Protein AF-A0A8S3ZFC7-F1 (afdb_monomer)

Sequence (385 aa):
MPFNCRVCGNSDFSEIDGLYYCTECQTQSEDLILQEASQNDFTLLGGNEIKLSQARIESSRKKTKPSFGRPWTIYEAYQIIILAQADSLIALGARDDLKDVVFTIWANYLAKLGVAFCKHEKLVPDIVAKTKYGRFRELNRGTLNNPLNRTKRPLKEKRVSKVFFLRYSLSDREILLQAVRQGDMFLYFQSPIQGDTFLAIRSPEWMNMSKTLAVCYIGLMFTNPNFLPCDIVRFVYESKVPFLSVTHLLPEDMVLSGHDNKLFESIRLDSNALIIETNRLLAYLQLDKMPRPDLTVLVPRFVRELCLPGEIATYCLHLMKMVPFLWKNTTKTGYNKQEVVAMTYIILALKLALGLDDTSELRLSRYSRKLQKLLTPGKHSRCTV

Structure (mmCIF, N/CA/C/O backbone):
data_AF-A0A8S3ZFC7-F1
#
_entry.id   AF-A0A8S3ZFC7-F1
#
loop_
_atom_site.group_PDB
_atom_site.id
_atom_site.type_symbol
_atom_site.label_atom_id
_atom_site.label_alt_id
_atom_site.label_comp_id
_atom_site.label_asym_id
_atom_site.label_entity_id
_atom_site.label_seq_id
_atom_site.pdbx_PDB_ins_code
_atom_site.Cartn_x
_atom_site.Cartn_y
_atom_site.Cartn_z
_atom_site.occupancy
_atom_site.B_iso_or_equiv
_atom_site.auth_seq_id
_atom_site.auth_comp_id
_atom_site.auth_asym_id
_atom_site.auth_atom_id
_atom_site.pdbx_PDB_model_num
ATOM 1 N N . MET A 1 1 ? 37.857 -16.391 12.773 1.00 39.03 1 MET A N 1
ATOM 2 C CA . MET A 1 1 ? 38.566 -17.516 13.418 1.00 39.03 1 MET A CA 1
ATOM 3 C C . MET A 1 1 ? 37.570 -18.146 14.379 1.00 39.03 1 MET A C 1
ATOM 5 O O . MET A 1 1 ? 36.900 -17.360 15.037 1.00 39.03 1 MET A O 1
ATOM 9 N N . PRO A 1 2 ? 37.370 -19.474 14.400 1.00 53.56 2 PRO A N 1
ATOM 10 C CA . PRO A 1 2 ? 36.485 -20.093 15.385 1.00 53.56 2 PRO A CA 1
ATOM 11 C C . PRO A 1 2 ? 37.142 -20.017 16.772 1.00 53.56 2 PRO A C 1
ATOM 13 O O . PRO A 1 2 ? 38.352 -20.211 16.888 1.00 53.56 2 PRO A O 1
ATOM 16 N N . PHE A 1 3 ? 36.367 -19.643 17.791 1.00 67.56 3 PHE A N 1
ATOM 17 C CA . PHE A 1 3 ? 36.818 -19.622 19.181 1.00 67.56 3 PHE A CA 1
ATOM 18 C C . PHE A 1 3 ? 36.753 -21.050 19.726 1.00 67.56 3 PHE A C 1
ATOM 20 O O . PHE A 1 3 ? 35.686 -21.656 19.719 1.00 67.56 3 PHE A O 1
ATOM 27 N N . ASN A 1 4 ? 37.883 -21.579 20.192 1.00 81.12 4 ASN A N 1
ATOM 28 C CA . ASN A 1 4 ? 37.961 -22.905 20.803 1.00 81.12 4 ASN A CA 1
ATOM 29 C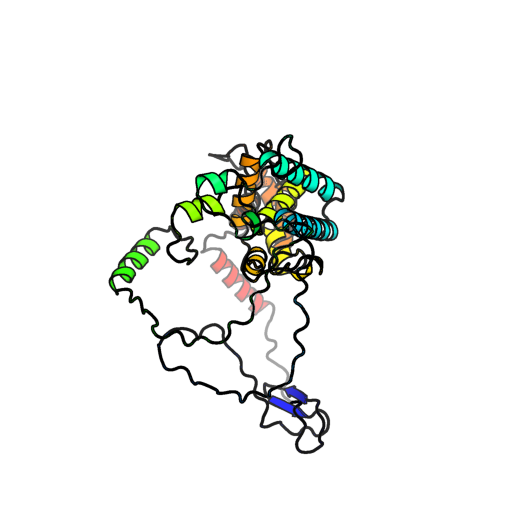 C . ASN A 1 4 ? 38.267 -22.751 22.295 1.00 81.12 4 ASN A C 1
ATOM 31 O O . ASN A 1 4 ? 39.052 -21.887 22.693 1.00 81.12 4 ASN A O 1
ATOM 35 N N . CYS A 1 5 ? 37.679 -23.608 23.127 1.00 76.56 5 CYS A N 1
ATOM 36 C CA . CYS A 1 5 ? 37.948 -23.644 24.556 1.00 76.56 5 CYS A CA 1
ATOM 37 C C . CYS A 1 5 ? 39.426 -23.953 24.827 1.00 76.56 5 CY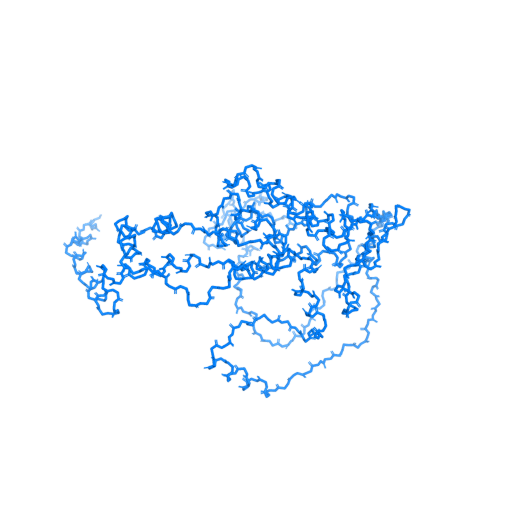S A C 1
ATOM 39 O O . CYS A 1 5 ? 39.960 -24.943 24.330 1.00 76.56 5 CYS A O 1
ATOM 41 N N . ARG A 1 6 ? 40.085 -23.144 25.667 1.00 75.00 6 ARG A N 1
ATOM 42 C CA . ARG A 1 6 ? 41.505 -23.328 26.024 1.00 75.00 6 ARG A CA 1
ATOM 43 C C . ARG A 1 6 ? 41.774 -24.607 26.831 1.00 75.00 6 ARG A C 1
ATOM 45 O O . ARG A 1 6 ? 42.925 -25.016 26.927 1.00 75.00 6 ARG A O 1
ATOM 52 N N . VAL A 1 7 ? 40.734 -25.215 27.410 1.00 78.00 7 VAL A N 1
ATOM 53 C CA . VAL A 1 7 ? 40.849 -26.396 28.281 1.00 78.00 7 VAL A CA 1
ATOM 54 C C . VAL A 1 7 ? 40.561 -27.696 27.529 1.00 78.00 7 VAL A C 1
ATOM 56 O O . VAL A 1 7 ? 41.367 -28.616 27.611 1.00 78.00 7 VAL A O 1
ATOM 59 N N . CYS A 1 8 ? 39.456 -27.787 26.779 1.00 81.81 8 CYS A N 1
ATOM 60 C CA . CYS A 1 8 ? 39.079 -29.022 26.069 1.00 81.81 8 CYS A CA 1
ATOM 61 C C . CYS A 1 8 ? 39.098 -28.917 24.535 1.00 81.81 8 CYS A C 1
ATOM 63 O O . CYS A 1 8 ? 38.911 -29.917 23.852 1.00 81.81 8 CYS A O 1
ATOM 65 N N . GLY A 1 9 ? 39.327 -27.727 23.970 1.00 77.75 9 GLY A N 1
ATOM 66 C CA . GLY A 1 9 ? 39.367 -27.515 22.520 1.00 77.75 9 GLY A CA 1
ATOM 67 C C . GLY A 1 9 ? 38.002 -27.469 21.825 1.00 77.75 9 GLY A C 1
ATOM 68 O O . GLY A 1 9 ? 37.972 -27.208 20.623 1.00 77.75 9 GLY A O 1
ATOM 69 N N . ASN A 1 10 ? 36.897 -27.666 22.552 1.00 78.56 10 ASN A N 1
ATOM 70 C CA . ASN A 1 10 ? 35.538 -27.597 22.013 1.00 78.56 10 ASN A CA 1
ATOM 71 C C . ASN A 1 10 ? 35.179 -26.173 21.537 1.00 78.56 10 ASN A C 1
ATOM 73 O O . ASN A 1 10 ? 35.587 -25.184 22.151 1.00 78.56 10 ASN A O 1
ATOM 77 N N . SER A 1 11 ? 34.424 -26.071 20.444 1.00 78.75 11 SER A N 1
ATOM 78 C CA . SER A 1 11 ? 33.964 -24.814 19.836 1.00 78.75 11 SER A CA 1
ATOM 79 C C . SER A 1 11 ? 32.604 -24.335 20.345 1.00 78.75 11 SER A C 1
ATOM 81 O O . SER A 1 11 ? 32.203 -23.213 20.037 1.00 78.75 11 SER A O 1
ATOM 83 N N . ASP A 1 12 ? 31.902 -25.168 21.113 1.00 78.38 12 ASP A N 1
ATOM 84 C CA . ASP A 1 12 ? 30.511 -24.919 21.482 1.00 78.38 12 ASP A CA 1
ATOM 85 C C . ASP A 1 12 ? 30.390 -24.342 22.901 1.00 78.38 12 ASP A C 1
ATOM 87 O O . ASP A 1 12 ? 30.773 -24.972 23.898 1.00 78.38 12 ASP A O 1
ATOM 91 N N . PHE A 1 13 ? 29.813 -23.140 22.992 1.00 83.12 13 PHE A N 1
ATOM 92 C CA . PHE A 1 13 ? 29.615 -22.383 24.232 1.00 83.12 13 PHE A CA 1
ATOM 93 C C . PHE A 1 13 ? 28.136 -22.042 24.447 1.00 83.12 13 PHE A C 1
ATOM 95 O O . PHE A 1 13 ? 27.428 -21.701 23.501 1.00 83.12 13 PHE A O 1
ATOM 102 N N . SER A 1 14 ? 27.683 -22.098 25.698 1.00 75.62 14 SER A N 1
ATOM 103 C CA . SER A 1 14 ? 26.352 -21.663 26.130 1.00 75.62 14 SER A CA 1
ATOM 104 C C . SER A 1 14 ? 26.428 -20.329 26.869 1.00 75.62 14 SER A C 1
ATOM 106 O O . SER A 1 14 ? 27.312 -20.138 27.707 1.00 75.62 14 SER A O 1
ATOM 108 N N . GLU A 1 15 ? 25.488 -19.433 26.581 1.00 80.25 15 GLU A N 1
ATOM 109 C CA . GLU A 1 15 ? 25.334 -18.148 27.268 1.00 80.25 15 GLU A CA 1
ATOM 110 C C . GLU A 1 15 ? 24.533 -18.320 28.564 1.00 80.25 15 GLU A C 1
ATOM 112 O O . GLU A 1 15 ? 23.432 -18.875 28.552 1.00 80.25 15 GLU A O 1
ATOM 117 N N . ILE A 1 16 ? 25.085 -17.834 29.677 1.00 73.50 16 ILE A N 1
ATOM 118 C CA . ILE A 1 16 ? 24.416 -17.755 30.979 1.00 73.50 16 ILE A CA 1
ATOM 119 C C . ILE A 1 16 ? 24.786 -16.401 31.599 1.00 73.50 16 ILE A C 1
ATOM 121 O O . ILE A 1 16 ? 25.965 -16.122 31.808 1.00 73.50 16 ILE A O 1
ATOM 125 N N . ASP A 1 17 ? 23.789 -15.552 31.865 1.00 68.62 17 ASP A N 1
ATOM 126 C CA . ASP A 1 17 ? 23.948 -14.229 32.499 1.00 68.62 17 ASP A CA 1
ATOM 127 C C . ASP A 1 17 ? 25.009 -13.318 31.842 1.00 68.62 17 ASP A C 1
ATOM 129 O O . ASP A 1 17 ? 25.773 -12.622 32.511 1.00 68.62 17 ASP A O 1
ATOM 133 N N . GLY A 1 18 ? 25.069 -13.319 30.505 1.00 66.31 18 GLY A N 1
ATOM 134 C CA . GLY A 1 18 ? 25.986 -12.473 29.733 1.00 66.31 18 GLY A CA 1
ATOM 135 C C . GLY A 1 18 ? 27.426 -12.997 29.634 1.00 66.31 18 GLY A C 1
ATOM 136 O O . GLY A 1 18 ? 28.275 -12.356 29.008 1.00 66.31 18 GLY A O 1
ATOM 137 N N . LEU A 1 19 ? 27.703 -14.162 30.226 1.00 69.88 19 LEU A N 1
ATOM 138 C CA . LEU A 1 19 ? 28.983 -14.862 30.180 1.00 69.88 19 LEU A CA 1
ATOM 139 C C . LEU A 1 19 ? 28.842 -16.160 29.376 1.00 69.88 19 LEU A C 1
ATOM 141 O O . LEU A 1 19 ? 27.809 -16.829 29.409 1.00 69.88 19 LEU A O 1
ATOM 145 N N . TYR A 1 20 ? 29.898 -16.531 28.655 1.00 78.69 20 TYR A N 1
ATOM 146 C CA . TYR A 1 20 ? 29.918 -17.749 27.848 1.00 78.69 20 TYR A CA 1
ATOM 147 C C . TYR A 1 20 ? 30.709 -18.856 28.547 1.00 78.69 20 TYR A C 1
ATOM 149 O O . TYR A 1 20 ? 31.849 -18.658 28.979 1.00 78.69 20 TYR A O 1
ATOM 157 N N . TYR A 1 21 ? 30.105 -20.040 28.619 1.00 80.88 21 TYR A N 1
ATOM 158 C CA . TYR A 1 21 ? 30.679 -21.231 29.243 1.00 80.88 21 TYR A CA 1
ATOM 159 C C . TYR A 1 21 ? 30.782 -22.358 28.227 1.00 80.88 21 TYR A C 1
ATOM 161 O O . TYR A 1 21 ? 29.860 -22.589 27.446 1.00 80.88 21 TYR A O 1
ATOM 169 N N . CYS A 1 22 ? 31.911 -23.065 28.217 1.00 84.44 22 CYS A N 1
ATOM 170 C CA . CYS A 1 22 ? 32.072 -24.215 27.337 1.00 84.44 22 CYS A CA 1
ATOM 171 C C . CYS A 1 22 ? 31.079 -25.321 27.719 1.00 84.44 22 CYS A C 1
ATOM 173 O O . CYS A 1 22 ? 31.007 -25.721 28.880 1.00 84.44 22 CYS A O 1
ATOM 175 N N . THR A 1 23 ? 30.363 -25.854 26.732 1.00 81.88 23 THR A N 1
ATOM 176 C CA . THR A 1 23 ? 29.335 -26.887 26.943 1.00 81.88 23 THR A CA 1
ATOM 177 C C . THR A 1 23 ? 29.887 -28.205 27.496 1.00 81.88 23 THR A C 1
ATOM 179 O O . THR A 1 23 ? 29.158 -28.938 28.160 1.00 81.88 23 THR A O 1
ATOM 182 N N . GLU A 1 24 ? 31.175 -28.492 27.282 1.00 80.00 24 GLU A N 1
ATOM 183 C CA . GLU A 1 24 ? 31.814 -29.732 27.740 1.00 80.00 24 GLU A CA 1
ATOM 184 C C . GLU A 1 24 ? 32.505 -29.603 29.101 1.00 80.00 24 GLU A C 1
ATOM 186 O O . GLU A 1 24 ? 32.298 -30.438 29.977 1.00 80.00 24 GLU A O 1
ATOM 191 N N . CYS A 1 25 ? 33.339 -28.577 29.297 1.00 83.94 25 CYS A N 1
ATOM 192 C CA . CYS A 1 25 ? 34.159 -28.450 30.509 1.00 83.94 25 CYS A CA 1
ATOM 193 C C . CYS A 1 25 ? 33.703 -27.335 31.456 1.00 83.94 25 CYS A C 1
ATOM 195 O O . CYS A 1 25 ? 34.374 -27.083 32.457 1.00 83.94 25 CYS A O 1
ATOM 197 N N . GLN A 1 26 ? 32.608 -26.635 31.128 1.00 79.88 26 GLN A N 1
ATOM 198 C CA . GLN A 1 26 ? 32.032 -25.528 31.908 1.00 79.88 26 GLN A CA 1
ATOM 199 C C . GLN A 1 26 ? 33.034 -24.411 32.241 1.00 79.88 26 GLN A C 1
ATOM 201 O O . GLN A 1 26 ? 32.820 -23.594 33.133 1.00 79.88 26 GLN A O 1
ATOM 206 N N . THR A 1 27 ? 34.151 -24.352 31.513 1.00 80.81 27 THR A N 1
ATOM 207 C CA . THR A 1 27 ? 35.146 -23.300 31.692 1.00 80.81 27 THR A CA 1
ATOM 208 C C . THR A 1 27 ? 34.622 -22.022 31.053 1.00 80.81 27 THR A C 1
ATOM 210 O O . THR A 1 27 ? 34.246 -22.023 29.877 1.00 80.81 27 THR A O 1
ATOM 213 N N . GLN A 1 28 ? 34.598 -20.947 31.839 1.00 79.56 28 GLN A N 1
ATOM 214 C CA . GLN A 1 28 ? 34.230 -19.614 31.378 1.00 79.56 28 GLN A CA 1
ATOM 215 C C . GLN A 1 28 ? 35.239 -19.127 30.334 1.00 79.56 28 GLN A C 1
ATOM 217 O O . GLN A 1 28 ? 36.450 -19.203 30.546 1.00 79.56 28 GLN A O 1
ATOM 222 N N . SER A 1 29 ? 34.756 -18.612 29.208 1.00 73.31 29 SER A N 1
ATOM 223 C CA . SER A 1 29 ? 35.624 -17.962 28.229 1.00 73.31 29 SER A CA 1
ATOM 224 C C . SER A 1 29 ? 35.947 -16.533 28.666 1.00 73.31 29 SER A C 1
ATOM 226 O O . SER A 1 29 ? 35.039 -15.731 28.868 1.00 73.31 29 SER A O 1
ATOM 228 N N . GLU A 1 30 ? 37.232 -16.194 28.747 1.00 64.31 30 GLU A N 1
ATOM 229 C CA . GLU A 1 30 ? 37.702 -14.824 29.025 1.00 64.31 30 GLU A CA 1
ATOM 230 C C . GLU A 1 30 ? 37.578 -13.892 27.802 1.00 64.31 30 GLU A C 1
ATOM 232 O O . GLU A 1 30 ? 37.567 -12.674 27.950 1.00 64.31 30 GLU A O 1
ATOM 237 N N . ASP A 1 31 ? 37.473 -14.465 26.596 1.00 61.91 31 ASP A N 1
ATOM 238 C CA . ASP A 1 31 ? 37.555 -13.734 25.321 1.00 61.91 31 ASP A CA 1
ATOM 239 C C . ASP A 1 31 ? 36.182 -13.397 24.698 1.00 61.91 31 ASP A C 1
ATOM 241 O O . ASP A 1 31 ? 36.122 -12.673 23.702 1.00 61.91 31 ASP A O 1
ATOM 245 N N . LEU A 1 32 ? 35.077 -13.921 25.246 1.00 55.75 32 LEU A N 1
ATOM 246 C CA . LEU A 1 32 ? 33.719 -13.664 24.752 1.00 55.75 32 LEU A CA 1
ATOM 247 C C . LEU A 1 32 ? 32.984 -12.744 25.733 1.00 55.75 32 LEU A C 1
ATOM 249 O O . LEU A 1 32 ? 32.604 -13.162 26.824 1.00 55.75 32 LEU A O 1
ATOM 253 N N . ILE A 1 33 ? 32.773 -11.493 25.327 1.00 54.56 33 ILE A N 1
ATOM 254 C CA . ILE A 1 33 ? 31.955 -10.508 26.045 1.00 54.56 33 ILE A CA 1
ATOM 255 C C . ILE A 1 33 ? 30.805 -10.104 25.122 1.00 54.56 33 ILE A C 1
ATOM 257 O O . ILE A 1 33 ? 31.023 -9.808 23.945 1.00 54.56 33 ILE A O 1
ATOM 261 N N . LEU A 1 34 ? 29.583 -10.062 25.653 1.00 46.59 34 LEU A N 1
ATOM 262 C CA . LEU A 1 34 ? 28.450 -9.443 24.971 1.00 46.59 34 LEU A CA 1
ATOM 263 C C . LEU A 1 34 ? 28.645 -7.927 24.919 1.00 46.59 34 LEU A C 1
ATOM 265 O O . LEU A 1 34 ? 28.568 -7.233 25.930 1.00 46.59 34 LEU A O 1
ATOM 269 N N . GLN A 1 35 ? 28.901 -7.405 23.723 1.00 45.84 35 GLN A N 1
ATOM 270 C CA . GLN A 1 35 ? 28.849 -5.971 23.476 1.00 45.84 35 GLN A CA 1
ATOM 271 C C . GLN A 1 35 ? 27.417 -5.593 23.090 1.00 45.84 35 GLN A C 1
ATOM 273 O O . GLN A 1 35 ? 27.032 -5.669 21.923 1.00 45.84 35 GLN A O 1
ATOM 278 N N . GLU A 1 36 ? 26.618 -5.179 24.071 1.00 41.03 36 GLU A N 1
ATOM 279 C CA . GLU A 1 36 ? 25.332 -4.543 23.798 1.00 41.03 36 GLU A CA 1
ATOM 280 C C . GLU A 1 36 ? 25.575 -3.161 23.174 1.00 41.03 36 GLU A C 1
ATOM 282 O O . GLU A 1 36 ? 26.013 -2.218 23.831 1.00 41.03 36 GLU A O 1
ATOM 287 N N . ALA A 1 37 ? 25.310 -3.025 21.875 1.00 40.06 37 ALA A N 1
ATOM 288 C CA . ALA A 1 37 ? 25.283 -1.725 21.217 1.00 40.06 37 ALA A CA 1
ATOM 289 C C . ALA A 1 37 ? 23.901 -1.089 21.426 1.00 40.06 37 ALA A C 1
ATOM 291 O O . ALA A 1 37 ? 22.952 -1.375 20.692 1.00 40.06 37 ALA A O 1
ATOM 292 N N . SER A 1 38 ? 23.776 -0.209 22.420 1.00 32.34 38 SER A N 1
ATOM 293 C CA . SER A 1 38 ? 22.605 0.657 22.541 1.00 32.34 38 SER A CA 1
ATOM 294 C C . SER A 1 38 ? 22.597 1.655 21.370 1.00 32.34 38 SER A C 1
ATOM 296 O O . SER A 1 38 ? 23.562 2.373 21.116 1.00 32.34 38 SER A O 1
ATOM 298 N N . GLN A 1 39 ? 21.499 1.712 20.610 1.00 42.66 39 GLN A N 1
ATOM 299 C CA . GLN A 1 39 ? 21.362 2.587 19.429 1.00 42.66 39 GLN A CA 1
ATOM 300 C C . GLN A 1 39 ? 21.326 4.099 19.749 1.00 42.66 39 GLN A C 1
ATOM 302 O O . GLN A 1 39 ? 21.139 4.904 18.837 1.00 42.66 39 GLN A O 1
ATOM 307 N N . ASN A 1 40 ? 21.528 4.507 21.007 1.00 34.34 40 ASN A N 1
ATOM 308 C CA . ASN A 1 40 ? 21.306 5.882 21.461 1.00 34.34 40 ASN A CA 1
ATOM 309 C C . ASN A 1 40 ? 22.568 6.694 21.798 1.00 34.34 40 ASN A C 1
ATOM 311 O O . ASN A 1 40 ? 22.416 7.861 22.139 1.00 34.34 40 ASN A O 1
ATOM 315 N N . ASP A 1 41 ? 23.783 6.162 21.627 1.00 29.06 41 ASP A N 1
ATOM 316 C CA . ASP A 1 41 ? 25.019 6.900 21.969 1.00 29.06 41 ASP A CA 1
ATOM 317 C C . ASP A 1 41 ? 25.801 7.480 20.778 1.00 29.06 41 ASP A C 1
ATOM 319 O O . ASP A 1 41 ? 26.918 7.971 20.935 1.00 29.06 41 ASP A O 1
ATOM 323 N N . PHE A 1 42 ? 25.214 7.544 19.577 1.00 29.97 42 PHE A N 1
ATOM 324 C CA . PHE A 1 42 ? 25.814 8.322 18.484 1.00 29.97 42 PHE A CA 1
ATOM 325 C C . PHE A 1 42 ? 25.301 9.765 18.465 1.00 29.97 42 PHE A C 1
ATOM 327 O O . PHE A 1 42 ? 24.681 10.223 17.503 1.00 29.97 42 PHE A O 1
ATOM 334 N N . THR A 1 43 ? 25.608 10.514 19.526 1.00 31.08 43 THR A N 1
ATOM 335 C CA . THR A 1 43 ? 25.620 11.977 19.453 1.00 31.08 43 THR A CA 1
ATOM 336 C C . THR A 1 43 ? 26.931 12.566 19.950 1.00 31.08 43 THR A C 1
ATOM 338 O O . THR A 1 43 ? 27.240 12.524 21.132 1.00 31.08 43 THR A O 1
ATOM 341 N N . LEU A 1 44 ? 27.575 13.255 18.999 1.00 39.09 44 LEU A N 1
ATOM 342 C CA . LEU A 1 44 ? 28.478 14.397 19.148 1.00 39.09 44 LEU A CA 1
ATOM 343 C C . LEU A 1 44 ? 29.911 14.087 19.601 1.00 39.09 44 LEU A C 1
ATOM 345 O O . LEU A 1 44 ? 30.177 13.887 20.776 1.00 39.09 44 LEU A O 1
ATOM 349 N N . LEU A 1 45 ? 30.848 14.217 18.655 1.00 31.39 45 LEU A N 1
ATOM 350 C CA . LEU A 1 45 ? 31.983 15.161 18.660 1.00 31.39 45 LEU A CA 1
ATOM 351 C C . LEU A 1 45 ? 33.067 14.641 17.700 1.00 31.39 45 LEU A C 1
ATOM 353 O O . LEU A 1 45 ? 33.383 13.457 17.667 1.00 31.39 45 LEU A O 1
ATOM 357 N N . GLY A 1 46 ? 33.604 15.530 16.862 1.00 39.12 46 GLY A N 1
ATOM 358 C CA . GLY A 1 46 ? 34.671 15.185 15.926 1.00 39.12 46 GLY A CA 1
ATOM 359 C C . GLY A 1 46 ? 35.938 14.715 16.645 1.00 39.12 46 GLY A C 1
ATOM 360 O O . GLY A 1 46 ? 36.350 15.321 17.629 1.00 39.12 46 GLY A O 1
ATOM 361 N N . GLY A 1 47 ? 36.580 13.672 16.114 1.00 28.94 47 GLY A N 1
ATOM 362 C CA . GLY A 1 47 ? 37.873 13.203 16.609 1.00 28.94 47 GLY A CA 1
ATOM 363 C C . GLY A 1 47 ? 38.383 11.947 15.899 1.00 28.94 47 GLY A C 1
ATOM 364 O O . GLY A 1 47 ? 37.950 10.850 16.206 1.00 28.94 47 GLY A O 1
ATOM 365 N N . ASN A 1 48 ? 39.324 12.157 14.973 1.00 30.59 48 ASN A N 1
ATOM 366 C CA . ASN A 1 48 ? 40.400 11.270 14.503 1.00 30.59 48 ASN A CA 1
ATOM 367 C C . ASN A 1 48 ? 40.083 9.806 14.117 1.00 30.59 48 ASN A C 1
ATOM 369 O O . ASN A 1 48 ? 40.012 8.908 14.948 1.00 30.59 48 ASN A O 1
ATOM 373 N N . GLU A 1 49 ? 40.063 9.553 12.803 1.00 34.31 49 GLU A N 1
ATOM 374 C CA . GLU A 1 49 ? 40.089 8.214 12.201 1.00 34.31 49 GLU A CA 1
ATOM 375 C C . GLU A 1 49 ? 41.374 7.440 12.563 1.00 34.31 49 GLU A C 1
ATOM 377 O O . GLU A 1 49 ? 42.487 7.858 12.226 1.00 34.31 49 GLU A O 1
ATOM 382 N N . ILE A 1 50 ? 41.226 6.262 13.174 1.00 31.45 50 ILE A N 1
ATOM 383 C CA . ILE A 1 50 ? 42.302 5.272 13.309 1.00 31.45 50 ILE A CA 1
ATOM 384 C C . ILE A 1 50 ? 42.416 4.515 11.977 1.00 31.45 50 ILE A C 1
ATOM 386 O O . ILE A 1 50 ? 41.530 3.750 11.596 1.00 31.45 50 ILE A O 1
ATOM 390 N N . LYS A 1 51 ? 43.519 4.723 11.249 1.00 35.25 51 LYS A N 1
ATOM 391 C CA . LYS A 1 51 ? 43.836 3.981 10.019 1.00 35.25 51 LYS A CA 1
ATOM 392 C C . LYS A 1 51 ? 44.385 2.596 10.360 1.00 35.25 51 LYS A C 1
ATOM 394 O O . LYS A 1 51 ? 45.550 2.467 10.722 1.00 35.25 51 LYS A O 1
ATOM 399 N N . LEU A 1 52 ? 43.578 1.559 10.162 1.00 27.91 52 LEU A N 1
ATOM 400 C CA . LEU A 1 52 ? 44.046 0.173 10.103 1.00 27.91 52 LEU A CA 1
ATOM 401 C C . LEU A 1 52 ? 44.521 -0.139 8.678 1.00 27.91 52 LEU A C 1
ATOM 403 O O . LEU A 1 52 ? 43.721 -0.315 7.760 1.00 27.91 52 LEU A O 1
ATOM 407 N N . SER A 1 53 ? 45.838 -0.198 8.478 1.00 30.20 53 SER A N 1
ATOM 408 C CA . SER A 1 53 ? 46.430 -0.702 7.240 1.00 30.20 53 SER A CA 1
ATOM 409 C C . SER A 1 53 ? 46.333 -2.227 7.212 1.00 30.20 53 SER A C 1
ATOM 411 O O . SER A 1 53 ? 47.131 -2.915 7.845 1.00 30.20 53 SER A O 1
ATOM 413 N N . GLN A 1 54 ? 45.374 -2.775 6.469 1.00 34.38 54 GLN A N 1
ATOM 414 C CA . GLN A 1 54 ? 45.403 -4.197 6.133 1.00 34.38 54 GLN A CA 1
ATOM 415 C C . GLN A 1 54 ? 46.443 -4.428 5.031 1.00 34.38 54 GLN A C 1
ATOM 417 O O . GLN A 1 54 ? 46.351 -3.865 3.937 1.00 34.38 54 GLN A O 1
ATOM 422 N N . ALA A 1 55 ? 47.451 -5.244 5.335 1.00 30.27 55 ALA A N 1
ATOM 423 C CA . ALA A 1 55 ? 48.430 -5.710 4.366 1.00 30.27 55 ALA A CA 1
ATOM 424 C C . ALA A 1 55 ? 47.718 -6.463 3.228 1.00 30.27 55 ALA A C 1
ATOM 426 O O . ALA A 1 55 ? 46.923 -7.375 3.461 1.00 30.27 55 ALA A O 1
ATOM 427 N N . ARG A 1 56 ? 47.988 -6.057 1.982 1.00 34.66 56 ARG A N 1
ATOM 428 C CA . ARG A 1 56 ? 47.473 -6.719 0.779 1.00 34.66 56 ARG A CA 1
ATOM 429 C C . ARG A 1 56 ? 48.049 -8.128 0.683 1.00 34.66 56 ARG A C 1
ATOM 431 O O . ARG A 1 56 ? 49.221 -8.289 0.366 1.00 34.66 56 ARG A O 1
ATOM 438 N N . ILE A 1 57 ? 47.199 -9.136 0.843 1.00 37.12 57 ILE A N 1
ATOM 439 C CA . ILE A 1 57 ? 47.447 -10.447 0.243 1.00 37.12 57 ILE A CA 1
ATOM 440 C C . ILE A 1 57 ? 47.102 -10.302 -1.242 1.00 37.12 57 ILE A C 1
ATOM 442 O O . ILE A 1 57 ? 45.928 -10.225 -1.618 1.00 37.12 57 ILE A O 1
ATOM 446 N N . GLU A 1 58 ? 48.126 -10.203 -2.091 1.00 37.59 58 GLU A N 1
ATOM 447 C CA . GLU A 1 58 ? 47.986 -10.276 -3.547 1.00 37.59 58 GLU A CA 1
ATOM 448 C C . GLU A 1 58 ? 47.554 -11.692 -3.950 1.00 37.59 58 GLU A C 1
ATOM 450 O O . GLU A 1 58 ? 48.346 -12.514 -4.397 1.00 37.59 58 GLU A O 1
ATOM 455 N N . SER A 1 59 ? 46.262 -11.991 -3.804 1.00 37.97 59 SER A N 1
ATOM 456 C CA . SER A 1 59 ? 45.670 -13.096 -4.549 1.00 37.97 59 SER A CA 1
ATOM 457 C C . SER A 1 59 ? 45.415 -12.616 -5.975 1.00 37.97 59 SER A C 1
ATOM 459 O O . SER A 1 59 ? 44.691 -11.647 -6.227 1.00 37.97 59 SER A O 1
ATOM 461 N N . SER A 1 60 ? 46.045 -13.293 -6.925 1.00 40.47 60 SER A N 1
ATOM 462 C CA . SER A 1 60 ? 45.856 -13.153 -8.362 1.00 40.47 60 SER A CA 1
ATOM 463 C C . SER A 1 60 ? 44.429 -13.562 -8.755 1.00 40.47 60 SER A C 1
ATOM 465 O O . SER A 1 60 ? 44.187 -14.598 -9.370 1.00 40.47 60 SER A O 1
ATOM 467 N N . ARG A 1 61 ? 43.435 -12.729 -8.418 1.00 44.56 61 ARG A N 1
ATOM 468 C CA . ARG A 1 61 ? 42.076 -12.859 -8.951 1.00 44.56 61 ARG A CA 1
ATOM 469 C C . ARG A 1 61 ? 42.145 -12.648 -10.460 1.00 44.56 61 ARG A C 1
ATOM 471 O O . ARG A 1 61 ? 42.224 -11.511 -10.935 1.00 44.56 61 ARG A O 1
ATOM 478 N N . LYS A 1 62 ? 42.098 -13.746 -11.223 1.00 37.25 62 LYS A N 1
ATOM 479 C CA . LYS A 1 62 ? 41.720 -13.721 -12.642 1.00 37.25 62 LYS A CA 1
ATOM 480 C C . LYS A 1 62 ? 40.473 -12.841 -12.747 1.00 37.25 62 LYS A C 1
ATOM 482 O O . LYS A 1 62 ? 39.447 -13.154 -12.150 1.00 37.25 62 LYS A O 1
ATOM 487 N N . LYS A 1 63 ? 40.579 -11.709 -13.450 1.00 40.03 63 LYS A N 1
ATOM 488 C CA . LYS A 1 63 ? 39.439 -10.831 -13.730 1.00 40.03 63 LYS A CA 1
ATOM 489 C C . LYS A 1 63 ? 38.461 -11.629 -14.586 1.00 40.03 63 LYS A C 1
ATOM 491 O O . LYS A 1 63 ? 38.651 -11.719 -15.798 1.00 40.03 63 LYS A O 1
ATOM 496 N N . THR A 1 64 ? 37.448 -12.230 -13.973 1.00 49.69 64 THR A N 1
ATOM 497 C CA . THR A 1 64 ? 36.276 -12.690 -14.710 1.00 49.69 64 THR A CA 1
ATOM 498 C C . THR A 1 64 ? 35.738 -11.483 -15.474 1.00 49.69 64 THR A C 1
ATOM 500 O O . THR A 1 64 ? 35.632 -10.380 -14.927 1.00 49.69 64 THR A O 1
ATOM 503 N N . LYS A 1 65 ? 35.529 -11.639 -16.788 1.00 53.88 65 LYS A N 1
ATOM 504 C CA . LYS A 1 65 ? 34.932 -10.576 -17.602 1.00 53.88 65 LYS A CA 1
ATOM 505 C C . LYS A 1 65 ? 33.606 -10.200 -16.925 1.00 53.88 65 LYS A C 1
ATOM 507 O O . LYS A 1 65 ? 32.852 -11.119 -16.610 1.00 53.88 65 LYS A O 1
ATOM 512 N N . PRO A 1 66 ? 33.334 -8.912 -16.654 1.00 59.97 66 PRO A N 1
ATOM 513 C CA . PRO A 1 66 ? 32.057 -8.529 -16.069 1.00 59.97 66 PRO A CA 1
ATOM 514 C C . PRO A 1 66 ? 30.952 -9.011 -17.011 1.00 59.97 66 PRO A C 1
ATOM 516 O O . PRO A 1 66 ? 30.960 -8.647 -18.189 1.00 59.97 66 PRO A O 1
ATOM 519 N N . SER A 1 67 ? 30.049 -9.866 -16.525 1.00 66.25 67 SER A N 1
ATOM 520 C CA . SER A 1 67 ? 28.828 -10.162 -17.263 1.00 66.25 67 SER A CA 1
ATOM 521 C C . SER A 1 67 ? 28.016 -8.872 -17.274 1.00 66.25 67 SER A C 1
ATOM 523 O O . SER A 1 67 ? 27.719 -8.288 -16.235 1.00 66.25 67 SER A O 1
ATOM 525 N N . PHE A 1 68 ? 27.734 -8.358 -18.467 1.00 69.38 68 PHE A N 1
ATOM 526 C CA . PHE A 1 68 ? 26.930 -7.149 -18.614 1.00 69.38 68 PHE A CA 1
ATOM 527 C C . PHE A 1 68 ? 25.426 -7.468 -18.656 1.00 69.38 68 PHE A C 1
ATOM 529 O O . PHE A 1 68 ? 24.622 -6.556 -18.822 1.00 69.38 68 PHE A O 1
ATOM 536 N N . GLY A 1 69 ? 25.038 -8.737 -18.485 1.00 81.75 69 GLY A N 1
ATOM 537 C CA . GLY A 1 69 ? 23.642 -9.173 -18.525 1.00 81.75 69 GLY A CA 1
ATOM 538 C C . GLY A 1 69 ? 22.955 -8.861 -19.855 1.00 81.75 69 GLY A C 1
ATOM 539 O O . GLY A 1 69 ? 23.613 -8.551 -20.852 1.00 81.75 69 GLY A O 1
ATOM 540 N N . ARG A 1 70 ? 21.622 -8.906 -19.859 1.00 86.12 70 ARG A N 1
ATOM 541 C CA . ARG A 1 70 ? 20.800 -8.409 -20.970 1.00 86.12 70 ARG A CA 1
ATOM 542 C C . ARG A 1 70 ? 20.465 -6.922 -20.779 1.00 86.12 70 ARG A C 1
ATOM 544 O O . ARG A 1 70 ? 20.481 -6.431 -19.646 1.00 86.12 70 ARG A O 1
ATOM 551 N N . PRO A 1 71 ? 20.149 -6.166 -21.846 1.00 84.62 71 PRO A N 1
ATOM 552 C CA . PRO A 1 71 ? 19.527 -4.858 -21.671 1.00 84.62 71 PRO A CA 1
ATOM 553 C C . PRO A 1 71 ? 18.164 -5.020 -20.980 1.00 84.62 71 PRO A C 1
ATOM 555 O O . PRO A 1 71 ? 17.423 -5.966 -21.258 1.00 84.62 71 PRO A O 1
ATOM 558 N N . TRP A 1 72 ? 17.849 -4.101 -20.069 1.00 87.38 72 TRP A N 1
ATOM 559 C CA . TRP A 1 72 ? 16.593 -4.093 -19.322 1.00 87.38 72 TRP A CA 1
ATOM 560 C C . TRP A 1 72 ? 16.176 -2.664 -18.963 1.00 87.38 72 TRP A C 1
ATOM 562 O O . TRP A 1 72 ? 17.022 -1.789 -18.725 1.00 87.38 72 TRP A O 1
ATOM 572 N N . THR A 1 73 ? 14.867 -2.429 -18.917 1.00 88.12 73 THR A N 1
ATOM 573 C CA . THR A 1 73 ? 14.273 -1.142 -18.530 1.00 88.12 73 THR A CA 1
ATOM 574 C C . THR A 1 73 ? 13.896 -1.109 -17.049 1.00 88.12 73 THR A C 1
ATOM 576 O O . THR A 1 73 ? 13.524 -2.122 -16.466 1.00 88.12 73 THR A O 1
ATOM 579 N N . ILE A 1 74 ? 13.905 0.075 -16.423 1.00 89.75 74 ILE A N 1
ATOM 580 C CA . ILE A 1 74 ? 13.443 0.212 -15.027 1.00 89.75 74 ILE A CA 1
ATOM 581 C C . ILE A 1 74 ? 12.009 -0.305 -14.813 1.00 89.75 74 ILE A C 1
ATOM 583 O O . ILE A 1 74 ? 11.684 -0.766 -13.724 1.00 89.75 74 ILE A O 1
ATOM 587 N N . TYR A 1 75 ? 11.164 -0.244 -15.846 1.00 92.81 75 TYR A N 1
ATOM 588 C CA . TYR A 1 75 ? 9.775 -0.685 -15.793 1.00 92.81 75 TYR A CA 1
ATOM 589 C C . TYR A 1 75 ? 9.668 -2.206 -15.742 1.00 92.81 75 TYR A C 1
ATOM 591 O O . TYR A 1 75 ? 8.819 -2.703 -15.015 1.00 92.81 75 TYR A O 1
ATOM 599 N N . GLU A 1 76 ? 10.558 -2.941 -16.415 1.00 93.19 76 GLU A N 1
ATOM 600 C CA . GLU A 1 76 ? 10.649 -4.400 -16.260 1.00 93.19 76 GLU A CA 1
ATOM 601 C C . GLU A 1 76 ? 10.985 -4.785 -14.819 1.00 93.19 76 GLU A C 1
ATOM 603 O O . GLU A 1 76 ? 10.339 -5.659 -14.250 1.00 93.19 76 GLU A O 1
ATOM 608 N N . ALA A 1 77 ? 11.955 -4.103 -14.203 1.00 94.25 77 ALA A N 1
ATOM 609 C CA . ALA A 1 77 ? 12.311 -4.369 -12.811 1.00 94.25 77 ALA A CA 1
ATOM 610 C C . ALA A 1 77 ? 11.137 -4.076 -11.864 1.00 94.25 77 ALA A C 1
ATOM 612 O O . ALA A 1 77 ? 10.795 -4.907 -11.025 1.00 94.25 77 ALA A O 1
ATOM 613 N N . TYR A 1 78 ? 10.467 -2.928 -12.030 1.00 96.12 78 TYR A N 1
ATOM 614 C CA . TYR A 1 78 ? 9.278 -2.612 -11.237 1.00 96.12 78 TYR A CA 1
ATOM 615 C C . TYR A 1 78 ? 8.123 -3.577 -11.491 1.00 96.12 78 TYR A C 1
ATOM 617 O O . TYR A 1 78 ? 7.421 -3.909 -10.546 1.00 96.12 78 TYR A O 1
ATOM 625 N N . GLN A 1 79 ? 7.940 -4.071 -12.713 1.00 97.19 79 GLN A N 1
ATOM 626 C CA . GLN A 1 79 ? 6.911 -5.061 -13.019 1.00 97.19 79 GLN A CA 1
ATOM 627 C C . GLN A 1 79 ? 7.149 -6.380 -12.275 1.00 97.19 79 GLN A C 1
ATOM 629 O O . GLN A 1 79 ? 6.203 -6.930 -11.719 1.00 97.19 79 GLN A O 1
ATOM 634 N N . ILE A 1 80 ? 8.396 -6.857 -12.212 1.00 97.50 80 ILE A N 1
ATOM 635 C CA . ILE A 1 80 ? 8.762 -8.057 -11.440 1.00 97.50 80 ILE A CA 1
ATOM 636 C C . ILE A 1 80 ? 8.447 -7.850 -9.954 1.00 97.50 80 ILE A C 1
ATOM 638 O O . ILE A 1 80 ? 7.844 -8.710 -9.315 1.00 97.50 80 ILE A O 1
ATOM 642 N N . ILE A 1 81 ? 8.790 -6.677 -9.419 1.00 97.75 81 ILE A N 1
ATOM 643 C CA . ILE A 1 81 ? 8.513 -6.311 -8.025 1.00 97.75 81 ILE A CA 1
ATOM 644 C C . ILE A 1 81 ? 7.003 -6.228 -7.759 1.00 97.75 81 ILE A C 1
ATOM 646 O O . ILE A 1 81 ? 6.537 -6.777 -6.766 1.00 97.75 81 ILE A O 1
ATOM 650 N N . ILE A 1 82 ? 6.233 -5.569 -8.630 1.00 98.38 82 ILE A N 1
ATOM 651 C CA . ILE A 1 82 ? 4.769 -5.448 -8.518 1.00 98.38 82 ILE A CA 1
ATOM 652 C C . ILE A 1 82 ? 4.121 -6.832 -8.544 1.00 98.38 82 ILE A C 1
ATOM 654 O O . ILE A 1 82 ? 3.225 -7.098 -7.746 1.00 98.38 82 ILE A O 1
ATOM 658 N N . LEU A 1 83 ? 4.584 -7.723 -9.424 1.00 97.88 83 LEU A N 1
ATOM 659 C CA . LEU A 1 83 ? 4.061 -9.082 -9.510 1.00 97.88 83 LEU A CA 1
ATOM 660 C C . LEU A 1 83 ? 4.321 -9.856 -8.213 1.00 97.88 83 LEU A C 1
ATOM 662 O O . LEU A 1 83 ? 3.381 -10.396 -7.641 1.00 97.88 83 LEU A O 1
ATOM 666 N N . ALA A 1 84 ? 5.553 -9.815 -7.697 1.00 98.06 84 ALA A N 1
ATOM 667 C CA . ALA A 1 84 ? 5.899 -10.444 -6.424 1.00 98.06 84 ALA A CA 1
ATOM 668 C C . ALA A 1 84 ? 5.108 -9.855 -5.241 1.00 98.06 84 ALA A C 1
ATOM 670 O O . ALA A 1 84 ? 4.679 -10.584 -4.351 1.00 98.06 84 ALA A O 1
ATOM 671 N N . GLN A 1 85 ? 4.871 -8.540 -5.235 1.00 98.25 85 GLN A N 1
ATOM 672 C CA . GLN A 1 85 ? 4.027 -7.883 -4.234 1.00 98.25 85 GLN A CA 1
ATOM 673 C C . GLN A 1 85 ? 2.573 -8.362 -4.320 1.00 98.25 85 GLN A C 1
ATOM 675 O O . GLN A 1 85 ? 1.979 -8.670 -3.289 1.00 98.25 85 GLN A O 1
ATOM 680 N N . ALA A 1 86 ? 2.004 -8.462 -5.524 1.00 98.12 86 ALA A N 1
ATOM 681 C CA . ALA A 1 86 ? 0.652 -8.976 -5.729 1.00 98.12 86 ALA A CA 1
ATOM 682 C C . ALA A 1 86 ? 0.530 -10.453 -5.318 1.00 98.12 86 ALA A C 1
ATOM 684 O O . ALA A 1 86 ? -0.434 -10.816 -4.650 1.00 98.12 86 ALA A O 1
ATOM 685 N N . ASP A 1 87 ? 1.527 -11.279 -5.645 1.00 98.19 87 ASP A N 1
ATOM 686 C CA . ASP A 1 87 ? 1.632 -12.676 -5.208 1.00 98.19 87 ASP A CA 1
ATOM 687 C C . ASP A 1 87 ? 1.619 -12.809 -3.684 1.00 98.19 87 ASP A C 1
ATOM 689 O O . ASP A 1 87 ? 0.806 -13.544 -3.121 1.00 98.19 87 ASP A O 1
ATOM 693 N N . SER A 1 88 ? 2.469 -12.038 -3.004 1.00 97.94 88 SER A N 1
ATOM 694 C CA . SER A 1 88 ? 2.494 -11.979 -1.543 1.00 97.94 88 SER A CA 1
ATOM 695 C C . SER A 1 88 ? 1.143 -11.572 -0.956 1.00 97.94 88 SER A C 1
ATOM 697 O O . SER A 1 88 ? 0.721 -12.125 0.054 1.00 97.94 88 SER A O 1
ATOM 699 N N . LEU A 1 89 ? 0.443 -10.616 -1.568 1.00 97.94 89 LEU A N 1
ATOM 700 C CA . LEU A 1 89 ? -0.864 -10.165 -1.085 1.00 97.94 89 LEU A CA 1
ATOM 701 C C . LEU A 1 89 ? -1.955 -11.228 -1.267 1.00 97.94 89 LEU A C 1
ATOM 703 O O . LEU A 1 89 ? -2.783 -11.398 -0.372 1.00 97.94 89 LEU A O 1
ATOM 707 N N . ILE A 1 90 ? -1.935 -11.977 -2.373 1.00 97.62 90 ILE A N 1
ATOM 708 C CA . ILE A 1 90 ? -2.827 -13.129 -2.585 1.00 97.62 90 ILE A CA 1
ATOM 709 C C . ILE A 1 90 ? -2.563 -14.201 -1.526 1.00 97.62 90 ILE A C 1
ATOM 711 O O . ILE A 1 90 ? -3.498 -14.661 -0.873 1.00 97.62 90 ILE A O 1
ATOM 715 N N . ALA A 1 91 ? -1.292 -14.512 -1.251 1.00 97.44 91 ALA A N 1
ATOM 716 C CA . ALA A 1 91 ? -0.917 -15.452 -0.192 1.00 97.44 91 ALA A CA 1
ATOM 717 C C . ALA A 1 91 ? -1.399 -15.022 1.212 1.00 97.44 91 ALA A C 1
ATOM 719 O O . ALA A 1 91 ? -1.551 -15.861 2.099 1.00 97.44 91 ALA A O 1
ATOM 720 N N . LEU A 1 92 ? -1.673 -13.729 1.419 1.00 96.31 92 LEU A N 1
ATOM 721 C CA . LEU A 1 92 ? -2.208 -13.162 2.663 1.00 96.31 92 LEU A CA 1
ATOM 722 C C . LEU A 1 92 ? -3.743 -13.059 2.692 1.00 96.31 92 LEU A C 1
ATOM 724 O O . LEU A 1 92 ? -4.297 -12.466 3.620 1.00 96.31 92 LEU A O 1
ATOM 728 N N . GLY A 1 93 ? -4.438 -13.639 1.711 1.00 94.50 93 GLY A N 1
ATOM 729 C CA . GLY A 1 93 ? -5.901 -13.696 1.660 1.00 94.50 93 GLY A CA 1
ATOM 730 C C . GLY A 1 93 ? -6.556 -12.614 0.798 1.00 94.50 93 GLY A C 1
ATOM 731 O O . GLY A 1 93 ? -7.759 -12.370 0.933 1.00 94.50 93 GLY A O 1
ATOM 732 N N . ALA A 1 94 ? -5.802 -11.943 -0.079 1.00 95.81 94 ALA A N 1
ATOM 733 C CA . ALA A 1 94 ? -6.418 -11.209 -1.181 1.00 95.81 94 ALA A CA 1
ATOM 734 C C . ALA A 1 94 ? -7.038 -12.184 -2.197 1.00 95.81 94 ALA A C 1
ATOM 736 O O . ALA A 1 94 ? -6.688 -13.359 -2.248 1.00 95.81 94 ALA A O 1
ATOM 737 N N . ARG A 1 95 ? -7.989 -11.696 -2.995 1.00 95.88 95 ARG A N 1
ATOM 738 C CA . ARG A 1 95 ? -8.634 -12.508 -4.033 1.00 95.88 95 ARG A CA 1
ATOM 739 C C . ARG A 1 95 ? -7.671 -12.766 -5.193 1.00 95.88 95 ARG A C 1
ATOM 741 O O . ARG A 1 95 ? -6.860 -11.904 -5.523 1.00 95.88 95 ARG A O 1
ATOM 748 N N . ASP A 1 96 ? -7.833 -13.906 -5.858 1.00 94.69 96 ASP A N 1
ATOM 749 C CA . ASP A 1 96 ? -6.970 -14.315 -6.975 1.00 94.69 96 ASP A CA 1
ATOM 750 C C . ASP A 1 96 ? -7.065 -13.378 -8.196 1.00 94.69 96 ASP A C 1
ATOM 752 O O . ASP A 1 96 ? -6.095 -13.225 -8.938 1.00 94.69 96 ASP A O 1
ATOM 756 N N . ASP A 1 97 ? -8.193 -12.672 -8.359 1.00 95.81 97 ASP A N 1
ATOM 757 C CA . ASP A 1 97 ? -8.402 -11.659 -9.406 1.00 95.81 97 ASP A CA 1
ATOM 758 C C . ASP A 1 97 ? -7.573 -10.375 -9.203 1.00 95.81 97 ASP A C 1
ATOM 760 O O . ASP A 1 97 ? -7.516 -9.520 -10.092 1.00 95.81 97 ASP A O 1
ATOM 764 N N . LEU A 1 98 ? -6.868 -10.236 -8.069 1.00 96.81 98 LEU A N 1
ATOM 765 C CA . LEU A 1 98 ? -5.988 -9.100 -7.790 1.00 96.81 98 LEU A CA 1
ATOM 766 C C . LEU A 1 98 ? -4.941 -8.899 -8.886 1.00 96.81 98 LEU A C 1
ATOM 768 O O . LEU A 1 98 ? -4.692 -7.761 -9.286 1.00 96.81 98 LEU A O 1
ATOM 772 N N . LYS A 1 99 ? -4.328 -9.979 -9.381 1.00 96.56 99 LYS A N 1
ATOM 773 C CA . LYS A 1 99 ? -3.278 -9.889 -10.406 1.00 96.56 99 LYS A CA 1
ATOM 774 C C . LYS A 1 99 ? -3.784 -9.266 -11.698 1.00 96.56 99 LYS A C 1
ATOM 776 O O . LYS A 1 99 ? -3.096 -8.413 -12.255 1.00 96.56 99 LYS A O 1
ATOM 781 N N . ASP A 1 100 ? -4.982 -9.635 -12.135 1.00 96.94 100 ASP A N 1
ATOM 782 C CA . ASP A 1 100 ? -5.568 -9.132 -13.378 1.00 96.94 100 ASP A CA 1
ATOM 783 C C . ASP A 1 100 ? -5.903 -7.642 -13.266 1.00 96.94 100 ASP A C 1
ATOM 785 O O . ASP A 1 100 ? -5.625 -6.848 -14.173 1.00 96.94 100 ASP A O 1
ATOM 789 N N . VAL A 1 101 ? -6.428 -7.227 -12.109 1.00 96.62 101 VAL A N 1
ATOM 790 C CA . VAL A 1 101 ? -6.713 -5.816 -11.825 1.00 96.62 101 VAL A CA 1
ATOM 791 C C . VAL A 1 101 ? -5.416 -5.008 -11.733 1.00 96.62 101 VAL A C 1
ATOM 793 O O . VAL A 1 101 ? -5.305 -3.951 -12.356 1.00 96.62 101 VAL A O 1
ATOM 796 N N . VAL A 1 102 ? -4.405 -5.507 -11.015 1.00 97.88 102 VAL A N 1
ATOM 797 C CA . VAL A 1 102 ? -3.082 -4.867 -10.906 1.00 97.88 102 VAL A CA 1
ATOM 798 C C . VAL A 1 102 ? -2.411 -4.753 -12.272 1.00 97.88 102 VAL A C 1
ATOM 800 O O . VAL A 1 102 ? -1.884 -3.689 -12.598 1.00 97.88 102 VAL A O 1
ATOM 803 N N . PHE A 1 103 ? -2.476 -5.799 -13.097 1.00 97.38 103 PHE A N 1
ATOM 804 C CA . PHE A 1 103 ? -1.965 -5.771 -14.464 1.00 97.38 103 PHE A CA 1
ATOM 805 C C . PHE A 1 103 ? -2.678 -4.713 -15.306 1.00 97.38 103 PHE A C 1
ATOM 807 O O . PHE A 1 103 ? -2.016 -3.931 -15.983 1.00 97.38 103 PHE A O 1
ATOM 814 N N . THR A 1 104 ? -4.005 -4.620 -15.213 1.00 96.44 104 THR A N 1
ATOM 815 C CA . THR A 1 104 ? -4.790 -3.603 -15.928 1.00 96.44 104 THR A CA 1
ATOM 816 C C . THR A 1 104 ? -4.379 -2.186 -15.514 1.00 96.44 104 THR A C 1
ATOM 818 O O . THR A 1 104 ? -4.152 -1.324 -16.364 1.00 96.44 104 THR A O 1
ATOM 821 N N . ILE A 1 105 ? -4.212 -1.940 -14.210 1.00 96.75 105 ILE A N 1
ATOM 822 C CA . ILE A 1 105 ? -3.743 -0.651 -13.677 1.00 96.75 105 ILE A CA 1
ATOM 823 C C . ILE A 1 105 ? -2.324 -0.344 -14.180 1.00 96.75 105 ILE A C 1
ATOM 825 O O . ILE A 1 105 ? -2.055 0.774 -14.626 1.00 96.75 105 ILE A O 1
ATOM 829 N N . TRP A 1 106 ? -1.424 -1.328 -14.136 1.00 97.81 106 TRP A N 1
ATOM 830 C CA . TRP A 1 106 ? -0.040 -1.197 -14.589 1.00 97.81 106 TRP A CA 1
ATOM 831 C C . TRP A 1 106 ? 0.064 -0.935 -16.097 1.00 97.81 106 TRP A C 1
ATOM 833 O O . TRP A 1 106 ? 0.780 -0.027 -16.519 1.00 97.81 106 TRP A O 1
ATOM 843 N N . ALA A 1 107 ? -0.692 -1.666 -16.915 1.00 96.88 107 ALA A N 1
ATOM 844 C CA . ALA A 1 107 ? -0.744 -1.476 -18.360 1.00 96.88 107 ALA A CA 1
ATOM 845 C C . ALA A 1 107 ? -1.281 -0.082 -18.718 1.00 96.88 107 ALA A C 1
ATOM 847 O O . ALA A 1 107 ? -0.670 0.618 -19.526 1.00 96.88 107 ALA A O 1
ATOM 848 N N . ASN A 1 108 ? -2.349 0.371 -18.051 1.00 96.00 108 ASN A N 1
ATOM 849 C CA . ASN A 1 108 ? -2.885 1.725 -18.217 1.00 96.00 108 ASN A CA 1
ATOM 850 C C . ASN A 1 108 ? -1.867 2.801 -17.813 1.00 96.00 108 ASN A C 1
ATOM 852 O O . ASN A 1 108 ? -1.737 3.822 -18.490 1.00 96.00 108 ASN A O 1
ATOM 856 N N . TYR A 1 109 ? -1.113 2.569 -16.735 1.00 96.88 109 TYR A N 1
ATOM 857 C CA . TYR A 1 109 ? -0.031 3.454 -16.314 1.00 96.88 109 TYR A CA 1
ATOM 858 C C . TYR A 1 109 ? 1.064 3.569 -17.382 1.00 96.88 109 TYR A C 1
ATOM 860 O O . TYR A 1 109 ? 1.437 4.680 -17.765 1.00 96.88 109 TYR A O 1
ATOM 868 N N . LEU A 1 110 ? 1.541 2.439 -17.912 1.00 95.50 110 LEU A N 1
ATOM 869 C CA . LEU A 1 110 ? 2.566 2.410 -18.957 1.00 95.50 110 LEU A CA 1
ATOM 870 C C . LEU A 1 110 ? 2.086 3.016 -20.287 1.00 95.50 110 LEU A C 1
ATOM 872 O O . LEU A 1 110 ? 2.856 3.729 -20.937 1.00 95.50 110 LEU A O 1
ATOM 876 N N . ALA A 1 111 ? 0.820 2.788 -20.654 1.00 95.06 111 ALA A N 1
ATOM 877 C CA . ALA A 1 111 ? 0.171 3.403 -21.813 1.00 95.06 111 ALA A CA 1
ATOM 878 C C . ALA A 1 111 ? 0.136 4.926 -21.692 1.00 95.06 111 ALA A C 1
ATOM 880 O O . ALA A 1 111 ? 0.487 5.638 -22.634 1.00 95.06 111 ALA A O 1
ATOM 881 N N . LYS A 1 112 ? -0.228 5.434 -20.509 1.00 94.25 112 LYS A N 1
ATOM 882 C CA . LYS A 1 112 ? -0.304 6.873 -20.240 1.00 94.25 112 LYS A CA 1
ATOM 883 C C . LYS A 1 112 ? 1.067 7.541 -20.185 1.00 94.25 112 LYS A C 1
ATOM 885 O O . LYS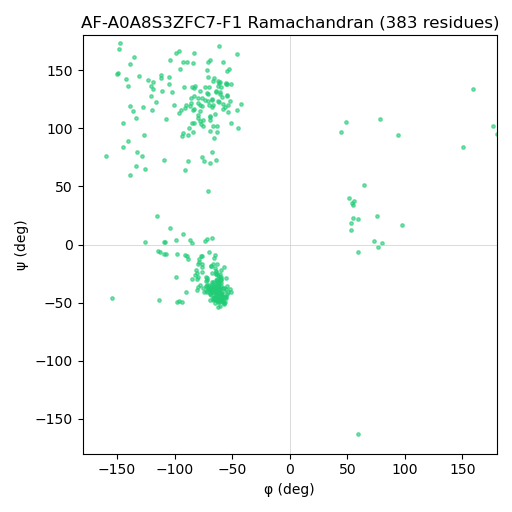 A 1 112 ? 1.212 8.669 -20.650 1.00 94.25 112 LYS A O 1
ATOM 890 N N . LEU A 1 113 ? 2.077 6.833 -19.679 1.00 92.50 113 LEU A N 1
ATOM 891 C CA . LEU A 1 113 ? 3.474 7.252 -19.782 1.00 92.50 113 LEU A CA 1
ATOM 892 C C . LEU A 1 113 ? 3.979 7.289 -21.233 1.00 92.50 113 LEU A C 1
ATOM 894 O O . LEU A 1 113 ? 4.918 8.024 -21.535 1.00 92.50 113 LEU A O 1
ATOM 898 N N . GLY A 1 114 ? 3.374 6.499 -22.123 1.00 91.19 114 GLY A N 1
ATOM 899 C CA . GLY A 1 114 ? 3.830 6.312 -23.496 1.00 91.19 114 GLY A CA 1
ATOM 900 C C . GLY A 1 114 ? 5.051 5.400 -23.606 1.00 91.19 114 GLY A C 1
ATOM 901 O O . GLY A 1 114 ? 5.806 5.534 -24.559 1.00 91.19 114 GLY A O 1
ATOM 902 N N . VAL A 1 115 ? 5.283 4.508 -22.636 1.00 88.81 115 VAL A N 1
ATOM 903 C CA . VAL A 1 115 ? 6.448 3.597 -22.631 1.00 88.81 115 VAL A CA 1
ATOM 904 C C . VAL A 1 115 ? 6.093 2.199 -23.144 1.00 88.81 115 VAL A C 1
ATOM 906 O O . VAL A 1 115 ? 6.935 1.513 -23.703 1.00 88.81 115 VAL A O 1
ATOM 909 N N . ALA A 1 116 ? 4.846 1.764 -22.985 1.00 90.19 116 ALA A N 1
ATOM 910 C CA . ALA A 1 116 ? 4.343 0.519 -23.565 1.00 90.19 116 ALA A CA 1
ATOM 911 C C . ALA A 1 116 ? 2.853 0.674 -23.885 1.00 90.19 116 ALA A C 1
ATOM 913 O O . ALA A 1 116 ? 2.247 1.657 -23.475 1.00 90.19 116 ALA A O 1
ATOM 914 N N . PHE A 1 117 ? 2.269 -0.261 -24.641 1.00 92.19 117 PHE A N 1
ATOM 915 C CA . PHE A 1 117 ? 0.841 -0.247 -25.009 1.00 92.19 117 PHE A CA 1
ATOM 916 C C . PHE A 1 117 ? 0.373 1.059 -25.689 1.00 92.19 117 PHE A C 1
ATOM 918 O O . PHE A 1 117 ? -0.758 1.506 -25.509 1.00 92.19 117 PHE A O 1
ATOM 925 N N . CYS A 1 118 ? 1.246 1.692 -26.476 1.00 90.69 118 CYS A N 1
ATOM 926 C CA . CYS A 1 118 ? 0.973 2.946 -27.177 1.00 90.69 118 CYS A CA 1
ATOM 927 C C . CYS A 1 118 ? 1.467 2.885 -28.632 1.00 90.69 118 CYS A C 1
ATOM 929 O O . CYS A 1 118 ? 2.285 2.041 -28.987 1.00 90.69 118 CYS A O 1
ATOM 931 N N . LYS A 1 119 ? 0.962 3.783 -29.492 1.00 89.19 119 LYS A N 1
ATOM 932 C CA . LYS A 1 119 ? 1.332 3.821 -30.923 1.00 89.19 119 LYS A CA 1
ATOM 933 C C . LYS A 1 119 ? 2.798 4.201 -31.153 1.00 89.19 119 LYS A C 1
ATOM 935 O O . LYS A 1 119 ? 3.406 3.740 -32.113 1.00 89.19 119 LYS A O 1
ATOM 940 N N . HIS A 1 120 ? 3.339 5.063 -30.296 1.00 86.50 120 HIS A N 1
ATOM 941 C CA . HIS A 1 120 ? 4.702 5.575 -30.392 1.00 86.50 120 HIS A CA 1
ATOM 942 C C . HIS A 1 120 ? 5.363 5.496 -29.019 1.00 86.50 120 HIS A C 1
ATOM 944 O O . HIS A 1 120 ? 4.996 6.254 -28.120 1.00 86.50 120 HIS A O 1
ATOM 950 N N . GLU A 1 121 ? 6.319 4.577 -28.871 1.00 86.81 121 GLU A N 1
ATOM 951 C CA . GLU A 1 121 ? 7.063 4.406 -27.624 1.00 86.81 121 GLU A CA 1
ATOM 952 C C . GLU A 1 121 ? 8.017 5.584 -27.393 1.00 86.81 121 GLU A C 1
ATOM 954 O O . GLU A 1 121 ? 8.825 5.956 -28.249 1.00 86.81 121 GLU A O 1
ATOM 959 N N . LYS A 1 122 ? 7.943 6.146 -26.190 1.00 84.62 122 LYS A N 1
ATOM 960 C CA . LYS A 1 122 ? 8.869 7.139 -25.664 1.00 84.62 122 LYS A CA 1
ATOM 961 C C . LYS A 1 122 ? 9.983 6.435 -24.897 1.00 84.62 122 LYS A C 1
ATOM 963 O O . LYS A 1 122 ? 9.746 5.588 -24.036 1.00 84.62 122 LYS A O 1
ATOM 968 N N . LEU A 1 123 ? 11.220 6.866 -25.136 1.00 75.25 123 LEU A N 1
ATOM 969 C CA . LEU A 1 123 ? 12.373 6.390 -24.364 1.00 75.25 123 LEU A CA 1
ATOM 970 C C . LEU A 1 123 ? 12.314 6.842 -22.899 1.00 75.25 123 LEU A C 1
ATOM 972 O O . LEU A 1 123 ? 12.774 6.120 -22.011 1.00 75.25 123 LEU A O 1
ATOM 976 N N . VAL A 1 124 ? 11.748 8.024 -22.647 1.00 78.62 124 VAL A N 1
ATOM 977 C CA . VAL A 1 124 ? 11.733 8.666 -21.334 1.00 78.62 124 VAL A CA 1
ATOM 978 C C . VAL A 1 124 ? 10.386 9.371 -21.111 1.00 78.62 124 VAL A C 1
ATOM 980 O O . VAL A 1 124 ? 9.862 9.945 -22.068 1.00 78.62 124 VAL A O 1
ATOM 983 N N . PRO A 1 125 ? 9.823 9.357 -19.887 1.00 82.88 125 PRO A N 1
ATOM 984 C CA . PRO A 1 125 ? 8.609 10.106 -19.561 1.00 82.88 125 PRO A CA 1
ATOM 985 C C . PRO A 1 125 ? 8.713 11.616 -19.795 1.00 82.88 125 PRO A C 1
ATOM 987 O O . PRO A 1 125 ? 9.794 12.206 -19.700 1.00 82.88 125 PRO A O 1
ATOM 990 N N . ASP A 1 126 ? 7.561 12.264 -19.984 1.00 85.81 126 ASP A N 1
ATOM 991 C CA . ASP A 1 126 ? 7.473 13.708 -20.229 1.00 85.81 126 ASP A CA 1
ATOM 992 C C . ASP A 1 126 ? 8.032 14.529 -19.059 1.00 85.81 126 ASP A C 1
ATOM 994 O O . ASP A 1 126 ? 8.630 15.585 -19.274 1.00 85.81 126 ASP A O 1
ATOM 998 N N . ILE A 1 127 ? 7.894 14.047 -17.818 1.00 84.31 127 ILE A N 1
ATOM 999 C CA . ILE A 1 127 ? 8.468 14.705 -16.641 1.00 84.31 127 ILE A CA 1
ATOM 1000 C C . ILE A 1 127 ? 9.983 14.879 -16.751 1.00 84.31 127 ILE A C 1
ATOM 1002 O O . ILE A 1 127 ? 10.487 15.930 -16.368 1.00 84.31 127 ILE A O 1
ATOM 1006 N N . VAL A 1 128 ? 10.704 13.910 -17.318 1.00 82.38 128 VAL A N 1
ATOM 1007 C CA . VAL A 1 128 ? 12.165 13.990 -17.455 1.00 82.38 128 VAL A CA 1
ATOM 1008 C C . VAL A 1 128 ? 12.553 15.035 -18.494 1.00 82.38 128 VAL A C 1
ATOM 1010 O O . VAL A 1 128 ? 13.507 15.783 -18.290 1.00 82.38 128 VAL A O 1
ATOM 1013 N N . ALA A 1 129 ? 11.786 15.139 -19.583 1.00 79.56 129 ALA A N 1
ATOM 1014 C CA . ALA A 1 129 ? 11.982 16.189 -20.577 1.00 79.56 129 ALA A CA 1
ATOM 1015 C C . ALA A 1 129 ? 11.717 17.586 -19.984 1.00 79.56 129 ALA A C 1
ATOM 1017 O O . ALA A 1 129 ? 12.467 18.523 -20.258 1.00 79.56 129 ALA A O 1
ATOM 1018 N N . LYS A 1 130 ? 10.689 17.717 -19.133 1.00 82.31 130 LYS A N 1
ATOM 1019 C CA . LYS A 1 130 ? 10.305 18.981 -18.482 1.00 82.31 130 LYS A CA 1
ATOM 1020 C C . LYS A 1 130 ? 11.322 19.446 -17.438 1.00 82.31 130 LYS A C 1
ATOM 1022 O O . LYS A 1 130 ? 11.701 20.611 -17.443 1.00 82.31 130 LYS A O 1
ATOM 1027 N N . THR A 1 131 ? 11.761 18.557 -16.548 1.00 79.19 131 THR A N 1
ATOM 1028 C CA . THR A 1 131 ? 12.656 18.905 -15.426 1.00 79.19 131 THR A CA 1
ATOM 1029 C C . THR A 1 131 ? 14.135 18.800 -15.780 1.00 79.19 131 THR A C 1
ATOM 1031 O O . THR A 1 131 ? 14.982 19.201 -14.987 1.00 79.19 131 THR A O 1
ATOM 1034 N N . LYS A 1 132 ? 14.464 18.227 -16.949 1.00 78.62 132 LYS A N 1
ATOM 1035 C CA . LYS A 1 132 ? 15.834 17.866 -17.356 1.00 78.62 132 LYS A CA 1
ATOM 1036 C C . LYS A 1 132 ? 16.541 16.965 -16.333 1.00 78.62 132 LYS A C 1
ATOM 1038 O O . LYS A 1 132 ? 17.769 16.895 -16.300 1.00 78.62 132 LYS A O 1
ATOM 1043 N N . TYR A 1 133 ? 15.764 16.261 -15.511 1.00 80.31 133 TYR A N 1
ATOM 1044 C CA . TYR A 1 133 ? 16.237 15.343 -14.487 1.00 80.31 133 TYR A CA 1
ATOM 1045 C C . TYR A 1 133 ? 15.694 13.945 -14.779 1.00 80.31 133 TYR A C 1
ATOM 1047 O O . TYR A 1 133 ? 14.485 13.729 -14.759 1.00 80.31 133 TYR A O 1
ATOM 1055 N N . GLY A 1 134 ? 16.588 12.995 -15.059 1.00 76.69 134 GLY A N 1
ATOM 1056 C CA . GLY A 1 134 ? 16.244 11.618 -15.420 1.00 76.69 134 GLY A CA 1
ATOM 1057 C C . GLY A 1 134 ? 17.168 10.606 -14.764 1.00 76.69 134 GLY A C 1
ATOM 1058 O O . GLY A 1 134 ? 18.311 10.922 -14.416 1.00 76.69 134 GLY A O 1
ATOM 1059 N N . ARG A 1 135 ? 16.696 9.367 -14.592 1.00 81.69 135 ARG A N 1
ATOM 1060 C CA . ARG A 1 135 ? 17.552 8.296 -14.068 1.00 81.69 135 ARG A CA 1
ATOM 1061 C C . ARG A 1 135 ? 18.585 7.904 -15.107 1.00 81.69 135 ARG A C 1
ATOM 1063 O O . ARG A 1 135 ? 18.290 7.820 -16.296 1.00 81.69 135 ARG A O 1
ATOM 1070 N N . PHE A 1 136 ? 19.787 7.564 -14.640 1.00 77.38 136 PHE A N 1
ATOM 1071 C CA . PHE A 1 136 ? 20.878 7.141 -15.520 1.00 77.38 136 PHE A CA 1
ATOM 1072 C C . PHE A 1 136 ? 20.447 6.022 -16.481 1.00 77.38 136 PHE A C 1
ATOM 1074 O O . PHE A 1 136 ? 20.779 6.078 -17.662 1.00 77.38 136 PHE A O 1
ATOM 1081 N N . ARG A 1 137 ? 19.663 5.053 -15.990 1.00 79.81 137 ARG A N 1
ATOM 1082 C CA . ARG A 1 137 ? 19.137 3.934 -16.781 1.00 79.81 137 ARG A CA 1
ATOM 1083 C C . ARG A 1 137 ? 18.080 4.336 -17.810 1.00 79.81 137 ARG A C 1
ATOM 1085 O O . ARG A 1 137 ? 18.083 3.794 -18.907 1.00 79.81 137 ARG A O 1
ATOM 1092 N N . GLU A 1 138 ? 17.198 5.276 -17.478 1.00 78.31 138 GLU A N 1
ATOM 1093 C CA . GLU A 1 138 ? 16.195 5.790 -18.424 1.00 78.31 138 GLU A CA 1
ATOM 1094 C C . GLU A 1 138 ? 16.872 6.544 -19.579 1.00 78.31 138 GLU A C 1
ATOM 1096 O O . GLU A 1 138 ? 16.462 6.411 -20.728 1.00 78.31 138 GLU A O 1
ATOM 1101 N N . LEU A 1 139 ? 17.941 7.290 -19.275 1.00 76.12 139 LEU A N 1
ATOM 1102 C CA . LEU A 1 139 ? 18.687 8.094 -20.246 1.00 76.12 139 LEU A CA 1
ATOM 1103 C C . LEU A 1 139 ? 19.685 7.279 -21.086 1.00 76.12 139 LEU A C 1
ATOM 1105 O O . LEU A 1 139 ? 20.032 7.692 -22.187 1.00 76.12 139 LEU A O 1
ATOM 1109 N N . ASN A 1 140 ? 20.161 6.137 -20.580 1.00 71.94 140 ASN A N 1
ATOM 1110 C CA . ASN A 1 140 ? 21.186 5.313 -21.226 1.00 71.94 140 ASN A CA 1
ATOM 1111 C C . ASN A 1 140 ? 20.701 3.867 -21.393 1.00 71.94 140 ASN A C 1
ATOM 1113 O O . ASN A 1 140 ? 21.249 2.945 -20.783 1.00 71.94 140 ASN A O 1
ATOM 1117 N N . ARG A 1 141 ? 19.664 3.660 -22.215 1.00 69.44 141 ARG A N 1
ATOM 1118 C CA . ARG A 1 141 ? 19.198 2.307 -22.553 1.00 69.44 141 ARG A CA 1
ATOM 1119 C C . ARG A 1 141 ? 20.261 1.584 -23.390 1.00 69.44 141 ARG A C 1
ATOM 1121 O O . ARG A 1 141 ? 20.692 2.082 -24.429 1.00 69.44 141 ARG A O 1
ATOM 1128 N N . GLY A 1 142 ? 20.696 0.416 -22.924 1.00 71.06 142 GLY A N 1
ATOM 1129 C CA . GLY A 1 142 ? 21.568 -0.473 -23.688 1.00 71.06 142 GLY A CA 1
ATOM 1130 C C . GLY A 1 142 ? 20.842 -1.134 -24.858 1.00 71.06 142 GLY A C 1
ATOM 1131 O O . GLY A 1 142 ? 19.622 -1.281 -24.842 1.00 71.06 142 GLY A O 1
ATOM 1132 N N . THR A 1 143 ? 21.596 -1.568 -25.862 1.00 75.56 143 THR A N 1
ATOM 1133 C CA . THR A 1 143 ? 21.101 -2.446 -26.933 1.00 75.56 143 THR A CA 1
ATOM 1134 C C . THR A 1 143 ? 21.437 -3.902 -26.614 1.00 75.56 143 THR A C 1
ATOM 1136 O O . THR A 1 143 ? 22.273 -4.173 -25.755 1.00 75.56 143 THR A O 1
ATOM 1139 N N . LEU A 1 144 ? 20.834 -4.862 -27.324 1.00 72.69 144 LEU A N 1
ATOM 1140 C CA . LEU A 1 144 ? 21.178 -6.289 -27.182 1.00 72.69 144 LEU A CA 1
ATOM 1141 C C . LEU A 1 144 ? 22.680 -6.546 -27.385 1.00 72.69 144 LEU A C 1
ATOM 1143 O O . LEU A 1 144 ? 23.279 -7.343 -26.673 1.00 72.69 144 LEU A O 1
ATOM 1147 N N . ASN A 1 145 ? 23.300 -5.797 -28.299 1.00 72.50 145 ASN A N 1
ATOM 1148 C CA . ASN A 1 145 ? 24.728 -5.899 -28.599 1.00 72.50 145 ASN A CA 1
ATOM 1149 C C . ASN A 1 145 ? 25.609 -5.132 -27.594 1.00 72.50 145 ASN A C 1
ATOM 1151 O O . ASN A 1 145 ? 26.799 -5.413 -27.469 1.00 72.50 145 ASN A O 1
ATOM 1155 N N . ASN A 1 146 ? 25.046 -4.147 -26.888 1.00 73.56 146 ASN A N 1
ATOM 1156 C CA . ASN A 1 146 ? 25.738 -3.349 -25.882 1.00 73.56 146 ASN A CA 1
ATOM 1157 C C . ASN A 1 146 ? 24.775 -2.993 -24.735 1.00 73.56 146 ASN A C 1
ATOM 1159 O O . ASN A 1 146 ? 24.204 -1.898 -24.729 1.00 73.56 146 ASN A O 1
ATOM 1163 N N . PRO A 1 147 ? 24.598 -3.888 -23.750 1.00 67.19 147 PRO A N 1
ATOM 1164 C CA . PRO A 1 147 ? 23.620 -3.722 -22.672 1.00 67.19 147 PRO A CA 1
ATOM 1165 C C . PRO A 1 147 ? 23.904 -2.539 -21.732 1.00 67.19 147 PRO A C 1
ATOM 1167 O O . PRO A 1 147 ? 23.056 -2.210 -20.912 1.00 67.19 147 PRO A O 1
ATOM 1170 N N . LEU A 1 148 ? 25.071 -1.882 -21.832 1.00 66.44 148 LEU A N 1
ATOM 1171 C CA . LEU A 1 148 ? 25.467 -0.698 -21.046 1.00 66.44 148 LEU A CA 1
ATOM 1172 C C . LEU A 1 148 ? 25.356 -0.838 -19.506 1.00 66.44 148 LEU A C 1
ATOM 1174 O O . LEU A 1 148 ? 25.551 0.144 -18.788 1.00 66.44 148 LEU A O 1
ATOM 1178 N N . ASN A 1 149 ? 25.164 -2.049 -18.971 1.00 66.00 149 ASN A N 1
ATOM 1179 C CA . ASN A 1 149 ? 25.096 -2.329 -17.533 1.00 66.00 149 ASN A CA 1
ATOM 1180 C C . ASN A 1 149 ? 26.498 -2.319 -16.903 1.00 66.00 149 ASN A C 1
ATOM 1182 O O . ASN A 1 149 ? 27.107 -3.354 -16.632 1.00 66.00 149 ASN A O 1
ATOM 1186 N N . ARG A 1 150 ? 27.072 -1.132 -16.704 1.00 61.59 150 ARG A N 1
ATOM 1187 C CA . ARG A 1 150 ? 28.388 -1.009 -16.068 1.00 61.59 150 ARG A CA 1
ATOM 1188 C C . ARG A 1 150 ? 28.257 -1.238 -14.563 1.00 61.59 150 ARG A C 1
ATOM 1190 O O . ARG A 1 150 ? 27.819 -0.350 -13.831 1.00 61.59 150 ARG A O 1
ATOM 1197 N N . THR A 1 151 ? 28.730 -2.382 -14.078 1.00 56.94 151 THR A N 1
ATOM 1198 C CA . THR A 1 151 ? 29.126 -2.499 -12.672 1.00 56.94 151 THR A CA 1
ATOM 1199 C C . THR A 1 151 ? 30.256 -1.497 -12.436 1.00 56.94 151 THR A C 1
ATOM 1201 O O . THR A 1 151 ? 31.179 -1.378 -13.253 1.00 56.94 151 THR A O 1
ATOM 1204 N N . LYS A 1 152 ? 30.174 -0.683 -11.373 1.00 50.91 152 LYS A N 1
ATOM 1205 C CA . LYS A 1 152 ? 31.293 0.206 -11.032 1.00 50.91 152 LYS A CA 1
ATOM 1206 C C . LYS A 1 152 ? 32.535 -0.677 -10.923 1.00 50.91 152 LYS A C 1
ATOM 1208 O O . LYS A 1 152 ? 32.575 -1.581 -10.093 1.00 50.91 152 LYS A O 1
ATOM 1213 N N . ARG A 1 153 ? 33.556 -0.415 -11.748 1.00 44.16 153 ARG A N 1
ATOM 1214 C CA . ARG A 1 153 ? 34.895 -0.941 -11.461 1.00 44.16 153 ARG A CA 1
ATOM 1215 C C . ARG A 1 153 ? 35.242 -0.470 -10.044 1.00 44.16 153 ARG A C 1
ATOM 1217 O O . ARG A 1 153 ? 34.959 0.698 -9.756 1.00 44.16 153 ARG A O 1
ATOM 1224 N N . PRO A 1 154 ? 35.838 -1.309 -9.178 1.00 39.97 154 PRO A N 1
ATOM 1225 C CA . PRO A 1 154 ? 36.388 -0.804 -7.930 1.00 39.97 154 PRO A CA 1
ATOM 1226 C C . PRO A 1 154 ? 37.298 0.369 -8.296 1.00 39.97 154 PRO A C 1
ATOM 1228 O O . PRO A 1 154 ? 38.157 0.243 -9.177 1.00 39.97 154 PRO A O 1
ATOM 1231 N N . LEU A 1 155 ? 37.019 1.539 -7.718 1.00 43.00 155 LEU A N 1
ATOM 1232 C CA . LEU A 1 155 ? 37.853 2.716 -7.899 1.00 43.00 155 LEU A CA 1
ATOM 1233 C C . LEU A 1 155 ? 39.273 2.284 -7.529 1.00 43.00 155 LEU A C 1
ATOM 1235 O O . LEU A 1 155 ? 39.532 1.940 -6.380 1.00 43.00 155 LEU A O 1
ATOM 1239 N N . LYS A 1 156 ? 40.197 2.263 -8.500 1.00 38.69 156 LYS A N 1
ATOM 1240 C CA . LYS A 1 156 ? 41.618 2.329 -8.154 1.00 38.69 156 LYS A CA 1
ATOM 1241 C C . LYS A 1 156 ? 41.747 3.603 -7.333 1.00 38.69 156 LYS A C 1
ATOM 1243 O O . LYS A 1 156 ? 41.414 4.659 -7.870 1.00 38.69 156 LYS A O 1
ATOM 1248 N N . GLU A 1 157 ? 42.157 3.487 -6.072 1.00 33.16 157 GLU A N 1
ATOM 1249 C CA . GLU A 1 157 ? 42.454 4.620 -5.197 1.00 33.16 157 GLU A CA 1
ATOM 1250 C C . GLU A 1 157 ? 43.282 5.644 -5.976 1.00 33.16 157 GLU A C 1
ATOM 1252 O O . GLU A 1 157 ? 44.485 5.489 -6.181 1.00 33.16 157 GLU A O 1
ATOM 1257 N N . LYS A 1 158 ? 42.627 6.693 -6.465 1.00 36.69 158 LYS A N 1
ATOM 1258 C CA . LYS A 1 158 ? 43.305 7.932 -6.794 1.00 36.69 158 LYS A CA 1
ATOM 1259 C C . LYS A 1 158 ? 43.213 8.747 -5.521 1.00 36.69 158 LYS A C 1
ATOM 1261 O O . LYS A 1 158 ? 42.109 9.028 -5.065 1.00 36.69 158 LYS A O 1
ATOM 1266 N N . ARG A 1 159 ? 44.369 9.066 -4.934 1.00 33.38 159 ARG A N 1
ATOM 1267 C CA . ARG A 1 159 ? 44.490 10.004 -3.814 1.00 33.38 159 ARG A CA 1
ATOM 1268 C C . ARG A 1 159 ? 43.754 11.290 -4.193 1.00 33.38 159 ARG A C 1
ATOM 1270 O O . ARG A 1 159 ? 44.245 12.048 -5.025 1.00 33.38 159 ARG A O 1
ATOM 1277 N N . VAL A 1 160 ? 42.566 11.508 -3.636 1.00 33.69 160 VAL A N 1
ATOM 1278 C CA . VAL A 1 160 ? 41.874 12.792 -3.746 1.00 33.69 160 VAL A CA 1
ATOM 1279 C C . VAL A 1 160 ? 42.382 13.650 -2.599 1.00 33.69 160 VAL A C 1
ATOM 1281 O O . VAL A 1 160 ? 41.994 13.479 -1.448 1.00 33.69 160 VAL A O 1
ATOM 1284 N N . SER A 1 161 ? 43.308 14.544 -2.921 1.00 30.75 161 SER A N 1
ATOM 1285 C CA . SER A 1 161 ? 43.696 15.641 -2.046 1.00 30.75 161 SER A CA 1
ATOM 1286 C C . SER A 1 161 ? 42.622 16.732 -2.129 1.00 30.75 161 SER A C 1
ATOM 1288 O O . SER A 1 161 ? 42.277 17.145 -3.233 1.00 30.75 161 SER A O 1
ATOM 1290 N N . LYS A 1 162 ? 42.184 17.226 -0.962 1.00 28.08 162 LYS A N 1
ATOM 1291 C CA . LYS A 1 162 ? 41.196 18.298 -0.684 1.00 28.08 162 LYS A CA 1
ATOM 1292 C C . LYS A 1 162 ? 39.755 17.828 -0.443 1.00 28.08 162 LYS A C 1
ATOM 1294 O O . LYS A 1 162 ? 38.943 17.715 -1.354 1.00 28.08 162 LYS A O 1
ATOM 1299 N N . VAL A 1 163 ? 39.444 17.655 0.841 1.00 27.11 163 VAL A N 1
ATOM 1300 C CA . VAL A 1 163 ? 38.081 17.648 1.386 1.00 27.11 163 VAL A CA 1
ATOM 1301 C C . VAL A 1 163 ? 37.687 19.103 1.665 1.00 27.11 163 VAL A C 1
ATOM 1303 O O . VAL A 1 163 ? 38.382 19.795 2.406 1.00 27.11 163 VAL A O 1
ATOM 1306 N N . PHE A 1 164 ? 36.599 19.578 1.058 1.00 21.36 164 PHE A N 1
ATOM 1307 C CA . PHE A 1 164 ? 35.963 20.851 1.411 1.00 21.36 164 PHE A CA 1
ATOM 1308 C C . PHE A 1 164 ? 35.038 20.621 2.613 1.00 21.36 164 PHE A C 1
ATOM 1310 O O . PHE A 1 164 ? 34.065 19.878 2.509 1.00 21.36 164 PHE A O 1
ATOM 1317 N N . PHE A 1 165 ? 35.335 21.257 3.746 1.00 23.72 165 PHE A N 1
ATOM 1318 C CA . PHE A 1 165 ? 34.428 21.332 4.893 1.00 23.72 165 PHE A CA 1
ATOM 1319 C C . PHE A 1 165 ? 33.481 22.527 4.711 1.00 23.72 165 PHE A C 1
ATOM 1321 O O . PHE A 1 165 ? 33.938 23.666 4.651 1.00 23.72 165 PHE A O 1
ATOM 1328 N N . LEU A 1 166 ? 32.170 22.285 4.655 1.00 25.33 166 LEU A N 1
ATOM 1329 C CA . LEU A 1 166 ? 31.151 23.331 4.792 1.00 25.33 166 LEU A CA 1
ATOM 1330 C C . LEU A 1 166 ? 30.700 23.393 6.262 1.00 25.33 166 LEU A C 1
ATOM 1332 O O . LEU A 1 166 ? 30.165 22.425 6.796 1.00 25.33 166 LEU A O 1
ATOM 1336 N N . ARG A 1 167 ? 30.965 24.531 6.914 1.00 23.84 167 ARG A N 1
ATOM 1337 C CA . ARG A 1 167 ? 30.509 24.906 8.267 1.00 23.84 167 ARG A CA 1
ATOM 1338 C C . ARG A 1 167 ? 29.087 25.480 8.181 1.00 23.84 167 ARG A C 1
ATOM 1340 O O . ARG A 1 167 ? 28.861 26.356 7.355 1.00 23.84 167 ARG A O 1
ATOM 1347 N N . TYR A 1 168 ? 28.183 25.066 9.069 1.00 27.98 168 TYR A N 1
ATOM 1348 C CA . TYR A 1 168 ? 26.896 25.737 9.321 1.00 27.98 168 TYR A CA 1
ATOM 1349 C C . TYR A 1 168 ? 26.951 26.509 10.653 1.00 27.98 168 TYR A C 1
ATOM 1351 O O . TYR A 1 168 ? 27.629 26.072 11.586 1.00 27.98 168 TYR A O 1
ATOM 1359 N N . SER A 1 169 ? 26.293 27.674 10.725 1.00 29.28 169 SER A N 1
ATOM 1360 C CA . SER A 1 169 ? 26.326 28.612 11.860 1.00 29.28 169 SER A CA 1
ATOM 1361 C C . SER A 1 169 ? 25.203 28.393 12.881 1.00 29.28 169 SER A C 1
ATOM 1363 O O . SER A 1 169 ? 24.139 27.866 12.582 1.00 29.28 169 SER A O 1
ATOM 1365 N N . LEU A 1 170 ? 25.447 28.859 14.109 1.00 31.78 170 LEU A N 1
ATOM 1366 C CA . LEU A 1 170 ? 24.599 28.702 15.299 1.00 31.78 170 LEU A CA 1
ATOM 1367 C C . LEU A 1 170 ? 23.229 29.416 15.242 1.00 31.78 170 LEU A C 1
ATOM 1369 O O . LEU A 1 170 ? 22.375 29.119 16.074 1.00 31.78 170 LEU A O 1
ATOM 1373 N N . SER A 1 171 ? 22.995 30.301 14.267 1.00 37.62 171 SER A N 1
ATOM 1374 C CA . SER A 1 171 ? 21.722 31.021 14.063 1.00 37.62 171 SER A CA 1
ATOM 1375 C C . SER A 1 171 ? 20.538 30.110 13.721 1.00 37.62 171 SER A C 1
ATOM 1377 O O . SER A 1 171 ? 19.388 30.463 13.964 1.00 37.62 171 SER A O 1
ATOM 1379 N N . ASP A 1 172 ? 20.802 28.916 13.188 1.00 44.59 172 ASP A N 1
ATOM 1380 C CA . ASP A 1 172 ? 19.754 28.045 12.643 1.00 44.59 172 ASP A CA 1
ATOM 1381 C C . ASP A 1 172 ? 18.978 27.279 13.732 1.00 44.59 172 ASP A C 1
ATOM 1383 O O . ASP A 1 172 ? 17.904 26.731 13.475 1.00 44.59 172 ASP A O 1
ATOM 1387 N N . ARG A 1 173 ? 19.475 27.273 14.981 1.00 36.12 173 ARG A N 1
ATOM 1388 C CA . ARG A 1 173 ? 18.785 26.644 16.123 1.00 36.12 173 ARG A CA 1
ATOM 1389 C C . ARG A 1 173 ? 17.551 27.418 16.589 1.00 36.12 173 ARG A C 1
ATOM 1391 O O . ARG A 1 173 ? 16.601 26.794 17.058 1.00 36.12 173 ARG A O 1
ATOM 1398 N N . GLU A 1 174 ? 17.537 28.741 16.451 1.00 39.09 174 GLU A N 1
ATOM 1399 C CA . GLU A 1 174 ? 16.395 29.563 16.881 1.00 39.09 174 GLU A CA 1
ATOM 1400 C C . GLU A 1 174 ? 15.195 29.403 15.937 1.00 39.09 174 GLU A C 1
ATOM 1402 O O . GLU A 1 174 ? 14.056 29.296 16.395 1.00 39.09 174 GLU A O 1
ATOM 1407 N N . ILE A 1 175 ? 15.461 29.248 14.635 1.00 45.88 175 ILE A N 1
ATOM 1408 C CA . ILE A 1 175 ? 14.444 28.978 13.605 1.00 45.88 175 ILE A CA 1
ATOM 1409 C C . ILE A 1 175 ? 13.778 27.612 13.851 1.00 45.88 175 ILE A C 1
ATOM 1411 O O . ILE A 1 175 ? 12.555 27.482 13.782 1.00 45.88 175 ILE A O 1
ATOM 1415 N N . LEU A 1 176 ? 14.575 26.600 14.216 1.00 37.88 176 LEU A N 1
ATOM 1416 C CA . LEU A 1 176 ? 14.097 25.254 14.558 1.00 37.88 176 LEU A CA 1
ATOM 1417 C C . LEU A 1 176 ? 13.172 25.246 15.785 1.00 37.88 176 LEU A C 1
ATOM 1419 O O . LEU A 1 176 ? 12.156 24.554 15.783 1.00 37.88 176 LEU A O 1
ATOM 1423 N N . LEU A 1 177 ? 13.484 26.029 16.821 1.00 39.88 177 LEU A N 1
ATOM 1424 C CA . LEU A 1 177 ? 12.659 26.110 18.032 1.00 39.88 177 LEU A CA 1
ATOM 1425 C C . LEU A 1 177 ? 11.342 26.868 17.810 1.00 39.88 177 LEU A C 1
ATOM 1427 O O . LEU A 1 177 ? 10.331 26.527 18.429 1.00 39.88 177 LEU A O 1
ATOM 1431 N N . GLN A 1 178 ? 11.319 27.858 16.913 1.00 40.53 178 GLN A N 1
ATOM 1432 C CA . GLN A 1 178 ? 10.081 28.542 16.524 1.00 40.53 178 GLN A CA 1
ATOM 1433 C C . GLN A 1 178 ? 9.143 27.640 15.711 1.00 40.53 178 GLN A C 1
ATOM 1435 O O . GLN A 1 178 ? 7.937 27.657 15.957 1.00 40.53 178 GLN A O 1
ATOM 1440 N N . ALA A 1 179 ? 9.682 26.798 14.824 1.00 36.66 179 ALA A N 1
ATOM 1441 C CA . ALA A 1 179 ? 8.889 25.856 14.032 1.00 36.66 179 ALA A CA 1
ATOM 1442 C C . ALA A 1 179 ? 8.219 24.763 14.893 1.00 36.66 179 ALA A C 1
ATOM 1444 O O . ALA A 1 179 ? 7.066 24.408 14.659 1.00 36.66 179 ALA A O 1
ATOM 1445 N N . VAL A 1 180 ? 8.883 24.297 15.962 1.00 37.25 180 VAL A N 1
ATOM 1446 C CA . VAL A 1 180 ? 8.314 23.323 16.920 1.00 37.25 180 VAL A CA 1
ATOM 1447 C C . VAL A 1 180 ? 7.069 23.868 17.632 1.00 37.25 180 VAL A C 1
ATOM 1449 O O . VAL A 1 180 ? 6.148 23.111 17.934 1.00 37.25 180 VAL A O 1
ATOM 1452 N N . ARG A 1 181 ? 7.002 25.182 17.883 1.00 33.94 181 ARG A N 1
ATOM 1453 C CA . ARG A 1 181 ? 5.862 25.806 18.578 1.00 33.94 181 ARG A CA 1
ATOM 1454 C C . ARG A 1 181 ? 4.615 25.968 17.707 1.00 33.94 181 ARG A C 1
ATOM 1456 O O . ARG A 1 181 ? 3.542 26.175 18.262 1.00 33.94 181 ARG A O 1
ATOM 1463 N N . GLN A 1 182 ? 4.736 25.877 16.382 1.00 37.12 182 GLN A N 1
ATOM 1464 C CA . GLN A 1 182 ? 3.624 26.102 15.448 1.00 37.12 182 GLN A CA 1
ATOM 1465 C C . GLN A 1 182 ? 2.953 24.813 14.946 1.00 37.12 182 GLN A C 1
ATOM 1467 O O . GLN A 1 182 ? 2.019 24.886 14.158 1.00 37.12 182 GLN A O 1
ATOM 1472 N N . GLY A 1 183 ? 3.359 23.636 15.433 1.00 31.72 183 GLY A N 1
ATOM 1473 C CA . GLY A 1 183 ? 2.657 22.376 15.150 1.00 31.72 183 GLY A CA 1
ATOM 1474 C C . GLY A 1 183 ? 2.833 21.821 13.731 1.00 31.72 183 GLY A C 1
ATOM 1475 O O . GLY A 1 183 ? 2.287 20.761 13.431 1.00 31.72 183 GLY A O 1
ATOM 1476 N N . ASP A 1 184 ? 3.637 22.463 12.884 1.00 36.47 184 ASP A N 1
ATOM 1477 C CA . ASP A 1 184 ? 3.984 21.963 11.555 1.00 36.47 184 ASP A CA 1
ATOM 1478 C C . ASP A 1 184 ? 5.286 21.154 11.620 1.00 36.47 184 ASP A C 1
ATOM 1480 O O . ASP A 1 184 ? 6.387 21.701 11.563 1.00 36.47 184 ASP A O 1
ATOM 1484 N N . MET A 1 185 ? 5.189 19.824 11.732 1.00 28.92 185 MET A N 1
ATOM 1485 C CA . MET A 1 185 ? 6.368 18.959 11.608 1.00 28.92 185 MET A CA 1
ATOM 1486 C C . MET A 1 185 ? 6.062 17.620 10.927 1.00 28.92 185 MET A C 1
ATOM 1488 O O . MET A 1 185 ? 5.571 16.675 11.538 1.00 28.92 185 MET A O 1
ATOM 1492 N N . PHE A 1 186 ? 6.479 17.511 9.665 1.00 27.06 186 PHE A N 1
ATOM 1493 C CA . PHE A 1 186 ? 6.829 16.244 9.018 1.00 27.06 186 PHE A CA 1
ATOM 1494 C C . PHE A 1 186 ? 8.224 16.420 8.395 1.00 27.06 186 PHE A C 1
ATOM 1496 O O . PHE A 1 186 ? 8.370 16.669 7.199 1.00 27.06 186 PHE A O 1
ATOM 1503 N N . LEU A 1 187 ? 9.272 16.382 9.226 1.00 28.03 187 LEU A N 1
ATOM 1504 C CA . LEU A 1 187 ? 10.654 16.511 8.758 1.00 28.03 187 LEU A CA 1
ATOM 1505 C C . LEU A 1 187 ? 11.177 15.160 8.264 1.00 28.03 187 LEU A C 1
ATOM 1507 O O . LEU A 1 187 ? 11.566 14.298 9.047 1.00 28.03 187 LEU A O 1
ATOM 1511 N N . TYR A 1 188 ? 11.253 15.013 6.943 1.00 29.58 188 TYR A N 1
ATOM 1512 C CA . TYR A 1 188 ? 12.292 14.188 6.335 1.00 29.58 188 TYR A CA 1
ATOM 1513 C C . TYR A 1 188 ? 13.551 15.046 6.207 1.00 29.58 188 TYR A C 1
ATOM 1515 O O . TYR A 1 188 ? 13.573 16.034 5.477 1.00 29.58 188 TYR A O 1
ATOM 1523 N N . PHE A 1 189 ? 14.600 14.657 6.925 1.00 28.45 189 PHE A N 1
ATOM 1524 C CA . PHE A 1 189 ? 15.946 15.194 6.760 1.00 28.45 189 PHE A CA 1
ATOM 1525 C C . PHE A 1 189 ? 16.481 14.776 5.380 1.00 28.45 189 PHE A C 1
ATOM 1527 O O . PHE A 1 189 ? 16.890 13.631 5.200 1.00 28.45 189 PHE A O 1
ATOM 1534 N N . GLN A 1 190 ? 16.479 15.676 4.395 1.00 33.22 190 GLN A N 1
ATOM 1535 C CA . GLN A 1 190 ? 17.273 15.535 3.170 1.00 33.22 190 GLN A CA 1
ATOM 1536 C C . GLN A 1 190 ? 17.834 16.907 2.777 1.00 33.22 190 GLN A C 1
ATOM 1538 O O . GLN A 1 190 ? 17.147 17.919 2.867 1.00 33.22 190 GLN A O 1
ATOM 1543 N N . SER A 1 191 ? 19.113 16.916 2.397 1.00 33.09 191 SER A N 1
ATOM 1544 C CA . SER A 1 191 ? 19.917 18.048 1.909 1.00 33.09 191 SER A CA 1
ATOM 1545 C C . SER A 1 191 ? 19.180 18.891 0.848 1.00 33.09 191 SER A C 1
ATOM 1547 O O . SER A 1 191 ? 18.216 18.387 0.276 1.00 33.09 191 SER A O 1
ATOM 1549 N N . PRO A 1 192 ? 19.606 20.132 0.518 1.00 34.19 192 PRO A N 1
ATOM 1550 C CA . PRO A 1 192 ? 18.870 20.993 -0.410 1.00 34.19 192 PRO A CA 1
ATOM 1551 C C . PRO A 1 192 ? 18.866 20.393 -1.824 1.00 34.19 192 PRO A C 1
ATOM 1553 O O . PRO A 1 192 ? 19.781 20.589 -2.622 1.00 34.19 192 PRO A O 1
ATOM 1556 N N . ILE A 1 193 ? 17.833 19.609 -2.119 1.00 49.00 193 ILE A N 1
ATOM 1557 C CA . ILE A 1 193 ? 17.529 19.077 -3.441 1.00 49.00 193 ILE A CA 1
ATOM 1558 C C . ILE A 1 193 ? 16.983 20.253 -4.259 1.00 49.00 193 ILE A C 1
ATOM 1560 O O . ILE A 1 193 ? 16.030 20.909 -3.843 1.00 49.00 193 ILE A O 1
ATOM 1564 N N . GLN A 1 194 ? 17.597 20.539 -5.410 1.00 57.84 194 GLN A N 1
ATOM 1565 C CA . GLN A 1 194 ? 17.126 21.559 -6.356 1.00 57.84 194 GLN A CA 1
ATOM 1566 C C . GLN A 1 194 ? 15.633 21.344 -6.679 1.00 57.84 194 GLN A C 1
ATOM 1568 O O . GLN A 1 194 ? 15.203 20.204 -6.874 1.00 57.84 194 GLN A O 1
ATOM 1573 N N . GLY A 1 195 ? 14.842 22.422 -6.742 1.00 60.16 195 GLY A N 1
ATOM 1574 C CA . GLY A 1 195 ? 13.372 22.358 -6.835 1.00 60.16 195 GLY A CA 1
ATOM 1575 C C . GLY A 1 195 ? 12.834 21.461 -7.959 1.00 60.16 195 GLY A C 1
ATOM 1576 O O . GLY A 1 195 ? 11.894 20.695 -7.738 1.00 60.16 195 GLY A O 1
ATOM 1577 N N . ASP A 1 196 ? 13.488 21.457 -9.123 1.00 63.97 196 ASP A N 1
ATOM 1578 C CA . ASP A 1 196 ? 13.089 20.644 -10.283 1.00 63.97 196 ASP A CA 1
ATOM 1579 C C . ASP A 1 196 ? 13.257 19.134 -10.052 1.00 63.97 196 ASP A C 1
ATOM 1581 O O . ASP A 1 196 ? 12.465 18.323 -10.535 1.00 63.97 196 ASP A O 1
ATOM 1585 N N . THR A 1 197 ? 14.253 18.738 -9.253 1.00 67.81 197 THR A N 1
ATOM 1586 C CA . THR A 1 197 ? 14.489 17.329 -8.900 1.00 67.81 197 THR A CA 1
ATOM 1587 C C . THR A 1 197 ? 13.377 16.808 -7.991 1.00 67.81 197 THR A C 1
ATOM 1589 O O . THR A 1 197 ? 12.860 15.705 -8.175 1.00 67.81 197 THR A O 1
ATOM 1592 N N . PHE A 1 198 ? 12.958 17.625 -7.027 1.00 72.88 198 PHE A N 1
ATOM 1593 C CA . PHE A 1 198 ? 11.865 17.288 -6.123 1.00 72.88 198 PHE A CA 1
ATOM 1594 C C . PHE A 1 198 ? 10.519 17.195 -6.850 1.00 72.88 198 PHE A C 1
ATOM 1596 O O . PHE A 1 198 ? 9.725 16.289 -6.574 1.00 72.88 198 PHE A O 1
ATOM 1603 N N . LEU A 1 199 ? 10.286 18.094 -7.811 1.00 76.31 199 LEU A N 1
ATOM 1604 C CA . LEU A 1 199 ? 9.109 18.064 -8.673 1.00 76.31 199 LEU A CA 1
ATOM 1605 C C . LEU A 1 199 ? 9.053 16.772 -9.501 1.00 76.31 199 LEU A C 1
ATOM 1607 O O . LEU A 1 199 ? 7.999 16.137 -9.567 1.00 76.31 199 LEU A O 1
ATOM 1611 N N . ALA A 1 200 ? 10.188 16.345 -10.069 1.00 79.12 200 ALA A N 1
ATOM 1612 C CA . ALA A 1 200 ? 10.276 15.100 -10.827 1.00 79.12 200 ALA A CA 1
ATOM 1613 C C . ALA A 1 200 ? 9.926 13.879 -9.964 1.00 79.12 200 ALA A C 1
ATOM 1615 O O . ALA A 1 200 ? 9.024 13.123 -10.312 1.00 79.12 200 ALA A O 1
ATOM 1616 N N . ILE A 1 201 ? 10.575 13.720 -8.806 1.00 81.50 201 ILE A N 1
ATOM 1617 C CA . ILE A 1 201 ? 10.420 12.542 -7.931 1.00 81.50 201 ILE A CA 1
ATOM 1618 C C . ILE A 1 201 ? 8.983 12.393 -7.401 1.00 81.50 201 ILE A C 1
ATOM 1620 O O . ILE A 1 201 ? 8.482 11.275 -7.230 1.00 81.50 201 ILE A O 1
ATOM 1624 N N . ARG A 1 202 ? 8.304 13.514 -7.128 1.00 84.44 202 ARG A N 1
ATOM 1625 C CA . ARG A 1 202 ? 6.908 13.522 -6.661 1.00 84.44 202 ARG A CA 1
ATOM 1626 C C . ARG A 1 202 ? 5.888 13.318 -7.775 1.00 84.44 202 ARG A C 1
ATOM 1628 O O . ARG A 1 202 ? 4.731 13.030 -7.465 1.00 84.44 202 ARG A O 1
ATOM 1635 N N . SER A 1 203 ? 6.287 13.467 -9.036 1.00 89.31 203 SER A N 1
ATOM 1636 C CA . SER A 1 203 ? 5.396 13.249 -10.169 1.00 89.31 203 SER A CA 1
ATOM 1637 C C . SER A 1 203 ? 4.886 11.802 -10.182 1.00 89.31 203 SER A C 1
ATOM 1639 O O . SER A 1 203 ? 5.667 10.877 -9.937 1.00 89.31 203 SER A O 1
ATOM 1641 N N . PRO A 1 204 ? 3.600 11.563 -10.497 1.00 92.38 204 PRO A N 1
ATOM 1642 C CA . PRO A 1 204 ? 3.098 10.211 -10.736 1.00 92.38 204 PRO A CA 1
ATOM 1643 C C . PRO A 1 204 ? 3.815 9.533 -11.914 1.00 92.38 204 PRO A C 1
ATOM 1645 O O . PRO A 1 204 ? 3.933 8.312 -11.930 1.00 92.38 204 PRO A O 1
ATOM 1648 N N . GLU A 1 205 ? 4.364 10.308 -12.855 1.00 92.62 205 GLU A N 1
ATOM 1649 C CA . GLU A 1 205 ? 5.150 9.793 -13.983 1.00 92.62 205 GLU A CA 1
ATOM 1650 C C . GLU A 1 205 ? 6.506 9.197 -13.550 1.00 92.62 205 GLU A C 1
ATOM 1652 O O . GLU A 1 205 ? 7.117 8.417 -14.280 1.00 92.62 205 GLU A O 1
ATOM 1657 N N . TRP A 1 206 ? 6.984 9.538 -12.348 1.00 90.81 206 TRP A N 1
ATOM 1658 C CA . TRP A 1 206 ? 8.227 9.014 -11.794 1.00 90.81 206 TRP A CA 1
ATOM 1659 C C . TRP A 1 206 ? 7.961 7.785 -10.925 1.00 90.81 206 TRP A C 1
ATOM 1661 O O . TRP A 1 206 ? 7.698 7.893 -9.724 1.00 90.81 206 TRP A O 1
ATOM 1671 N N . MET A 1 207 ? 8.051 6.595 -11.523 1.00 92.31 207 MET A N 1
ATOM 1672 C CA . MET A 1 207 ? 7.878 5.335 -10.792 1.00 92.31 207 MET A CA 1
ATOM 1673 C C . MET A 1 207 ? 8.947 5.159 -9.701 1.00 92.31 207 MET A C 1
ATOM 1675 O O . MET A 1 207 ? 10.127 5.405 -9.946 1.00 92.31 207 MET A O 1
ATOM 1679 N N . ASN A 1 208 ? 8.549 4.721 -8.508 1.00 91.69 208 ASN A N 1
ATOM 1680 C CA . ASN A 1 208 ? 9.429 4.424 -7.376 1.00 91.69 208 ASN A CA 1
ATOM 1681 C C . ASN A 1 208 ? 8.851 3.260 -6.553 1.00 91.69 208 ASN A C 1
ATOM 1683 O O . ASN A 1 208 ? 7.722 2.841 -6.797 1.00 91.69 208 ASN A O 1
ATOM 1687 N N . MET A 1 209 ? 9.594 2.771 -5.558 1.00 93.25 209 MET A N 1
ATOM 1688 C CA . MET A 1 209 ? 9.151 1.654 -4.712 1.00 93.25 209 MET A CA 1
ATOM 1689 C C . MET A 1 209 ? 7.802 1.911 -4.029 1.00 93.25 209 MET A C 1
ATOM 1691 O O . MET A 1 209 ? 6.922 1.060 -4.064 1.00 93.25 209 MET A O 1
ATOM 1695 N N . SER A 1 210 ? 7.572 3.094 -3.451 1.00 94.25 210 SER A N 1
ATOM 1696 C CA . SER A 1 210 ? 6.281 3.413 -2.815 1.00 94.25 210 SER A CA 1
ATOM 1697 C C . SER A 1 210 ? 5.106 3.329 -3.793 1.00 94.25 210 SER A C 1
ATOM 1699 O O . SER A 1 210 ? 4.019 2.890 -3.422 1.00 94.25 210 SER A O 1
ATOM 1701 N N . LYS A 1 211 ? 5.325 3.715 -5.054 1.00 95.62 211 LYS A N 1
ATOM 1702 C CA . LYS A 1 211 ? 4.321 3.629 -6.113 1.00 95.62 211 LYS A CA 1
ATOM 1703 C C . LYS A 1 211 ? 4.060 2.191 -6.565 1.00 95.62 211 LYS A C 1
ATOM 1705 O O . LYS A 1 211 ? 2.929 1.921 -6.951 1.00 95.62 211 LYS A O 1
ATOM 1710 N N . THR A 1 212 ? 5.023 1.264 -6.474 1.00 97.56 212 THR A N 1
ATOM 1711 C CA . THR A 1 212 ? 4.754 -0.159 -6.779 1.00 97.56 212 THR A CA 1
ATOM 1712 C C . THR A 1 212 ? 3.712 -0.736 -5.821 1.00 97.56 212 THR A C 1
ATOM 1714 O O . THR A 1 212 ? 2.728 -1.332 -6.258 1.00 97.56 212 THR A O 1
ATOM 1717 N N . LEU A 1 213 ? 3.858 -0.454 -4.521 1.00 97.06 213 LEU A N 1
ATOM 1718 C CA . LEU A 1 213 ? 2.856 -0.827 -3.522 1.00 97.06 213 LEU A CA 1
ATOM 1719 C C . LEU A 1 213 ? 1.551 -0.063 -3.703 1.00 97.06 213 LEU A C 1
ATOM 1721 O O . LEU A 1 213 ? 0.491 -0.645 -3.516 1.00 97.06 213 LEU A O 1
ATOM 1725 N N . ALA A 1 214 ? 1.603 1.217 -4.077 1.00 96.88 214 ALA A N 1
ATOM 1726 C CA . ALA A 1 214 ? 0.393 1.985 -4.345 1.00 96.88 214 ALA A CA 1
ATOM 1727 C C . ALA A 1 214 ? -0.412 1.391 -5.516 1.00 96.88 214 ALA A C 1
ATOM 1729 O O . ALA A 1 214 ? -1.630 1.304 -5.415 1.00 96.88 214 ALA A O 1
ATOM 1730 N N . VAL A 1 215 ? 0.239 0.917 -6.586 1.00 97.75 215 VAL A N 1
ATOM 1731 C CA . VAL A 1 215 ? -0.428 0.185 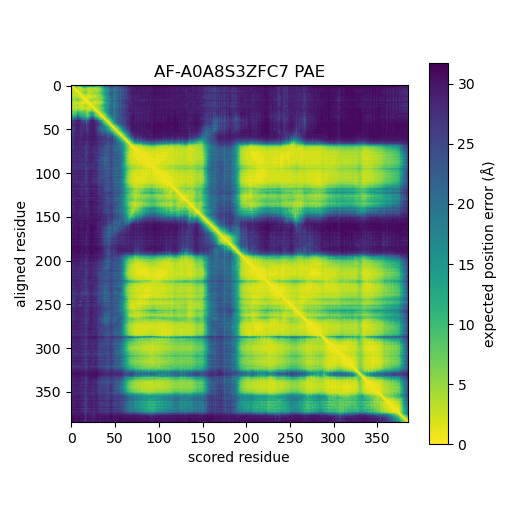-7.682 1.00 97.75 215 VAL A CA 1
ATOM 1732 C C . VAL A 1 215 ? -1.121 -1.075 -7.150 1.00 97.75 215 VAL A C 1
ATOM 1734 O O . VAL A 1 215 ? -2.308 -1.272 -7.415 1.00 97.75 215 VAL A O 1
ATOM 1737 N N . CYS A 1 216 ? -0.421 -1.882 -6.345 1.00 97.75 216 CYS A N 1
ATOM 1738 C CA . CYS A 1 216 ? -1.004 -3.073 -5.718 1.00 97.75 216 CYS A CA 1
ATOM 1739 C C . CYS A 1 216 ? -2.182 -2.720 -4.799 1.00 97.75 216 CYS A C 1
ATOM 1741 O O . CYS A 1 216 ? -3.213 -3.385 -4.824 1.00 97.75 216 CYS A O 1
ATOM 1743 N N . TYR A 1 217 ? -2.059 -1.644 -4.022 1.00 96.62 217 TYR A N 1
ATOM 1744 C CA . TYR A 1 217 ? -3.087 -1.194 -3.092 1.00 96.62 217 TYR A CA 1
ATOM 1745 C C . TYR A 1 217 ? -4.333 -0.658 -3.806 1.00 96.62 217 TYR A C 1
ATOM 1747 O O . TYR A 1 217 ? -5.446 -0.936 -3.370 1.00 96.62 217 TYR A O 1
ATOM 1755 N N . ILE A 1 218 ? -4.187 0.038 -4.940 1.00 95.56 218 ILE A N 1
ATOM 1756 C CA . ILE A 1 218 ? -5.338 0.399 -5.783 1.00 95.56 218 ILE A CA 1
ATOM 1757 C C . ILE A 1 218 ? -6.062 -0.875 -6.239 1.00 95.56 218 ILE A C 1
ATOM 1759 O O . ILE A 1 218 ? -7.280 -0.956 -6.099 1.00 95.56 218 ILE A O 1
ATOM 1763 N N . GLY A 1 219 ? -5.326 -1.883 -6.720 1.00 95.62 219 GLY A N 1
ATOM 1764 C CA . GLY A 1 219 ? -5.905 -3.172 -7.114 1.00 95.62 219 GLY A CA 1
ATOM 1765 C C . GLY A 1 219 ? -6.619 -3.891 -5.965 1.00 95.62 219 GLY A C 1
ATOM 1766 O O . GLY A 1 219 ? -7.733 -4.388 -6.143 1.00 95.62 219 GLY A O 1
ATOM 1767 N N . LEU A 1 220 ? -6.030 -3.878 -4.766 1.00 95.38 220 LEU A N 1
ATOM 1768 C CA . LEU A 1 220 ? -6.655 -4.415 -3.555 1.00 95.38 220 LEU A CA 1
ATOM 1769 C C . LEU A 1 220 ? -7.972 -3.716 -3.252 1.00 95.38 220 LEU A C 1
ATOM 1771 O O . LEU A 1 220 ? -8.959 -4.382 -2.987 1.00 95.38 220 LEU A O 1
ATOM 1775 N N . MET A 1 221 ? -8.028 -2.392 -3.350 1.00 93.12 221 MET A N 1
ATOM 1776 C CA . MET A 1 221 ? -9.257 -1.658 -3.058 1.00 93.12 221 MET A CA 1
ATOM 1777 C C . MET A 1 221 ? -10.408 -2.000 -4.011 1.00 93.12 221 MET A C 1
ATOM 1779 O O . MET A 1 221 ? -11.563 -1.950 -3.593 1.00 93.12 221 MET A O 1
ATOM 1783 N N . PHE A 1 222 ? -10.120 -2.372 -5.261 1.00 92.44 222 PHE A N 1
ATOM 1784 C CA . PHE A 1 222 ? -11.140 -2.804 -6.224 1.00 92.44 222 PHE A CA 1
ATOM 1785 C C . PHE A 1 222 ? -11.558 -4.271 -6.080 1.00 92.44 222 PHE A C 1
ATOM 1787 O O . PHE A 1 222 ? -12.687 -4.608 -6.425 1.00 92.44 222 PHE A O 1
ATOM 1794 N N . THR A 1 223 ? -10.685 -5.132 -5.560 1.00 93.56 223 THR A N 1
ATOM 1795 C CA . THR A 1 223 ? -10.965 -6.569 -5.397 1.00 93.56 223 THR A CA 1
ATOM 1796 C C . THR A 1 223 ? -11.461 -6.901 -3.992 1.00 93.56 223 THR A C 1
ATOM 1798 O O . THR A 1 223 ? -12.480 -7.567 -3.818 1.00 93.56 223 THR A O 1
ATOM 1801 N N . ASN A 1 224 ? -10.768 -6.4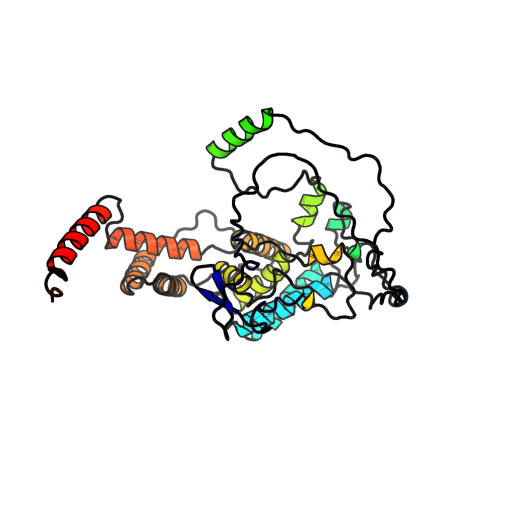08 -2.969 1.00 87.75 224 ASN A N 1
ATOM 1802 C CA . ASN A 1 224 ? -11.050 -6.628 -1.558 1.00 87.75 224 ASN A CA 1
ATOM 1803 C C . ASN A 1 224 ? -10.825 -5.335 -0.731 1.00 87.75 224 ASN A C 1
ATOM 1805 O O . ASN A 1 224 ? -9.739 -5.127 -0.180 1.00 87.75 224 ASN A O 1
ATOM 1809 N N . PRO A 1 225 ? -11.853 -4.475 -0.576 1.00 86.75 225 PRO A N 1
ATOM 1810 C CA . PRO A 1 225 ? -11.732 -3.164 0.074 1.00 86.75 225 PRO A CA 1
ATOM 1811 C C . PRO A 1 225 ? -11.545 -3.214 1.601 1.00 86.75 225 PRO A C 1
ATOM 1813 O O . PRO A 1 225 ? -11.548 -2.167 2.244 1.00 86.75 225 PRO A O 1
ATOM 1816 N N . ASN A 1 226 ? -11.412 -4.399 2.206 1.00 86.38 226 ASN A N 1
ATOM 1817 C CA . ASN A 1 226 ? -11.230 -4.549 3.653 1.00 86.38 226 ASN A CA 1
ATOM 1818 C C . ASN A 1 226 ? -9.759 -4.509 4.093 1.00 86.38 226 ASN A C 1
ATOM 1820 O O . ASN A 1 226 ? -9.492 -4.396 5.293 1.00 86.38 226 ASN A O 1
ATOM 1824 N N . PHE A 1 227 ? -8.815 -4.599 3.151 1.00 92.06 227 PHE A N 1
ATOM 1825 C CA . PHE A 1 227 ? -7.401 -4.365 3.431 1.00 92.06 227 PHE A CA 1
ATOM 1826 C C . PHE A 1 227 ? -7.150 -2.878 3.661 1.00 92.06 227 PHE A C 1
ATOM 1828 O O . PHE A 1 227 ? -7.557 -2.034 2.865 1.00 92.06 227 PHE A O 1
ATOM 1835 N N . LEU A 1 228 ? -6.457 -2.561 4.750 1.00 93.12 228 LEU A N 1
ATOM 1836 C CA . LEU A 1 228 ? -6.174 -1.188 5.142 1.00 93.12 228 LEU A CA 1
ATOM 1837 C C . LEU A 1 228 ? -4.717 -0.809 4.842 1.00 93.12 228 LEU A C 1
ATOM 1839 O O . LEU A 1 228 ? -3.852 -1.683 4.795 1.00 93.12 228 LEU A O 1
ATOM 1843 N N . PRO A 1 229 ? -4.381 0.487 4.723 1.00 94.06 229 PRO A N 1
ATOM 1844 C CA . PRO A 1 229 ? -2.998 0.930 4.594 1.00 94.06 229 PRO A CA 1
ATOM 1845 C C . PRO A 1 229 ? -2.117 0.433 5.745 1.00 94.06 229 PRO A C 1
ATOM 1847 O O . PRO A 1 229 ? -0.979 0.039 5.495 1.00 94.06 229 PRO A O 1
ATOM 1850 N N . CYS A 1 230 ? -2.628 0.402 6.986 1.00 92.94 230 CYS A N 1
ATOM 1851 C CA . CYS A 1 230 ? -1.866 -0.129 8.119 1.00 92.94 230 CYS A CA 1
ATOM 1852 C C . CYS A 1 230 ? -1.542 -1.623 7.973 1.00 92.94 230 CYS A C 1
ATOM 1854 O O . CYS A 1 230 ? -0.457 -2.039 8.379 1.00 92.94 230 CYS A O 1
ATOM 1856 N N . ASP A 1 231 ? -2.411 -2.406 7.324 1.00 94.75 231 ASP A N 1
ATOM 1857 C CA . ASP A 1 231 ? -2.148 -3.816 7.030 1.00 94.75 231 ASP A CA 1
ATOM 1858 C C . ASP A 1 231 ? -0.971 -3.967 6.083 1.00 94.75 231 ASP A C 1
ATOM 1860 O O . ASP A 1 231 ? -0.063 -4.745 6.353 1.00 94.75 231 ASP A O 1
ATOM 1864 N N . ILE A 1 232 ? -0.948 -3.176 5.009 1.00 96.44 232 ILE A N 1
ATOM 1865 C CA . ILE A 1 232 ? 0.136 -3.219 4.023 1.00 96.44 232 ILE A CA 1
ATOM 1866 C C . ILE A 1 232 ? 1.467 -2.855 4.677 1.00 96.44 232 ILE A C 1
ATOM 1868 O O . ILE A 1 232 ? 2.468 -3.541 4.476 1.00 96.44 232 ILE A O 1
ATOM 1872 N N . VAL A 1 233 ? 1.476 -1.803 5.499 1.00 95.62 233 VAL A N 1
ATOM 1873 C CA . VAL A 1 233 ? 2.672 -1.396 6.243 1.00 95.62 233 VAL A CA 1
ATOM 1874 C C . VAL A 1 233 ? 3.139 -2.510 7.176 1.00 95.62 233 VAL A C 1
ATOM 1876 O O . VAL A 1 233 ? 4.324 -2.843 7.179 1.00 95.62 233 VAL A O 1
ATOM 1879 N N . ARG A 1 234 ? 2.217 -3.129 7.920 1.00 95.12 234 ARG A N 1
ATOM 1880 C CA . ARG A 1 234 ? 2.517 -4.270 8.787 1.00 95.12 234 ARG A CA 1
ATOM 1881 C C . ARG A 1 234 ? 3.110 -5.436 7.994 1.00 95.12 234 ARG A C 1
ATOM 1883 O O . ARG A 1 234 ? 4.166 -5.929 8.369 1.00 95.12 234 ARG A O 1
ATOM 1890 N N . PHE A 1 235 ? 2.505 -5.832 6.875 1.00 96.88 235 PHE A N 1
ATOM 1891 C CA . PHE A 1 235 ? 2.989 -6.953 6.061 1.00 96.88 235 PHE A CA 1
ATOM 1892 C C . PHE A 1 235 ? 4.380 -6.720 5.469 1.00 96.88 235 PHE A C 1
ATOM 1894 O O . PHE A 1 235 ? 5.147 -7.670 5.313 1.00 96.88 235 PHE A O 1
ATOM 1901 N N . VAL A 1 236 ? 4.723 -5.468 5.169 1.00 96.00 236 VAL A N 1
ATOM 1902 C CA . VAL A 1 236 ? 6.070 -5.097 4.727 1.00 96.00 236 VAL A CA 1
ATOM 1903 C C . VAL A 1 236 ? 7.094 -5.287 5.845 1.00 96.00 236 VAL A C 1
ATOM 1905 O O . VAL A 1 236 ? 8.131 -5.905 5.614 1.00 96.00 236 VAL A O 1
ATOM 1908 N N . TYR A 1 237 ? 6.817 -4.801 7.058 1.00 95.56 237 TYR A N 1
ATOM 1909 C CA . TYR A 1 237 ? 7.751 -4.954 8.182 1.00 95.56 237 TYR A CA 1
ATOM 1910 C C . TYR A 1 237 ? 7.809 -6.386 8.724 1.00 95.56 237 TYR A C 1
ATOM 1912 O O . TYR A 1 237 ? 8.859 -6.824 9.183 1.00 95.56 237 TYR A O 1
ATOM 1920 N N . GLU A 1 238 ? 6.727 -7.151 8.591 1.00 95.62 238 GLU A N 1
ATOM 1921 C CA . GLU A 1 238 ? 6.702 -8.595 8.848 1.00 95.62 238 GLU A CA 1
ATOM 1922 C C . GLU A 1 238 ? 7.399 -9.414 7.744 1.00 95.62 238 GLU A C 1
ATOM 1924 O O . GLU A 1 238 ? 7.399 -10.640 7.803 1.00 95.62 238 GLU A O 1
ATOM 1929 N N . SER A 1 239 ? 7.992 -8.765 6.732 1.00 93.38 239 SER A N 1
ATOM 1930 C CA . SER A 1 239 ? 8.683 -9.406 5.600 1.00 93.38 239 SER A CA 1
ATOM 1931 C C . SER A 1 239 ? 7.808 -10.354 4.768 1.00 93.38 239 SER A C 1
ATOM 1933 O O . SER A 1 239 ? 8.317 -11.213 4.054 1.00 93.38 239 SER A O 1
ATOM 1935 N N . LYS A 1 240 ? 6.483 -10.187 4.825 1.00 96.12 240 LYS A N 1
ATOM 1936 C CA . LYS A 1 240 ? 5.517 -10.972 4.041 1.00 96.12 240 LYS A CA 1
ATOM 1937 C C . LYS A 1 240 ? 5.307 -10.395 2.644 1.00 96.12 240 LYS A C 1
ATOM 1939 O O . LYS A 1 240 ? 5.023 -11.140 1.711 1.00 96.12 240 LYS A O 1
ATOM 1944 N N . VAL A 1 241 ? 5.453 -9.076 2.502 1.00 97.19 241 VAL A N 1
ATOM 1945 C CA . VAL A 1 241 ? 5.375 -8.361 1.221 1.00 97.19 241 VAL A CA 1
ATOM 1946 C C . VAL A 1 241 ? 6.735 -7.721 0.914 1.00 97.19 241 VAL A C 1
ATOM 1948 O O . VAL A 1 241 ? 7.218 -6.914 1.715 1.00 97.19 241 VAL A O 1
ATOM 1951 N N . PRO A 1 242 ? 7.365 -8.028 -0.234 1.00 95.88 242 PRO A N 1
ATOM 1952 C CA . PRO A 1 242 ? 8.693 -7.521 -0.559 1.00 95.88 242 PRO A CA 1
ATOM 1953 C C . PRO A 1 242 ? 8.665 -6.018 -0.868 1.00 95.88 242 PRO A C 1
ATOM 1955 O O . PRO A 1 242 ? 7.963 -5.562 -1.772 1.00 95.88 242 PRO A O 1
ATOM 1958 N N . PHE A 1 243 ? 9.456 -5.229 -0.134 1.00 95.19 243 PHE A N 1
ATOM 1959 C CA . PHE A 1 243 ? 9.538 -3.774 -0.334 1.00 95.19 243 PHE A CA 1
ATOM 1960 C C . PHE A 1 243 ? 10.865 -3.144 0.111 1.00 95.19 243 PHE A C 1
ATOM 1962 O O . PHE A 1 243 ? 11.421 -2.329 -0.618 1.00 95.19 243 PHE A O 1
ATOM 1969 N N . LEU A 1 244 ? 11.373 -3.497 1.299 1.00 90.00 244 LEU A N 1
ATOM 1970 C CA . LEU A 1 244 ? 12.571 -2.859 1.872 1.00 90.00 244 LEU A CA 1
ATOM 1971 C C . LEU A 1 244 ? 13.848 -3.224 1.098 1.00 90.00 244 LEU A C 1
ATOM 1973 O O . LEU A 1 244 ? 14.670 -2.359 0.796 1.00 90.00 244 LEU A O 1
ATOM 1977 N N . SER A 1 245 ? 13.973 -4.502 0.731 1.00 85.75 245 SER A N 1
ATOM 1978 C CA . SER A 1 245 ? 15.038 -5.037 -0.116 1.00 85.75 245 SER A CA 1
ATOM 1979 C C . SER A 1 245 ? 14.427 -5.990 -1.133 1.00 85.75 245 SER A C 1
ATOM 1981 O O . SER A 1 245 ? 13.870 -7.018 -0.756 1.00 85.75 245 SER A O 1
ATOM 1983 N N . VAL A 1 246 ? 14.495 -5.638 -2.417 1.00 91.50 246 VAL A N 1
ATOM 1984 C CA . VAL A 1 246 ? 13.842 -6.396 -3.505 1.00 91.50 246 VAL A CA 1
ATOM 1985 C C . VAL A 1 246 ? 14.798 -6.800 -4.624 1.00 91.50 246 VAL A C 1
ATOM 1987 O O . VAL A 1 246 ? 14.386 -7.416 -5.600 1.00 91.50 246 VAL A O 1
ATOM 1990 N N . THR A 1 247 ? 16.086 -6.484 -4.495 1.00 90.94 247 THR A N 1
ATOM 1991 C CA . THR A 1 247 ? 17.102 -6.799 -5.513 1.00 90.94 247 THR A CA 1
ATOM 1992 C C . THR A 1 247 ? 17.234 -8.300 -5.768 1.00 90.94 247 THR A C 1
ATOM 1994 O O . THR A 1 247 ? 17.528 -8.693 -6.889 1.00 90.94 247 THR A O 1
ATOM 1997 N N . HIS A 1 248 ? 16.955 -9.130 -4.761 1.00 90.81 248 HIS A N 1
ATOM 1998 C CA . HIS A 1 248 ? 16.955 -10.592 -4.859 1.00 90.81 248 HIS A CA 1
ATOM 1999 C C . HIS A 1 248 ? 15.819 -11.162 -5.725 1.00 90.81 248 HIS A C 1
ATOM 2001 O O . HIS A 1 248 ? 15.901 -12.311 -6.142 1.00 90.81 248 HIS A O 1
ATOM 2007 N N . LEU A 1 249 ? 14.762 -10.384 -5.990 1.00 93.69 249 LEU A N 1
ATOM 2008 C CA . LEU A 1 249 ? 13.662 -10.794 -6.871 1.00 93.69 249 LEU A CA 1
ATOM 2009 C C . LEU A 1 249 ? 14.012 -10.629 -8.351 1.00 93.69 249 LEU A C 1
ATOM 2011 O O . LEU A 1 249 ? 13.307 -11.143 -9.217 1.00 93.69 249 LEU A O 1
ATOM 2015 N N . LEU A 1 250 ? 15.057 -9.857 -8.649 1.00 93.50 250 LEU A N 1
ATOM 2016 C CA . LEU A 1 250 ? 15.435 -9.550 -10.016 1.00 93.50 250 LEU A CA 1
ATOM 2017 C C . LEU A 1 250 ? 16.269 -10.706 -10.599 1.00 93.50 250 LEU A C 1
ATOM 2019 O O . LEU A 1 250 ? 17.163 -11.212 -9.920 1.00 93.50 250 LEU A O 1
ATOM 2023 N N . PRO A 1 251 ? 16.004 -11.119 -11.851 1.00 92.88 251 PRO A N 1
ATOM 2024 C CA . PRO A 1 251 ? 16.760 -12.162 -12.536 1.00 92.88 251 PRO A CA 1
ATOM 2025 C C . PRO A 1 251 ? 18.270 -11.898 -12.581 1.00 92.88 251 PRO A C 1
ATOM 2027 O O . PRO A 1 251 ? 18.709 -10.754 -12.693 1.00 92.88 251 PRO A O 1
ATOM 2030 N N . GLU A 1 252 ? 19.080 -12.959 -12.584 1.00 87.62 252 GLU A N 1
ATOM 2031 C CA . GLU A 1 252 ? 20.550 -12.847 -12.614 1.00 87.62 252 GLU A CA 1
ATOM 2032 C C . GLU A 1 252 ? 21.090 -12.159 -13.882 1.00 87.62 252 GLU A C 1
ATOM 2034 O O . GLU A 1 252 ? 22.157 -11.540 -13.865 1.00 87.62 252 GLU A O 1
ATOM 2039 N N . ASP A 1 253 ? 20.349 -12.231 -14.991 1.00 87.62 253 ASP A N 1
ATOM 2040 C CA . ASP A 1 253 ? 20.677 -11.549 -16.243 1.00 87.62 253 ASP A CA 1
ATOM 2041 C C . ASP A 1 253 ? 20.344 -10.040 -16.215 1.00 87.62 253 ASP A C 1
ATOM 2043 O O . ASP A 1 253 ? 20.791 -9.295 -17.096 1.00 87.62 253 ASP A O 1
ATOM 2047 N N . MET A 1 254 ? 19.638 -9.562 -15.181 1.00 89.38 254 MET A N 1
ATOM 2048 C CA . MET A 1 254 ? 19.326 -8.157 -14.913 1.00 89.38 254 MET A CA 1
ATOM 2049 C C . MET A 1 254 ? 20.433 -7.492 -14.078 1.00 89.38 254 MET A C 1
ATOM 2051 O O . MET A 1 254 ? 20.278 -7.171 -12.901 1.00 89.38 254 MET A O 1
ATOM 2055 N N . VAL A 1 255 ? 21.590 -7.249 -14.699 1.00 86.19 255 VAL A N 1
ATOM 2056 C CA . VAL A 1 255 ? 22.758 -6.702 -13.987 1.00 86.19 255 VAL A CA 1
ATOM 2057 C C . VAL A 1 255 ? 22.511 -5.259 -13.526 1.00 86.19 255 VAL A C 1
ATOM 2059 O O . VAL A 1 255 ? 22.333 -4.345 -14.342 1.00 86.19 255 VAL A O 1
ATOM 2062 N N . LEU A 1 256 ? 22.547 -5.055 -12.206 1.00 83.75 256 LEU A N 1
ATOM 2063 C CA . LEU A 1 256 ? 22.366 -3.761 -11.547 1.00 83.75 256 LEU A CA 1
ATOM 2064 C C . LEU A 1 256 ? 23.680 -2.964 -11.484 1.00 83.75 256 LEU A C 1
ATOM 2066 O O . LEU A 1 256 ? 24.740 -3.473 -11.114 1.00 83.75 256 LEU A O 1
ATOM 2070 N N . SER A 1 257 ? 23.618 -1.673 -11.804 1.00 79.06 257 SER A N 1
ATOM 2071 C CA . SER A 1 257 ? 24.681 -0.720 -11.486 1.00 79.06 257 SER A CA 1
ATOM 2072 C C . SER A 1 257 ? 24.538 -0.215 -10.044 1.00 79.06 257 SER A C 1
ATOM 2074 O O . SER A 1 257 ? 23.474 -0.293 -9.435 1.00 79.06 257 SER A O 1
ATOM 2076 N N . GLY A 1 258 ? 25.585 0.410 -9.497 1.00 71.94 258 GLY A N 1
ATOM 2077 C CA . GLY A 1 258 ? 25.503 1.012 -8.157 1.00 71.94 258 GLY A CA 1
ATOM 2078 C C . GLY A 1 258 ? 24.488 2.162 -8.037 1.00 71.94 258 GLY A C 1
ATOM 2079 O O . GLY A 1 258 ? 24.125 2.534 -6.926 1.00 71.94 258 GLY A O 1
ATOM 2080 N N . HIS A 1 259 ? 24.040 2.742 -9.158 1.00 75.19 259 HIS A N 1
ATOM 2081 C CA . HIS A 1 259 ? 22.931 3.701 -9.163 1.00 75.19 259 HIS A CA 1
ATOM 2082 C C . HIS A 1 259 ? 21.571 2.999 -9.116 1.00 75.19 259 HIS A C 1
ATOM 2084 O O . HIS A 1 259 ? 20.637 3.560 -8.553 1.00 75.19 259 HIS A O 1
ATOM 2090 N N . ASP A 1 260 ? 21.475 1.784 -9.664 1.00 81.81 260 ASP A N 1
ATOM 2091 C CA . ASP A 1 260 ? 20.232 1.014 -9.705 1.00 81.81 260 ASP A CA 1
ATOM 2092 C C . ASP A 1 260 ? 19.893 0.407 -8.347 1.00 81.81 260 ASP A C 1
ATOM 2094 O O . ASP A 1 260 ? 18.7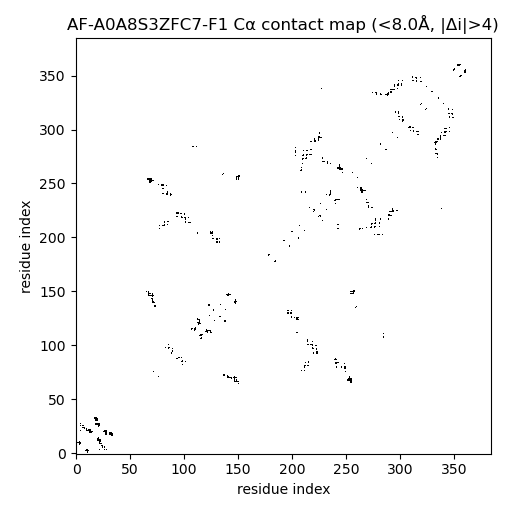30 0.428 -7.969 1.00 81.81 260 ASP A O 1
ATOM 2098 N N . ASN A 1 261 ? 20.884 -0.051 -7.573 1.00 81.00 261 ASN A N 1
ATOM 2099 C CA . ASN A 1 261 ? 20.633 -0.600 -6.230 1.00 81.00 261 ASN A CA 1
ATOM 2100 C C . ASN A 1 261 ? 19.839 0.380 -5.351 1.00 81.00 261 ASN A C 1
ATOM 2102 O O . ASN A 1 261 ? 18.857 0.005 -4.719 1.00 81.00 261 ASN A O 1
ATOM 2106 N N . LYS A 1 262 ? 20.174 1.674 -5.426 1.00 81.69 262 LYS A N 1
ATOM 2107 C CA . LYS A 1 262 ? 19.467 2.734 -4.694 1.00 81.69 262 LYS A CA 1
ATOM 2108 C C . LYS A 1 262 ? 18.011 2.935 -5.128 1.00 81.69 262 LYS A C 1
ATOM 2110 O O . LYS A 1 262 ? 17.255 3.556 -4.393 1.00 81.69 262 LYS A O 1
ATOM 2115 N N . LEU A 1 263 ? 17.620 2.481 -6.322 1.00 84.50 263 LEU A N 1
ATOM 2116 C CA . LEU A 1 263 ? 16.234 2.572 -6.801 1.00 84.50 263 LEU A CA 1
ATOM 2117 C C . LEU A 1 263 ? 15.324 1.536 -6.137 1.00 84.50 263 LEU A C 1
ATOM 2119 O O . LEU A 1 263 ? 14.110 1.742 -6.111 1.00 84.50 263 LEU A O 1
ATOM 2123 N N . PHE A 1 264 ? 15.913 0.440 -5.655 1.00 88.25 264 PHE A N 1
ATOM 2124 C CA . PHE A 1 264 ? 15.222 -0.734 -5.123 1.00 88.25 264 PHE A CA 1
ATOM 2125 C C . PHE A 1 264 ? 15.429 -0.917 -3.613 1.00 88.25 264 PHE A C 1
ATOM 2127 O O . PHE A 1 264 ? 14.803 -1.779 -3.005 1.00 88.25 264 PHE A O 1
ATOM 2134 N N . GLU A 1 265 ? 16.281 -0.101 -2.998 1.00 83.38 265 GLU A N 1
ATOM 2135 C CA . GLU A 1 265 ? 16.455 -0.028 -1.549 1.00 83.38 265 GLU A CA 1
ATOM 2136 C C . GLU A 1 265 ? 15.488 1.007 -0.964 1.00 83.38 265 GLU A C 1
ATOM 2138 O O . GLU A 1 265 ? 15.533 2.191 -1.310 1.00 83.38 265 GLU A O 1
ATOM 2143 N N . SER A 1 266 ? 14.611 0.566 -0.061 1.00 85.25 266 SER A N 1
ATOM 2144 C CA . SER A 1 266 ? 13.698 1.446 0.674 1.00 85.25 266 SER A CA 1
ATOM 2145 C C . SER A 1 266 ? 13.942 1.323 2.170 1.00 85.25 266 SER A C 1
ATOM 2147 O O . SER A 1 266 ? 13.916 0.230 2.721 1.00 85.25 266 SER A O 1
ATOM 2149 N N . ILE A 1 267 ? 14.147 2.458 2.840 1.00 78.31 267 ILE A N 1
ATOM 2150 C CA . ILE A 1 267 ? 14.454 2.484 4.280 1.00 78.31 267 ILE A CA 1
ATOM 2151 C C . ILE A 1 267 ? 13.181 2.328 5.117 1.00 78.31 267 ILE A C 1
ATOM 2153 O O . ILE A 1 267 ? 13.191 1.680 6.158 1.00 78.31 267 ILE A O 1
ATOM 2157 N N . ARG A 1 268 ? 12.083 2.960 4.689 1.00 85.56 268 ARG A N 1
ATOM 2158 C CA . ARG A 1 268 ? 10.859 3.049 5.484 1.00 85.56 268 ARG A CA 1
ATOM 2159 C C . ARG A 1 268 ? 9.626 3.123 4.597 1.00 85.56 268 ARG A C 1
ATOM 2161 O O . ARG A 1 268 ? 9.647 3.751 3.539 1.00 85.56 268 ARG A O 1
ATOM 2168 N N . LEU A 1 269 ? 8.540 2.538 5.085 1.00 88.69 269 LEU A N 1
ATOM 2169 C CA . LEU A 1 269 ? 7.186 2.731 4.584 1.00 88.69 269 LEU A CA 1
ATOM 2170 C C . LEU A 1 269 ? 6.300 3.315 5.691 1.00 88.69 269 LEU A C 1
ATOM 2172 O O . LEU A 1 269 ? 6.411 2.921 6.853 1.00 88.69 269 LEU A O 1
ATOM 2176 N N . ASP A 1 270 ? 5.428 4.248 5.315 1.00 89.69 270 ASP A N 1
ATOM 2177 C CA . ASP A 1 270 ? 4.427 4.866 6.186 1.00 89.69 270 ASP A CA 1
ATOM 2178 C C . ASP A 1 270 ? 3.049 4.835 5.510 1.00 89.69 270 ASP A C 1
ATOM 2180 O O . ASP A 1 270 ? 2.947 5.001 4.289 1.00 89.69 270 ASP A O 1
ATOM 2184 N N . SER A 1 271 ? 1.986 4.664 6.301 1.00 91.00 271 SER A N 1
ATOM 2185 C CA . SER A 1 271 ? 0.614 4.573 5.790 1.00 91.00 271 SER A CA 1
ATOM 2186 C C . SER A 1 271 ? 0.178 5.854 5.077 1.00 91.00 271 SER A C 1
ATOM 2188 O O . SER A 1 271 ? -0.469 5.787 4.034 1.00 91.00 271 SER A O 1
ATOM 2190 N N . ASN A 1 272 ? 0.550 7.037 5.581 1.00 89.62 272 ASN A N 1
ATOM 2191 C CA . ASN A 1 272 ? 0.216 8.297 4.916 1.00 89.62 272 ASN A CA 1
ATOM 2192 C C . ASN A 1 272 ? 0.989 8.453 3.611 1.00 89.62 272 ASN A C 1
ATOM 2194 O O . ASN A 1 272 ? 0.413 8.911 2.626 1.00 89.62 272 ASN A O 1
ATOM 2198 N N . ALA A 1 273 ? 2.262 8.050 3.581 1.00 88.69 273 ALA A N 1
ATOM 2199 C CA . ALA A 1 273 ? 3.049 8.060 2.350 1.00 88.69 273 ALA A CA 1
ATOM 2200 C C . ALA A 1 273 ? 2.410 7.162 1.275 1.00 88.69 273 ALA A C 1
ATOM 2202 O O . ALA A 1 273 ? 2.232 7.605 0.140 1.00 88.69 273 ALA A O 1
ATOM 2203 N N . LEU A 1 274 ? 1.976 5.952 1.647 1.00 93.12 274 LEU A N 1
ATOM 2204 C CA . LEU A 1 274 ? 1.252 5.045 0.753 1.00 93.12 274 LEU A CA 1
ATOM 2205 C C . LEU A 1 274 ? -0.059 5.667 0.245 1.00 93.12 274 LEU A C 1
ATOM 2207 O O . LEU A 1 274 ? -0.322 5.650 -0.957 1.00 93.12 274 LEU A O 1
ATOM 2211 N N . ILE A 1 275 ? -0.860 6.267 1.133 1.00 91.56 275 ILE A N 1
ATOM 2212 C CA . ILE A 1 275 ? -2.121 6.940 0.772 1.00 91.56 275 ILE A CA 1
ATOM 2213 C C . ILE A 1 275 ? -1.876 8.109 -0.193 1.00 91.56 275 ILE A C 1
ATOM 2215 O O . ILE A 1 275 ? -2.632 8.291 -1.148 1.00 91.56 275 ILE A O 1
ATOM 2219 N N . ILE A 1 276 ? -0.828 8.906 0.030 1.00 90.56 276 ILE A N 1
ATOM 2220 C CA . ILE A 1 276 ? -0.479 10.038 -0.839 1.00 90.56 276 ILE A CA 1
ATOM 2221 C C . ILE A 1 276 ? -0.142 9.545 -2.248 1.00 90.56 276 ILE A C 1
ATOM 2223 O O . ILE A 1 276 ? -0.685 10.075 -3.218 1.00 90.56 276 ILE A O 1
ATOM 2227 N N . GLU A 1 277 ? 0.717 8.532 -2.373 1.00 92.44 277 GLU A N 1
ATOM 2228 C CA . GLU A 1 277 ? 1.080 7.970 -3.679 1.00 92.44 277 GLU A CA 1
ATOM 2229 C C . GLU A 1 277 ? -0.119 7.296 -4.360 1.00 92.44 277 GLU A C 1
ATOM 2231 O O . GLU A 1 277 ? -0.328 7.487 -5.556 1.00 92.44 277 GLU A O 1
ATOM 2236 N N . THR A 1 278 ? -0.972 6.614 -3.592 1.00 93.69 278 THR A N 1
ATOM 2237 C CA . THR A 1 278 ? -2.241 6.039 -4.072 1.00 93.69 278 THR A CA 1
ATOM 2238 C C . THR A 1 278 ? -3.136 7.118 -4.677 1.00 93.69 278 THR A C 1
ATOM 2240 O O . THR A 1 278 ? -3.564 7.002 -5.821 1.00 93.69 278 THR A O 1
ATOM 2243 N N . ASN A 1 279 ? -3.369 8.218 -3.957 1.00 91.38 279 ASN A N 1
ATOM 2244 C CA . ASN A 1 279 ? -4.209 9.319 -4.433 1.00 91.38 279 ASN A CA 1
ATOM 2245 C C . ASN A 1 279 ? -3.615 10.020 -5.664 1.00 91.38 279 ASN A C 1
ATOM 2247 O O . ASN A 1 279 ? -4.354 10.407 -6.569 1.00 91.38 279 ASN A O 1
ATOM 2251 N N . ARG A 1 280 ? -2.284 10.170 -5.721 1.00 91.75 280 ARG A N 1
ATOM 2252 C CA . ARG A 1 280 ? -1.586 10.716 -6.897 1.00 91.75 280 ARG A CA 1
ATOM 2253 C C . ARG A 1 280 ? -1.771 9.828 -8.120 1.00 91.75 280 ARG A C 1
ATOM 2255 O O . ARG A 1 280 ? -2.060 10.348 -9.194 1.00 91.75 280 ARG A O 1
ATOM 2262 N N . LEU A 1 281 ? -1.621 8.514 -7.961 1.00 94.19 281 LEU A N 1
ATOM 2263 C CA . LEU A 1 281 ? -1.818 7.560 -9.049 1.00 94.19 281 LEU A CA 1
ATOM 2264 C C . LEU A 1 281 ? -3.282 7.488 -9.485 1.00 94.19 281 LEU A C 1
ATOM 2266 O O . LEU A 1 281 ? -3.528 7.500 -10.683 1.00 94.19 281 LEU A O 1
ATOM 2270 N N . LEU A 1 282 ? -4.247 7.506 -8.561 1.00 92.62 282 LEU A N 1
ATOM 2271 C CA . LEU A 1 282 ? -5.677 7.576 -8.895 1.00 92.62 282 LEU A CA 1
ATOM 2272 C C . LEU A 1 282 ? -5.991 8.806 -9.757 1.00 92.62 282 LEU A C 1
ATOM 2274 O O . LEU A 1 282 ? -6.590 8.680 -10.825 1.00 92.62 282 LEU A O 1
ATOM 2278 N N . ALA A 1 283 ? -5.523 9.987 -9.335 1.00 91.56 283 ALA A N 1
ATOM 2279 C CA . ALA A 1 283 ? -5.703 11.227 -10.086 1.00 91.56 283 ALA A CA 1
ATOM 2280 C C . ALA A 1 283 ? -5.002 11.183 -11.453 1.00 91.56 283 ALA A C 1
ATOM 2282 O O . ALA A 1 283 ? -5.573 11.599 -12.460 1.00 91.56 283 ALA A O 1
ATOM 2283 N N . TYR A 1 284 ? -3.778 10.649 -11.503 1.00 93.25 284 TYR A N 1
ATOM 2284 C CA . TYR A 1 284 ? -3.019 10.518 -12.743 1.00 93.25 284 TYR A CA 1
ATOM 2285 C C . TYR A 1 284 ? -3.685 9.561 -13.724 1.00 93.25 284 TYR A C 1
ATOM 2287 O O . TYR A 1 284 ? -3.817 9.892 -14.896 1.00 93.25 284 TYR A O 1
ATOM 2295 N N . LEU A 1 285 ? -4.137 8.401 -13.260 1.00 93.38 285 LEU A N 1
ATOM 2296 C CA . LEU A 1 285 ? -4.791 7.386 -14.079 1.00 93.38 285 LEU A CA 1
ATOM 2297 C C . LEU A 1 285 ? -6.237 7.748 -14.426 1.00 93.38 285 LEU A C 1
ATOM 2299 O O . LEU A 1 285 ? -6.803 7.107 -15.302 1.00 93.38 285 LEU A O 1
ATOM 2303 N N . GLN A 1 286 ? -6.794 8.800 -13.813 1.00 91.62 286 GLN A N 1
ATOM 2304 C CA . GLN A 1 286 ? -8.197 9.204 -13.964 1.00 91.62 286 GLN A CA 1
ATOM 2305 C C . GLN A 1 286 ? -9.153 8.060 -13.612 1.00 91.62 286 GLN A C 1
ATOM 2307 O O . GLN A 1 286 ? -10.181 7.875 -14.254 1.00 91.62 286 GLN A O 1
ATOM 2312 N N . LEU A 1 287 ? -8.789 7.276 -12.596 1.00 87.25 287 LEU A N 1
ATOM 2313 C CA . LEU A 1 287 ? -9.662 6.231 -12.085 1.00 87.25 287 LEU A CA 1
ATOM 2314 C C . LEU A 1 287 ? -10.795 6.882 -11.288 1.00 87.25 287 LEU A C 1
ATOM 2316 O O . LEU A 1 287 ? -10.565 7.799 -10.491 1.00 87.25 287 LEU A O 1
ATOM 2320 N N . ASP A 1 288 ? -12.014 6.401 -11.527 1.00 71.88 288 ASP A N 1
ATOM 2321 C CA . ASP A 1 288 ? -13.208 6.823 -10.800 1.00 71.88 288 ASP A CA 1
ATOM 2322 C C . ASP A 1 288 ? -13.097 6.516 -9.297 1.00 71.88 288 ASP A C 1
ATOM 2324 O O . ASP A 1 288 ? -12.163 5.862 -8.827 1.00 71.88 288 ASP A O 1
ATOM 2328 N N . LYS A 1 289 ? -14.057 7.035 -8.519 1.00 75.44 289 LYS A N 1
ATOM 2329 C CA . LYS A 1 289 ? -14.063 7.006 -7.047 1.00 75.44 289 LYS A CA 1
ATOM 2330 C C . LYS A 1 289 ? -13.609 5.653 -6.490 1.00 75.44 289 LYS A C 1
ATOM 2332 O O . LYS A 1 289 ? -14.256 4.634 -6.715 1.00 75.44 289 LYS A O 1
ATOM 2337 N N . MET A 1 290 ? -12.548 5.684 -5.690 1.00 82.50 290 MET A N 1
ATOM 2338 C CA . MET A 1 290 ? -12.042 4.499 -5.012 1.00 82.50 290 MET A CA 1
ATOM 2339 C C . MET A 1 290 ? -13.120 3.898 -4.084 1.00 82.50 290 MET A C 1
ATOM 2341 O O . MET A 1 290 ? -13.770 4.658 -3.346 1.00 82.50 290 MET A O 1
ATOM 2345 N N . PRO A 1 291 ? -13.307 2.562 -4.086 1.00 86.56 291 PRO A N 1
ATOM 2346 C CA . PRO A 1 291 ? -14.148 1.884 -3.108 1.00 86.56 291 PRO A CA 1
ATOM 2347 C C . PRO A 1 291 ? -13.753 2.245 -1.677 1.00 86.56 291 PRO A C 1
ATOM 2349 O O . PRO A 1 291 ? -12.605 2.577 -1.385 1.00 86.56 291 PRO A O 1
ATOM 2352 N N . ARG A 1 292 ? -14.725 2.208 -0.766 1.00 84.12 292 ARG A N 1
ATOM 2353 C CA . ARG A 1 292 ? -14.516 2.570 0.638 1.00 84.12 292 ARG A CA 1
ATOM 2354 C C . ARG A 1 292 ? -14.618 1.317 1.501 1.00 84.12 292 ARG A C 1
ATOM 2356 O O . ARG A 1 292 ? -15.612 0.610 1.351 1.00 84.12 292 ARG A O 1
ATOM 2363 N N . PRO A 1 293 ? -13.668 1.089 2.422 1.00 87.88 293 PRO A N 1
ATOM 2364 C CA . PRO A 1 293 ? -13.811 0.043 3.424 1.00 87.88 293 PRO A CA 1
ATOM 2365 C C . PRO A 1 293 ? -15.107 0.222 4.223 1.00 87.88 293 PRO A C 1
ATOM 2367 O O . PRO A 1 293 ? -15.461 1.352 4.588 1.00 87.88 293 PRO A O 1
ATOM 2370 N N . ASP A 1 294 ? -15.806 -0.876 4.499 1.00 89.06 294 ASP A N 1
ATOM 2371 C CA . ASP A 1 294 ? -17.045 -0.851 5.271 1.00 89.06 294 ASP A CA 1
ATOM 2372 C C . ASP A 1 294 ? -16.743 -0.705 6.769 1.00 89.06 294 ASP A C 1
ATOM 2374 O O . ASP A 1 294 ? -16.165 -1.588 7.406 1.00 89.06 294 ASP A O 1
ATOM 2378 N N . LEU A 1 295 ? -17.164 0.418 7.354 1.00 91.06 295 LEU A N 1
ATOM 2379 C CA . LEU A 1 295 ? -16.994 0.681 8.782 1.00 91.06 295 LEU A CA 1
ATOM 2380 C C . LEU A 1 295 ? -17.687 -0.362 9.663 1.00 91.06 295 LEU A C 1
ATOM 2382 O O . LEU A 1 295 ? -17.197 -0.636 10.757 1.00 91.06 295 LEU A O 1
ATOM 2386 N N . THR A 1 296 ? -18.790 -0.957 9.201 1.00 92.44 296 THR A N 1
ATOM 2387 C CA . THR A 1 296 ? -19.508 -1.983 9.967 1.00 92.44 296 THR A CA 1
ATOM 2388 C C . THR A 1 296 ? -18.699 -3.271 10.113 1.00 92.44 296 THR A C 1
ATOM 2390 O O . THR A 1 296 ? -18.870 -3.987 11.096 1.00 92.44 296 THR A O 1
ATOM 2393 N N . VAL A 1 297 ? -17.760 -3.518 9.193 1.00 93.44 297 VAL A N 1
ATOM 2394 C CA . VAL A 1 297 ? -16.805 -4.632 9.235 1.00 93.44 297 VAL A CA 1
ATOM 2395 C C . VAL A 1 297 ? -15.524 -4.22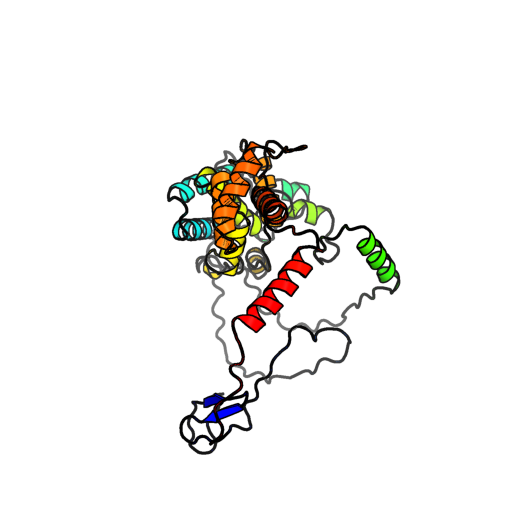8 9.971 1.00 93.44 297 VAL A C 1
ATOM 2397 O O . VAL A 1 297 ? -14.997 -4.995 10.780 1.00 93.44 297 VAL A O 1
ATOM 2400 N N . LEU A 1 298 ? -15.030 -3.007 9.736 1.00 94.12 298 LEU A N 1
ATOM 2401 C CA . LEU A 1 298 ? -13.785 -2.522 10.337 1.00 94.12 298 LEU A CA 1
ATOM 2402 C C . LEU A 1 298 ? -13.872 -2.308 11.850 1.00 94.12 298 LEU A C 1
ATOM 2404 O O . LEU A 1 298 ? -12.912 -2.593 12.561 1.00 94.12 298 LEU A O 1
ATOM 2408 N N . VAL A 1 299 ? -14.996 -1.805 12.361 1.00 96.00 299 VAL A N 1
ATOM 2409 C CA . VAL A 1 299 ? -15.151 -1.527 13.796 1.00 96.00 299 VAL A CA 1
ATOM 2410 C C . VAL A 1 299 ? -15.040 -2.808 14.638 1.00 96.00 299 VAL A C 1
ATOM 2412 O O . VAL A 1 299 ? -14.175 -2.845 15.514 1.00 96.00 299 VAL A O 1
ATOM 2415 N N . PRO A 1 300 ? -15.811 -3.887 14.377 1.00 96.00 300 PRO A N 1
ATOM 2416 C CA . PRO A 1 300 ? -15.639 -5.153 15.092 1.00 96.00 300 PRO A CA 1
ATOM 2417 C C . PRO A 1 300 ? -14.230 -5.729 14.944 1.00 96.00 300 PRO A C 1
ATOM 2419 O O . PRO A 1 300 ? -13.671 -6.261 15.904 1.00 96.00 300 PRO A O 1
ATOM 2422 N N . ARG A 1 301 ? -13.631 -5.588 13.753 1.00 95.56 301 ARG A N 1
ATOM 2423 C CA . ARG A 1 301 ? -12.254 -6.013 13.496 1.00 95.56 301 ARG A CA 1
ATOM 2424 C C . ARG A 1 301 ? -11.269 -5.315 14.440 1.00 95.56 301 ARG A C 1
ATOM 2426 O O . ARG A 1 301 ? -10.474 -6.004 15.072 1.00 95.56 301 ARG A O 1
ATOM 2433 N N . PHE A 1 302 ? -11.341 -3.993 14.573 1.00 96.31 302 PHE A N 1
ATOM 2434 C CA . PHE A 1 302 ? -10.461 -3.242 15.468 1.00 96.31 302 PHE A CA 1
ATOM 2435 C C . PHE A 1 302 ? -10.745 -3.486 16.946 1.00 96.31 302 PHE A C 1
ATOM 2437 O O . PHE A 1 302 ? -9.801 -3.602 17.716 1.00 96.31 302 PHE A O 1
ATOM 2444 N N . VAL A 1 303 ? -12.011 -3.620 17.352 1.00 97.19 303 VAL A N 1
ATOM 2445 C CA . VAL A 1 303 ? -12.366 -3.998 18.733 1.00 97.19 303 VAL A CA 1
ATOM 2446 C C . VAL A 1 303 ? -11.685 -5.314 19.114 1.00 97.19 303 VAL A C 1
ATOM 2448 O O . VAL A 1 303 ? -11.077 -5.404 20.178 1.00 97.19 303 VAL A O 1
ATOM 2451 N N . ARG A 1 304 ? -11.702 -6.301 18.208 1.00 96.62 304 ARG A N 1
ATOM 2452 C CA . ARG A 1 304 ? -10.999 -7.575 18.391 1.00 96.62 304 ARG A CA 1
ATOM 2453 C C . ARG A 1 304 ? -9.477 -7.408 18.419 1.00 96.62 304 ARG A C 1
ATOM 2455 O O . ARG A 1 304 ? -8.836 -7.980 19.290 1.00 96.62 304 ARG A O 1
ATOM 2462 N N . GLU A 1 305 ? -8.895 -6.657 17.482 1.00 94.75 305 GLU A N 1
ATOM 2463 C CA . GLU A 1 305 ? -7.437 -6.433 17.421 1.00 94.75 305 GLU A CA 1
ATOM 2464 C C . GLU A 1 305 ? -6.900 -5.667 18.644 1.00 94.75 305 GLU A C 1
ATOM 2466 O O . GLU A 1 305 ? -5.773 -5.902 19.066 1.00 94.75 305 GLU A O 1
ATOM 2471 N N . LEU A 1 306 ? -7.714 -4.792 19.241 1.00 95.12 306 LEU A N 1
ATOM 2472 C CA . LEU A 1 306 ? -7.405 -4.067 20.477 1.00 95.12 306 LEU A CA 1
ATOM 2473 C C . LEU A 1 306 ? -7.726 -4.870 21.750 1.00 95.12 306 LEU A C 1
ATOM 2475 O O . LEU A 1 306 ? -7.557 -4.345 22.849 1.00 95.12 306 LEU A O 1
ATOM 2479 N N . CYS A 1 307 ? -8.207 -6.112 21.621 1.00 96.00 307 CYS A N 1
ATOM 2480 C CA . CYS A 1 307 ? -8.635 -6.963 22.736 1.00 96.00 307 CYS A CA 1
ATOM 2481 C C . CYS A 1 307 ? -9.679 -6.295 23.655 1.00 96.00 307 CYS A C 1
ATOM 2483 O O . CYS A 1 307 ? -9.671 -6.492 24.872 1.00 96.00 307 CYS A O 1
ATOM 2485 N N . LEU A 1 308 ? -10.575 -5.491 23.080 1.00 95.12 308 LEU A N 1
ATOM 2486 C CA . LEU A 1 308 ? -11.664 -4.838 23.805 1.00 95.12 308 LEU A CA 1
ATOM 2487 C C . LEU A 1 308 ? -12.874 -5.781 23.953 1.00 95.12 308 LEU A C 1
ATOM 2489 O O . LEU A 1 308 ? -13.055 -6.678 23.124 1.00 95.12 308 LEU A O 1
ATOM 2493 N N . PRO A 1 309 ? -13.741 -5.572 24.966 1.00 94.69 309 PRO A N 1
ATOM 2494 C CA . PRO A 1 309 ? -14.986 -6.326 25.102 1.00 94.69 309 PRO A CA 1
ATOM 2495 C C . PRO A 1 309 ? -15.853 -6.221 23.841 1.00 94.69 309 PRO A C 1
ATOM 2497 O O . PRO A 1 309 ? -15.988 -5.140 23.259 1.00 94.69 309 PRO A O 1
ATOM 2500 N N . GLY A 1 310 ? -16.456 -7.335 23.419 1.00 93.75 310 GLY A N 1
ATOM 2501 C CA . GLY A 1 310 ? -17.237 -7.403 22.178 1.00 93.75 310 GLY A CA 1
ATOM 2502 C C . GLY A 1 310 ? -18.429 -6.439 22.158 1.00 93.75 310 GLY A C 1
ATOM 2503 O O . GLY A 1 310 ? -18.803 -5.929 21.103 1.00 93.75 310 GLY A O 1
ATOM 2504 N N . GLU A 1 311 ? -18.967 -6.104 23.329 1.00 94.69 311 GLU A N 1
ATOM 2505 C CA . GLU A 1 311 ? -20.046 -5.137 23.535 1.00 94.69 311 GLU A CA 1
ATOM 2506 C C . GLU A 1 311 ? -19.674 -3.734 23.037 1.00 94.69 311 GLU A C 1
ATOM 2508 O O . GLU A 1 311 ? -20.543 -2.991 22.573 1.00 94.69 311 GLU A O 1
ATOM 2513 N N . ILE A 1 312 ? -18.381 -3.377 23.058 1.00 96.06 312 ILE A N 1
ATOM 2514 C CA . ILE A 1 312 ? -17.897 -2.096 22.531 1.00 96.06 312 ILE A CA 1
ATOM 2515 C C . ILE A 1 312 ? -18.203 -1.973 21.037 1.00 96.06 312 ILE A C 1
ATOM 2517 O O . ILE A 1 312 ? -18.589 -0.892 20.587 1.00 96.06 312 ILE A O 1
ATOM 2521 N N . ALA A 1 313 ? -18.108 -3.063 20.266 1.00 96.25 313 ALA A N 1
ATOM 2522 C CA . ALA A 1 313 ? -18.472 -3.041 18.851 1.00 96.25 313 ALA A CA 1
ATOM 2523 C C . ALA A 1 313 ? -19.961 -2.708 18.668 1.00 96.25 313 ALA A C 1
ATOM 2525 O O . ALA A 1 313 ? -20.302 -1.867 17.836 1.00 96.25 313 ALA A O 1
ATOM 2526 N N . THR A 1 314 ? -20.839 -3.287 19.493 1.00 95.44 314 THR A N 1
ATOM 2527 C CA . THR A 1 314 ? -22.282 -2.996 19.484 1.00 95.44 314 THR A CA 1
ATOM 2528 C C . THR A 1 314 ? -22.557 -1.521 19.770 1.00 95.44 314 THR A C 1
ATOM 2530 O O . THR A 1 314 ? -23.319 -0.883 19.039 1.00 95.44 314 THR A O 1
ATOM 2533 N N . TYR A 1 315 ? -21.894 -0.942 20.778 1.00 94.94 315 TYR A N 1
ATOM 2534 C CA . TYR A 1 315 ? -22.015 0.488 21.071 1.00 94.94 315 TYR A CA 1
ATOM 2535 C C . TYR A 1 315 ? -21.550 1.356 19.904 1.00 94.94 315 TYR A C 1
ATOM 2537 O O . TYR A 1 315 ? -22.253 2.290 19.525 1.00 94.94 315 TYR A O 1
ATOM 2545 N N . CYS A 1 316 ? -20.416 1.028 19.286 1.00 96.69 316 CYS A N 1
ATOM 2546 C CA . CYS A 1 316 ? -19.913 1.760 18.127 1.00 96.69 316 CYS A CA 1
ATOM 2547 C C . CYS A 1 316 ? -20.905 1.729 16.955 1.00 96.69 316 CYS A C 1
ATOM 2549 O O . CYS A 1 316 ? -21.207 2.774 16.384 1.00 96.69 316 CYS A O 1
ATOM 2551 N N . LEU A 1 317 ? -21.461 0.558 16.622 1.00 95.12 317 LEU A N 1
ATOM 2552 C CA . LEU A 1 317 ? -22.437 0.415 15.536 1.00 95.12 317 LEU A CA 1
ATOM 2553 C C . LEU A 1 317 ? -23.726 1.207 15.808 1.00 95.12 317 LEU A C 1
ATOM 2555 O O . LEU A 1 317 ? -24.303 1.783 14.885 1.00 95.12 317 LEU A O 1
ATOM 2559 N N . HIS A 1 318 ? -24.177 1.277 17.064 1.00 94.88 318 HIS A N 1
ATOM 2560 C CA . HIS A 1 318 ? -25.299 2.136 17.452 1.00 94.88 318 HIS A CA 1
ATOM 2561 C C . HIS A 1 318 ? -24.947 3.627 17.362 1.00 94.88 318 HIS A C 1
ATOM 2563 O O . HIS A 1 318 ? -25.730 4.401 16.809 1.00 94.88 318 HIS A O 1
ATOM 2569 N N . LEU A 1 319 ? -23.760 4.033 17.823 1.00 95.19 319 LEU A N 1
ATOM 2570 C CA . LEU A 1 319 ? -23.288 5.416 17.708 1.00 95.19 319 LEU A CA 1
ATOM 2571 C C . LEU A 1 319 ? -23.178 5.862 16.250 1.00 95.19 319 LEU A C 1
ATOM 2573 O O . LEU A 1 319 ? -23.558 6.983 15.937 1.00 95.19 319 LEU A O 1
ATOM 2577 N N . MET A 1 320 ? -22.730 4.988 15.348 1.00 94.50 320 MET A N 1
ATOM 2578 C CA . MET A 1 320 ? -22.672 5.275 13.912 1.00 94.50 320 MET A CA 1
ATOM 2579 C C . MET A 1 320 ? -24.052 5.561 13.306 1.00 94.50 320 MET A C 1
ATOM 2581 O O . MET A 1 320 ? -24.160 6.411 12.424 1.00 94.50 320 MET A O 1
ATOM 2585 N N . LYS A 1 321 ? -25.104 4.871 13.773 1.00 93.19 321 LYS A N 1
ATOM 2586 C CA . LYS A 1 321 ? -26.491 5.111 13.333 1.00 93.19 321 LYS A CA 1
ATOM 2587 C C . LYS A 1 321 ? -27.045 6.425 13.885 1.00 93.19 321 LYS A C 1
ATOM 2589 O O . LYS A 1 321 ? -27.734 7.141 13.169 1.00 93.19 321 LYS A O 1
ATOM 2594 N N . MET A 1 322 ? -26.744 6.728 15.147 1.00 93.75 322 MET A N 1
ATOM 2595 C CA . MET A 1 322 ? -27.230 7.923 15.848 1.00 93.75 322 MET A CA 1
ATOM 2596 C C . MET A 1 322 ? -26.515 9.198 15.389 1.00 93.75 322 MET A C 1
ATOM 2598 O O . MET A 1 322 ? -27.133 10.247 15.234 1.00 93.75 322 MET A O 1
ATOM 2602 N N . VAL A 1 323 ? -25.201 9.107 15.186 1.00 91.88 323 VAL A N 1
ATOM 2603 C CA . VAL A 1 323 ? -24.315 10.225 14.860 1.00 91.88 323 VAL A CA 1
ATOM 2604 C C . VAL A 1 323 ? -23.428 9.809 13.682 1.00 91.88 323 VAL A C 1
ATOM 2606 O O . VAL A 1 323 ? -22.274 9.411 13.878 1.00 91.88 323 VAL A O 1
ATOM 2609 N N . PRO A 1 324 ? -23.951 9.851 12.443 1.00 89.25 324 PRO A N 1
ATOM 2610 C CA . PRO A 1 324 ? -23.183 9.483 11.261 1.00 89.25 324 PRO A CA 1
ATOM 2611 C C . PRO A 1 324 ? -22.040 10.473 11.015 1.00 89.25 324 PRO A C 1
ATOM 2613 O O . PRO A 1 324 ? -22.190 11.687 11.164 1.00 89.25 324 PRO A O 1
ATOM 2616 N N . PHE A 1 325 ? -20.880 9.956 10.608 1.00 86.06 325 PHE A N 1
ATOM 2617 C CA . PHE A 1 325 ? -19.700 10.777 10.364 1.00 86.06 325 PHE A CA 1
ATOM 2618 C C . PHE A 1 325 ? -19.881 11.639 9.106 1.00 86.06 325 PHE A C 1
ATOM 2620 O O . PHE A 1 325 ? -20.037 11.126 7.994 1.00 86.06 325 PHE A O 1
ATOM 2627 N N . LEU A 1 326 ? -19.810 12.961 9.275 1.00 82.44 326 LEU A N 1
ATOM 2628 C CA . LEU A 1 326 ? -19.959 13.928 8.190 1.00 82.44 326 LEU A CA 1
ATOM 2629 C C . LEU A 1 326 ? -18.594 14.365 7.657 1.00 82.44 326 LEU A C 1
ATOM 2631 O O . LEU A 1 326 ? -17.835 15.077 8.318 1.00 82.44 326 LEU A O 1
ATOM 2635 N N . TRP A 1 327 ? -18.296 13.991 6.417 1.00 74.81 327 TRP A N 1
ATOM 2636 C CA . TRP A 1 327 ? -17.093 14.458 5.740 1.00 74.81 327 TRP A CA 1
ATOM 2637 C C . TRP A 1 327 ? -17.305 15.874 5.196 1.00 74.81 327 TRP A C 1
ATOM 2639 O O . TRP A 1 327 ? -18.026 16.062 4.221 1.00 74.81 327 TRP A O 1
ATOM 2649 N N . LYS A 1 328 ? -16.649 16.874 5.799 1.00 65.69 328 LYS A N 1
ATOM 2650 C CA . LYS A 1 328 ? -16.783 18.278 5.368 1.00 65.69 328 LYS A CA 1
ATOM 2651 C C . LYS A 1 328 ? -16.158 18.558 3.993 1.00 65.69 328 LYS A C 1
ATOM 2653 O O . LYS A 1 328 ? -16.731 19.318 3.230 1.00 65.69 328 LYS A O 1
ATOM 2658 N N . ASN A 1 329 ? -15.035 17.910 3.662 1.00 56.41 329 ASN A N 1
ATOM 2659 C CA . ASN A 1 329 ? -14.270 18.133 2.424 1.00 56.41 329 ASN A CA 1
ATOM 2660 C C . ASN A 1 329 ? -13.781 16.806 1.813 1.00 56.41 329 ASN A C 1
ATOM 2662 O O . ASN A 1 329 ? -12.577 16.577 1.700 1.00 56.41 329 ASN A O 1
ATOM 2666 N N . THR A 1 330 ? -14.679 15.882 1.450 1.00 55.53 330 THR A N 1
ATOM 2667 C CA . THR A 1 330 ? -14.234 14.679 0.726 1.00 55.53 330 THR A CA 1
ATOM 2668 C C . THR A 1 330 ? -13.792 15.080 -0.677 1.00 55.53 330 THR A C 1
ATOM 2670 O O . THR A 1 330 ? -14.626 15.417 -1.521 1.00 55.53 330 THR A O 1
ATOM 2673 N N . THR A 1 331 ? -12.494 15.002 -0.970 1.00 55.75 331 THR A N 1
ATOM 2674 C CA . THR A 1 331 ? -12.064 14.894 -2.364 1.00 55.75 331 THR A CA 1
ATOM 2675 C C . THR A 1 331 ? -12.741 13.646 -2.923 1.00 55.75 331 THR A C 1
ATOM 2677 O O . THR A 1 331 ? -12.560 12.543 -2.413 1.00 55.75 331 THR A O 1
ATOM 2680 N N . LYS A 1 332 ? -13.617 13.810 -3.923 1.00 56.03 332 LYS A N 1
ATOM 2681 C CA . LYS A 1 332 ? -14.465 12.710 -4.423 1.00 56.03 332 LYS A CA 1
ATOM 2682 C C . LYS A 1 332 ? -13.650 11.492 -4.891 1.00 56.03 332 LYS A C 1
ATOM 2684 O O . LYS A 1 332 ? -14.218 10.411 -4.974 1.00 56.03 332 LYS A O 1
ATOM 2689 N N . THR A 1 333 ? -12.364 11.676 -5.179 1.00 63.00 333 THR A N 1
ATOM 2690 C CA . THR A 1 333 ? -11.480 10.738 -5.876 1.00 63.00 333 THR A CA 1
ATOM 2691 C C . THR A 1 333 ? -10.432 10.051 -4.989 1.00 63.00 333 THR A C 1
ATOM 2693 O O . THR A 1 333 ? -9.756 9.153 -5.475 1.00 63.00 333 THR A O 1
ATOM 2696 N N . GLY A 1 334 ? -10.267 10.447 -3.719 1.00 73.44 334 GLY A N 1
ATOM 2697 C CA . GLY A 1 334 ? -9.194 9.933 -2.853 1.00 73.44 334 GLY A CA 1
ATOM 2698 C C . GLY A 1 334 ? -9.613 8.824 -1.882 1.00 73.44 334 GLY A C 1
ATOM 2699 O O . GLY A 1 334 ? -10.798 8.639 -1.600 1.00 73.44 334 GLY A O 1
ATOM 2700 N N . TYR A 1 335 ? -8.623 8.123 -1.318 1.00 82.12 335 TYR A N 1
ATOM 2701 C CA . TYR A 1 335 ? -8.819 7.214 -0.188 1.00 82.12 335 TYR A CA 1
ATOM 2702 C C . TYR A 1 335 ? -9.315 7.985 1.036 1.00 82.12 335 TYR A C 1
ATOM 2704 O O . TYR A 1 335 ? -8.652 8.898 1.541 1.00 82.12 335 TYR A O 1
ATOM 2712 N N . ASN A 1 336 ? -10.461 7.558 1.553 1.00 81.38 336 ASN A N 1
ATOM 2713 C CA . ASN A 1 336 ? -10.981 8.035 2.823 1.00 81.38 336 ASN A CA 1
ATOM 2714 C C . ASN A 1 336 ? -10.377 7.205 3.950 1.00 81.38 336 ASN A C 1
ATOM 2716 O O . ASN A 1 336 ? -10.514 5.985 3.947 1.00 81.38 336 ASN A O 1
ATOM 2720 N N . LYS A 1 337 ? -9.760 7.866 4.935 1.00 85.88 337 LYS A N 1
ATOM 2721 C CA . LYS A 1 337 ? -9.134 7.222 6.101 1.00 85.88 337 LYS A CA 1
ATOM 2722 C C . LYS A 1 337 ? -10.176 6.602 7.044 1.00 85.88 337 LYS A C 1
ATOM 2724 O O . LYS A 1 337 ? -10.395 7.105 8.144 1.00 85.88 337 LYS A O 1
ATOM 2729 N N . GLN A 1 338 ? -10.823 5.520 6.614 1.00 87.50 338 GLN A N 1
ATOM 2730 C CA . GLN A 1 338 ? -11.855 4.823 7.388 1.00 87.50 338 GLN A CA 1
ATOM 2731 C C . GLN A 1 338 ? -11.313 4.274 8.710 1.00 87.50 338 GLN A C 1
ATOM 2733 O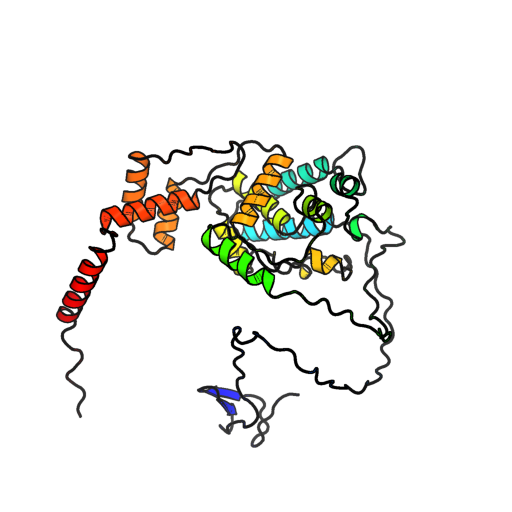 O . GLN A 1 338 ? -12.048 4.218 9.686 1.00 87.50 338 GLN A O 1
ATOM 2738 N N . GLU A 1 339 ? -10.018 3.965 8.779 1.00 90.06 339 GLU A N 1
ATOM 2739 C CA . GLU A 1 339 ? -9.323 3.580 10.014 1.00 90.06 339 GLU A CA 1
ATOM 2740 C C . GLU A 1 339 ? -9.483 4.634 11.112 1.00 90.06 339 GLU A C 1
ATOM 2742 O O . GLU A 1 339 ? -9.823 4.319 12.249 1.00 90.06 339 GLU A O 1
ATOM 2747 N N . VAL A 1 340 ? -9.301 5.907 10.750 1.00 91.06 340 VAL A N 1
ATOM 2748 C CA . VAL A 1 340 ? -9.424 7.031 11.684 1.00 91.06 340 VAL A CA 1
ATOM 2749 C C . VAL A 1 340 ? -10.871 7.175 12.143 1.00 91.06 340 VAL A C 1
ATOM 2751 O O . VAL A 1 340 ? -11.121 7.400 13.324 1.00 91.06 340 VAL A O 1
ATOM 2754 N N . VAL A 1 341 ? -11.832 7.009 11.231 1.00 92.31 341 VAL A N 1
ATOM 2755 C CA . VAL A 1 341 ? -13.262 7.085 11.561 1.00 92.31 341 VAL A CA 1
ATOM 2756 C C . VAL A 1 341 ? -13.668 5.937 12.488 1.00 92.31 341 VAL A C 1
ATOM 2758 O O . VAL A 1 341 ? -14.286 6.188 13.520 1.00 92.31 341 VAL A O 1
ATOM 2761 N N . ALA A 1 342 ? -13.267 4.701 12.183 1.00 94.38 342 ALA A N 1
ATOM 2762 C CA . ALA A 1 342 ? -13.533 3.535 13.021 1.00 94.38 342 ALA A CA 1
ATOM 2763 C C . ALA A 1 342 ? -12.946 3.709 14.432 1.00 94.38 342 ALA A C 1
ATOM 2765 O O . ALA A 1 342 ? -13.665 3.555 15.419 1.00 94.38 342 ALA A O 1
ATOM 2766 N N . MET A 1 343 ? -11.679 4.128 14.538 1.00 95.12 343 MET A N 1
ATOM 2767 C CA . MET A 1 343 ? -11.042 4.404 15.831 1.00 95.12 343 MET A CA 1
ATOM 2768 C C . MET A 1 343 ? -11.710 5.556 16.586 1.00 95.12 343 MET A C 1
ATOM 2770 O O . MET A 1 343 ? -11.827 5.498 17.806 1.00 95.12 343 MET A O 1
ATOM 2774 N N . THR A 1 344 ? -12.210 6.576 15.884 1.00 94.88 344 THR A N 1
ATOM 2775 C CA . THR A 1 344 ? -12.955 7.681 16.509 1.00 94.88 344 THR A CA 1
ATOM 2776 C C . THR A 1 344 ? -14.222 7.174 17.198 1.00 94.88 344 THR A C 1
ATOM 2778 O O . THR A 1 344 ? -14.483 7.549 18.340 1.00 94.88 344 THR A O 1
ATOM 2781 N N . TYR A 1 345 ? -14.985 6.288 16.549 1.00 96.12 345 TYR A N 1
ATOM 2782 C CA . TYR A 1 345 ? -16.166 5.677 17.167 1.00 96.12 345 TYR A CA 1
ATOM 2783 C C . TYR A 1 345 ? -15.808 4.786 18.357 1.00 96.12 345 TYR A C 1
ATOM 2785 O O . TYR A 1 345 ? -16.499 4.850 19.370 1.00 96.12 345 TYR A O 1
ATOM 2793 N N . ILE A 1 346 ? -14.715 4.020 18.273 1.00 96.06 346 ILE A N 1
ATOM 2794 C CA . ILE A 1 346 ? -14.229 3.193 19.389 1.00 96.06 346 ILE A CA 1
ATOM 2795 C C . ILE A 1 346 ? -13.860 4.069 20.589 1.00 96.06 346 ILE A C 1
ATOM 2797 O O . ILE A 1 346 ? -14.334 3.825 21.695 1.00 96.06 346 ILE A O 1
ATOM 2801 N N . ILE A 1 347 ? -13.083 5.133 20.378 1.00 94.38 347 ILE A N 1
ATOM 2802 C CA . ILE A 1 347 ? -12.710 6.075 21.443 1.00 94.38 347 ILE A CA 1
ATOM 2803 C C . ILE A 1 347 ? -13.955 6.737 22.045 1.00 94.38 347 ILE A C 1
ATOM 2805 O O . ILE A 1 347 ? -14.052 6.864 23.265 1.00 94.38 347 ILE A O 1
ATOM 2809 N N . LEU A 1 348 ? -14.923 7.139 21.216 1.00 93.88 348 LEU A N 1
ATOM 2810 C CA . LEU A 1 348 ? -16.175 7.733 21.687 1.00 93.88 348 LEU A CA 1
ATOM 2811 C C . LEU A 1 348 ? -16.998 6.741 22.523 1.00 93.88 348 LEU A C 1
ATOM 2813 O O . LEU A 1 348 ? -17.487 7.108 23.589 1.00 93.88 348 LEU A O 1
ATOM 2817 N N . ALA A 1 349 ? -17.112 5.488 22.080 1.00 94.62 349 ALA A N 1
ATOM 2818 C CA . ALA A 1 349 ? -17.804 4.436 22.818 1.00 94.62 349 ALA A CA 1
ATOM 2819 C C . ALA A 1 349 ? -17.141 4.166 24.174 1.00 94.62 349 ALA A C 1
ATOM 2821 O O . ALA A 1 349 ? -17.834 4.089 25.184 1.00 94.62 349 ALA A O 1
ATOM 2822 N N . LEU A 1 350 ? -15.807 4.092 24.219 1.00 92.12 350 LEU A N 1
ATOM 2823 C CA . LEU A 1 350 ? -15.062 3.909 25.466 1.00 92.12 350 LEU A CA 1
ATOM 2824 C C . LEU A 1 350 ? -15.240 5.098 26.417 1.00 92.12 350 LEU A C 1
ATOM 2826 O O . LEU A 1 350 ? -15.460 4.897 27.608 1.00 92.12 350 LEU A O 1
ATOM 2830 N N . LYS A 1 351 ? -15.220 6.334 25.900 1.00 90.75 351 LYS A N 1
ATOM 2831 C CA . LYS A 1 351 ? -15.499 7.538 26.696 1.00 90.75 351 LYS A CA 1
ATOM 2832 C C . LYS A 1 351 ? -16.884 7.499 27.335 1.00 90.75 351 LYS A C 1
ATOM 2834 O O . LYS A 1 351 ? -17.001 7.806 28.516 1.00 90.75 351 LYS A O 1
ATOM 2839 N N . LEU A 1 352 ? -17.904 7.096 26.579 1.00 89.38 352 LEU A N 1
ATOM 2840 C CA . LEU A 1 352 ? -19.283 7.020 27.066 1.00 89.38 352 LEU A CA 1
ATOM 2841 C C . LEU A 1 352 ? -19.512 5.846 28.029 1.00 89.38 352 LEU A C 1
ATOM 2843 O O . LEU A 1 352 ? -20.211 6.011 29.022 1.00 89.38 352 LEU A O 1
ATOM 2847 N N . ALA A 1 353 ? -18.929 4.677 27.753 1.00 87.00 353 ALA A N 1
ATOM 2848 C CA . ALA A 1 353 ? -19.146 3.469 28.549 1.00 87.00 353 ALA A CA 1
ATOM 2849 C C . ALA A 1 353 ? -18.314 3.436 29.842 1.00 87.00 353 ALA A C 1
ATOM 2851 O O . ALA A 1 353 ? -18.791 2.940 30.860 1.00 87.00 353 ALA A O 1
ATOM 2852 N N . LEU A 1 354 ? -17.075 3.939 29.807 1.00 81.75 354 LEU A N 1
ATOM 2853 C CA . LEU A 1 354 ? -16.123 3.850 30.924 1.00 81.75 354 LEU A CA 1
ATOM 2854 C C . LEU A 1 354 ? -15.872 5.191 31.624 1.00 81.75 354 LEU A C 1
ATOM 2856 O O . LEU A 1 354 ? -15.199 5.214 32.652 1.00 81.75 354 LEU A O 1
ATOM 2860 N N . GLY A 1 355 ? -16.382 6.301 31.083 1.00 81.81 355 GLY A N 1
ATOM 2861 C CA . GLY A 1 355 ? -16.109 7.633 31.622 1.00 81.81 355 GLY A CA 1
ATOM 2862 C C . GLY A 1 355 ? -14.629 8.004 31.505 1.00 81.81 355 GLY A C 1
ATOM 2863 O O . GLY A 1 355 ? -14.007 8.375 32.491 1.00 81.81 355 GLY A O 1
ATOM 2864 N N . LEU A 1 356 ? -14.027 7.874 30.318 1.00 81.06 356 LEU A N 1
ATOM 2865 C CA . LEU A 1 356 ? -12.631 8.288 30.092 1.00 81.06 356 LEU A CA 1
ATOM 2866 C C . LEU A 1 356 ? -12.530 9.828 30.010 1.00 81.06 356 LEU A C 1
ATOM 2868 O O . LEU A 1 356 ? -12.382 10.405 28.930 1.00 81.06 356 LEU A O 1
ATOM 2872 N N . ASP A 1 357 ? -12.685 10.482 31.162 1.00 81.44 357 ASP A N 1
ATOM 2873 C CA . ASP A 1 357 ? -12.687 11.936 31.381 1.00 81.44 357 ASP A CA 1
ATOM 2874 C C . ASP A 1 357 ? -11.502 12.403 32.256 1.00 81.44 357 ASP A C 1
ATOM 2876 O O . ASP A 1 357 ? -11.596 13.416 32.947 1.00 81.44 357 ASP A O 1
ATOM 2880 N N . ASP A 1 358 ? -10.414 11.624 32.283 1.00 79.62 358 ASP A N 1
ATOM 2881 C CA . ASP A 1 358 ? -9.219 11.777 33.134 1.00 79.62 358 ASP A CA 1
ATOM 2882 C C . ASP A 1 358 ? -9.476 11.748 34.658 1.00 79.62 358 ASP A C 1
ATOM 2884 O O . ASP A 1 358 ? -8.535 11.695 35.452 1.00 79.62 358 ASP A O 1
ATOM 2888 N N . THR A 1 359 ? -10.735 11.720 35.112 1.00 82.75 359 THR A N 1
ATOM 2889 C CA . THR A 1 359 ? -11.091 11.756 36.540 1.00 82.75 359 THR A CA 1
ATOM 2890 C C . THR A 1 359 ? -11.732 10.457 37.017 1.00 82.75 359 THR A C 1
ATOM 2892 O O . THR A 1 359 ? -11.334 9.894 38.044 1.00 82.75 359 THR A O 1
ATOM 2895 N N . SER A 1 360 ? -12.701 9.947 36.267 1.00 82.44 360 SER A N 1
ATOM 2896 C CA . SER A 1 360 ? -13.466 8.743 36.557 1.00 82.44 360 SER A CA 1
ATOM 2897 C C . SER A 1 360 ? -12.605 7.497 36.360 1.00 82.44 360 SER A C 1
ATOM 2899 O O . SER A 1 360 ? -12.649 6.605 37.206 1.00 82.44 360 SER A O 1
ATOM 2901 N N . GLU A 1 361 ? -11.711 7.481 35.365 1.00 82.38 361 GLU A N 1
ATOM 2902 C CA . GLU A 1 361 ? -10.712 6.416 35.185 1.00 82.38 361 GLU A CA 1
ATOM 2903 C C . GLU A 1 361 ? -9.814 6.261 36.425 1.00 82.38 361 GLU A C 1
ATOM 2905 O O . GLU A 1 361 ? -9.655 5.160 36.963 1.00 82.38 361 GLU A O 1
ATOM 2910 N N . LEU A 1 362 ? -9.279 7.371 36.951 1.00 83.81 362 LEU A N 1
ATOM 2911 C CA . LEU A 1 362 ? -8.445 7.356 38.158 1.00 83.81 362 LEU A CA 1
ATOM 2912 C C . LEU A 1 362 ? -9.221 6.840 39.373 1.00 83.81 362 LEU A C 1
ATOM 2914 O O . LEU A 1 362 ? -8.670 6.107 40.201 1.00 83.81 362 LEU A O 1
ATOM 2918 N N . ARG A 1 363 ? -10.501 7.208 39.496 1.00 85.62 363 ARG A N 1
ATOM 2919 C CA . ARG A 1 363 ? -11.376 6.703 40.562 1.00 85.62 363 ARG A CA 1
ATOM 2920 C C . ARG A 1 363 ? -11.600 5.199 40.412 1.00 85.62 363 ARG A C 1
ATOM 2922 O O . ARG A 1 363 ? -11.354 4.473 41.374 1.00 85.62 363 ARG A O 1
ATOM 2929 N N . LEU A 1 364 ? -11.986 4.726 39.228 1.00 85.19 364 LEU A N 1
ATOM 2930 C CA . LEU A 1 364 ? -12.208 3.306 38.932 1.00 85.19 364 LEU A CA 1
ATOM 2931 C C . LEU A 1 364 ? -10.947 2.468 39.177 1.00 85.19 364 LEU A C 1
ATOM 2933 O O . LEU A 1 364 ? -11.025 1.433 39.835 1.00 85.19 364 LEU A O 1
ATOM 2937 N N . SER A 1 365 ? -9.771 2.948 38.765 1.00 85.94 365 SER A N 1
ATOM 2938 C CA . SER A 1 365 ? -8.484 2.290 39.026 1.00 85.94 365 SER A CA 1
ATOM 2939 C C . SER A 1 365 ? -8.176 2.189 40.528 1.00 85.94 365 SER A C 1
ATOM 2941 O O . SER A 1 365 ? -7.774 1.133 41.027 1.00 85.94 365 SER A O 1
ATOM 2943 N N . ARG A 1 366 ? -8.438 3.257 41.300 1.00 89.62 366 ARG A N 1
ATOM 2944 C CA . ARG A 1 366 ? -8.299 3.236 42.769 1.00 89.62 366 ARG A CA 1
ATOM 2945 C C . ARG A 1 366 ? -9.261 2.243 43.420 1.00 89.62 366 ARG A C 1
ATOM 2947 O O . ARG A 1 366 ? -8.843 1.529 44.333 1.00 89.62 366 ARG A O 1
ATOM 2954 N N . TYR A 1 367 ? -10.521 2.196 42.983 1.00 88.94 367 TYR A N 1
ATOM 2955 C CA . TYR A 1 367 ? -11.500 1.233 43.491 1.00 88.94 367 TYR A CA 1
ATOM 2956 C C . TYR A 1 367 ? -11.098 -0.198 43.150 1.00 88.94 367 TYR A C 1
ATOM 2958 O O . TYR A 1 367 ? -11.036 -1.020 44.057 1.00 88.94 367 TYR A O 1
ATOM 2966 N N . SER A 1 368 ? -10.725 -0.468 41.899 1.00 87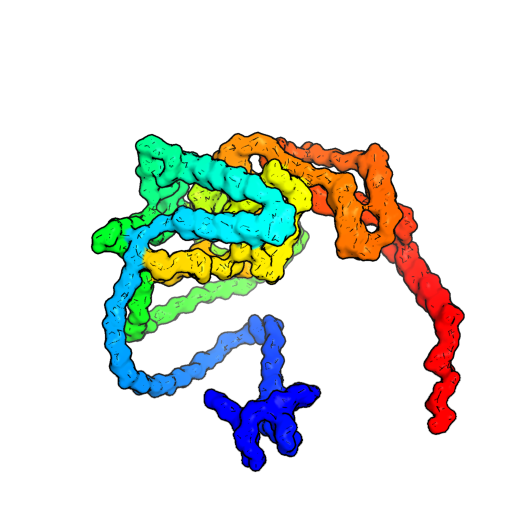.62 368 SER A N 1
ATOM 2967 C CA . SER A 1 368 ? -10.247 -1.779 41.455 1.00 87.62 368 SER A CA 1
ATOM 2968 C C . SER A 1 368 ? -9.050 -2.253 42.284 1.00 87.62 368 SER A C 1
ATOM 2970 O O . SER A 1 368 ? -9.067 -3.358 42.816 1.00 87.62 368 SER A O 1
ATOM 2972 N N . ARG A 1 369 ? -8.066 -1.379 42.550 1.00 90.12 369 ARG A N 1
ATOM 2973 C CA . ARG A 1 369 ? -6.917 -1.707 43.414 1.00 90.12 369 ARG A CA 1
ATOM 2974 C C . ARG A 1 369 ? -7.325 -2.048 44.849 1.00 90.12 369 ARG A C 1
ATOM 2976 O O . ARG A 1 369 ? -6.731 -2.936 45.455 1.00 90.12 369 ARG A O 1
ATOM 2983 N N . LYS A 1 370 ? -8.307 -1.340 45.419 1.00 92.19 370 LYS A N 1
ATOM 2984 C CA . LYS A 1 370 ? -8.853 -1.675 46.746 1.00 92.19 370 LYS A CA 1
ATOM 2985 C C . LYS A 1 370 ? -9.560 -3.029 46.716 1.00 92.19 370 LYS A C 1
ATOM 2987 O O . LYS A 1 370 ? -9.322 -3.847 47.593 1.00 92.19 370 LYS A O 1
ATOM 2992 N N . LEU A 1 371 ? -10.375 -3.269 45.695 1.00 91.00 371 LEU A N 1
ATOM 2993 C CA . LEU A 1 371 ? -11.130 -4.504 45.507 1.00 91.00 371 LEU A CA 1
ATOM 2994 C C . LEU A 1 371 ? -10.190 -5.704 45.329 1.00 91.00 371 LEU A C 1
ATOM 2996 O O . LEU A 1 371 ? -10.358 -6.719 45.991 1.00 91.00 371 LEU A O 1
ATOM 3000 N N . GLN A 1 372 ? -9.127 -5.554 44.542 1.00 89.88 372 GLN A N 1
ATOM 3001 C CA . GLN A 1 372 ? -8.119 -6.591 44.348 1.00 89.88 372 GLN A CA 1
ATOM 3002 C C . GLN A 1 372 ? -7.378 -6.922 45.647 1.00 89.88 372 GLN A C 1
ATOM 3004 O O . GLN A 1 372 ? -7.205 -8.095 45.952 1.00 89.88 372 GLN A O 1
ATOM 3009 N N . LYS A 1 373 ? -7.036 -5.921 46.473 1.00 91.12 373 LYS A N 1
ATOM 3010 C CA . LYS A 1 373 ? -6.473 -6.158 47.817 1.00 91.12 373 LYS A CA 1
ATOM 3011 C C . LYS A 1 373 ? -7.410 -6.962 48.725 1.00 91.12 373 LYS A C 1
ATOM 3013 O O . LYS A 1 373 ? -6.922 -7.717 49.557 1.00 91.12 373 LYS A O 1
ATOM 3018 N N . LEU A 1 374 ? -8.725 -6.795 48.577 1.00 89.12 374 LEU A N 1
ATOM 3019 C CA . LEU A 1 374 ? -9.727 -7.552 49.333 1.00 89.12 374 LEU A CA 1
ATOM 3020 C C . LEU A 1 374 ? -9.929 -8.971 48.779 1.00 89.12 374 LEU A C 1
ATOM 3022 O O . LEU A 1 374 ? -10.161 -9.889 49.557 1.00 89.12 374 LEU A O 1
ATOM 3026 N N . LEU A 1 375 ? -9.826 -9.155 47.458 1.00 86.12 375 LEU A N 1
ATOM 3027 C CA . LEU A 1 375 ? -9.986 -10.450 46.781 1.00 86.12 375 LEU A CA 1
ATOM 3028 C C . LEU A 1 375 ? -8.740 -11.338 46.858 1.00 86.12 375 LEU A C 1
ATOM 3030 O O . LEU A 1 375 ? -8.858 -12.559 46.841 1.00 86.12 375 LEU A O 1
ATOM 3034 N N . THR A 1 376 ? -7.551 -10.747 46.973 1.00 76.00 376 THR A N 1
ATOM 3035 C CA . THR A 1 376 ? -6.314 -11.459 47.306 1.00 76.00 376 THR A CA 1
ATOM 3036 C C . THR A 1 376 ? -5.875 -11.096 48.725 1.00 76.00 376 THR A C 1
ATOM 3038 O O . THR A 1 376 ? -4.905 -10.345 48.885 1.00 76.00 376 THR A O 1
ATOM 3041 N N . PRO A 1 377 ? -6.559 -11.589 49.775 1.00 60.75 377 PRO A N 1
ATOM 3042 C CA . PRO A 1 377 ? -6.071 -11.428 51.132 1.00 60.75 377 PRO A CA 1
ATOM 3043 C C . PRO A 1 377 ? -4.811 -12.291 51.282 1.00 60.75 377 PRO A C 1
ATOM 3045 O O . PRO A 1 377 ? -4.884 -13.502 51.433 1.00 60.75 377 PRO A O 1
ATOM 3048 N N . GLY A 1 378 ? -3.643 -11.661 51.142 1.00 59.12 378 GLY A N 1
ATOM 3049 C CA . GLY A 1 378 ? -2.325 -12.176 51.517 1.00 59.12 378 GLY A CA 1
ATOM 3050 C C . GLY A 1 378 ? -1.987 -13.624 51.133 1.00 59.12 378 GLY A C 1
ATOM 3051 O O . GLY A 1 378 ? -2.104 -14.524 51.957 1.00 59.12 378 GLY A O 1
ATOM 3052 N N . LYS A 1 379 ? -1.288 -13.820 50.004 1.00 50.94 379 LYS A N 1
ATOM 3053 C CA . LYS A 1 379 ? -0.235 -14.861 49.905 1.00 50.94 379 LYS A CA 1
ATOM 3054 C C . LYS A 1 379 ? 1.007 -14.464 50.732 1.00 50.94 379 LYS A C 1
ATOM 3056 O O . LYS A 1 379 ? 2.140 -14.537 50.271 1.00 50.94 379 LYS A O 1
ATOM 3061 N N . HIS A 1 380 ? 0.789 -14.012 51.963 1.00 53.66 380 HIS A N 1
ATOM 3062 C CA . HIS A 1 380 ? 1.826 -13.690 52.939 1.00 53.66 380 HIS A CA 1
ATOM 3063 C C . HIS A 1 380 ? 1.434 -14.314 54.279 1.00 53.66 380 HIS A C 1
ATOM 3065 O O . HIS A 1 380 ? 1.056 -13.626 55.218 1.00 53.66 380 HIS A O 1
ATOM 3071 N N . SER A 1 381 ? 1.438 -15.645 54.331 1.00 47.94 381 SER A N 1
ATOM 3072 C CA . SER A 1 381 ? 1.645 -16.434 55.554 1.00 47.94 381 SER A CA 1
ATOM 3073 C C . SER A 1 381 ? 1.576 -17.922 55.211 1.00 47.94 381 SER A C 1
ATOM 3075 O O . SER A 1 381 ? 0.496 -18.493 55.121 1.00 47.94 381 SER A O 1
ATOM 3077 N N . ARG A 1 382 ? 2.753 -18.520 54.983 1.00 45.84 382 ARG A N 1
ATOM 3078 C CA . ARG A 1 382 ? 3.151 -19.925 55.233 1.00 45.84 382 ARG A CA 1
ATOM 3079 C C . ARG A 1 382 ? 4.214 -20.341 54.216 1.00 45.84 382 ARG A C 1
ATOM 3081 O O . ARG A 1 382 ? 3.898 -20.923 53.191 1.00 45.84 382 ARG A O 1
ATOM 3088 N N . CYS A 1 383 ? 5.457 -20.000 54.533 1.00 38.88 383 CYS A N 1
ATOM 3089 C CA . CYS A 1 383 ? 6.637 -20.837 54.309 1.00 38.88 383 CYS A CA 1
ATOM 3090 C C . CYS A 1 383 ? 7.722 -20.319 55.259 1.00 38.88 383 CYS A C 1
ATOM 3092 O O . CYS A 1 383 ? 8.605 -19.556 54.890 1.00 38.88 383 CYS A O 1
ATOM 3094 N N . THR A 1 384 ? 7.560 -20.682 56.526 1.00 42.22 384 THR A N 1
ATOM 3095 C CA . THR A 1 384 ? 8.643 -20.807 57.501 1.00 42.22 384 THR A CA 1
ATOM 3096 C C . THR A 1 384 ? 8.491 -22.211 58.060 1.00 42.22 384 THR A C 1
ATOM 3098 O O . THR A 1 384 ? 7.604 -22.411 58.887 1.00 42.22 384 THR A O 1
ATOM 3101 N N . VAL A 1 385 ? 9.215 -23.170 57.486 1.00 42.69 385 VAL A N 1
ATOM 3102 C CA . VAL A 1 385 ? 10.176 -24.081 58.138 1.00 42.69 385 VAL A CA 1
ATOM 3103 C C . VAL A 1 385 ? 11.085 -24.600 57.033 1.00 42.69 385 VAL A C 1
ATOM 3105 O O . VAL A 1 385 ? 10.528 -25.009 55.989 1.00 42.69 385 VAL A O 1
#

Foldseek 3Di:
DQDADPPPRHRDWDDDPQWTAHPPPRDTDPPDGDDDDDPPPPDDDDDDDDDDDDDDPPDPPPPDPPQLFFFDAPLVLLVLQLQLQLVLVVVVPFDPCLNVLLVVLSQLLCQLQQCPPHPHHDLAGPLCVVLVDDAPCSVDGADRVGNVLDAPDPPPDDPDPDDDDDDDDPVVVVVVVVCVVVPDDDDDDDDPDPPSNVVSCLALSNDALLLSVLSSVLSRLVRPVQDALVNSQVCCVVVSGDGQACPVSDDPSPRHYPSRRVRRHDDHDDSVSSQSSNLNSQVSSVPAAGHAHDLLVVLCVVCVVVVHPSVLSVQLVVCCVVPPDDDPDDPRHGHDPSVVVSVVSSVVSCCVPQVPVVPSVVVVVVVVVVVVCVVPVDPPDDDDD

Organism: NCBI:txid100452

pLDDT: mean 75.62, std 22.69, range [21.36, 98.38]

InterPro domains:
  IPR033599 RNA polymerase I transcription initiation factor TAF1B/Rrn7 [PTHR31576] (1-373)
  IPR048538 Rrn7/TAF1B, C-terminal cyclin domain [PF20645] (281-363)
  IPR048540 Rrn7/TAF1B, N-terminal cyclin domain [PF20644] (78-252)

Mean predicted aligned error: 16.15 Å

Secondary structure (DSSP, 8-state):
-----TTT----EEEETTEEEETTT-PEEEEEE-----TT-----------------------PPPP------HHHHHHHHHHHHHHHHHHTT--TTHHHHHHHHHHHHHHHHTSSSSSS--SS-HHHHHHS---HHHHSPPBTTB----PPPP--------PPPPP--TTHHHHHHHHHHTT-----------HHHHHHHHSTTS--HHHHHHHHHHHHHHH-TT--HHHHHHHHHTTSS--SB-GGGS-TTSPPPHHHHHHHB-----HHHHHHHHHHHHHHHT--------HHHHHHHHHHHTT--HHHHHHHHHHHHHS----TT--TTSPP-HHHHHHHHHHHHHHHHH--SSSHHHHHHHHHHHHHHHHS--S-S----

Radius of gyration: 29.21 Å; Cα contacts (8 Å, |Δi|>4): 376; chains: 1; bounding box: 76×61×89 Å

Solvent-accessible surface area (backbone atoms only — not comparable to full-atom values): 23732 Å² total; per-residue (Å²): 131,87,67,53,40,93,84,80,58,51,66,56,65,45,80,55,97,74,39,35,25,32,72,85,79,63,48,69,48,91,85,56,72,78,80,82,80,69,90,79,75,88,71,88,78,93,78,81,88,82,84,79,82,75,81,81,77,85,70,87,71,75,78,71,75,80,77,38,46,52,45,81,55,75,64,58,56,48,49,54,49,36,49,53,31,42,52,32,42,34,78,72,72,45,58,82,65,33,56,62,45,29,47,51,54,49,49,52,50,33,27,72,54,20,57,39,89,50,97,64,72,41,79,60,44,68,58,30,72,72,49,73,50,71,54,70,62,57,76,50,72,34,41,91,92,48,26,69,36,57,58,74,70,80,76,74,86,67,88,79,83,83,84,86,83,85,85,84,69,82,74,59,58,60,58,54,57,55,41,66,74,69,74,71,80,85,82,78,92,70,77,94,68,56,69,51,56,54,53,36,63,71,32,70,84,41,82,46,63,66,44,39,54,17,49,43,48,54,20,35,33,75,70,44,36,80,70,49,57,64,54,56,44,47,33,38,77,69,67,57,27,70,54,51,70,44,68,86,75,53,57,87,48,60,46,66,26,79,73,48,53,62,62,44,53,41,94,78,81,52,48,68,61,38,50,51,43,32,36,44,43,32,62,70,70,65,51,72,60,56,65,70,53,56,58,83,60,48,32,48,52,47,33,56,76,68,71,45,64,72,65,53,33,55,47,26,58,52,45,46,71,77,57,63,88,80,76,90,78,69,63,78,52,42,86,72,67,51,68,59,53,35,50,49,38,49,53,50,36,46,32,71,75,63,38,67,69,84,52,50,43,56,48,51,53,53,50,50,55,53,50,48,52,66,75,54,70,60,103,76,85,87,88,86,129

Nearest PDB structures (foldseek):
  8tno-assembly1_A  TM=2.283E-01  e=5.922E-01  synthetic construct